Protein AF-A0A5B2XI91-F1 (afdb_monomer_lite)

pLDDT: mean 70.86, std 26.05, range [21.38, 98.88]

Sequence (505 aa):
MAGGRPHSRARTTDGCAGSTAGRIPATSTCRQPSLIRARYCAAGFWYQHGTCDSNVGLIHSTGNPVRLRTTAQVLEETVRSRPVRAVLVAAAALLAGLAVGPAQAAPQPAGGPPVTWTGDFKGVNWSDGRADSNYETGRLVLSGFGGSEDYATVKATSTRILNAFHDTLGANTVRLPVNPATVNDPWWNTYKGTIDAATDLGMKVVLGYWEETPGGHHKGVVVNPANYVAMWNRVVQDYTNQPLVNFEPMNEPFGYADGVAKPPTCNTTINDDSVLGDPRLCWTDVAARWLKVHPSINVNRVVISGTGYNTNVKFVAADPRLAGTLLSYHVYDFFPGCGVTNPQAPNPTEVRQVYDHCTHTMSNEIGSDAEKRTIVDEFGEFMYGVNANGIPQKDGNGNWLPGPNYDVPGDLGTNPVGNPCSPDFHVNSFQAVTNYIHDKQLGAIYWPGLWQDSTGFPNGYAIAVTGKSTVDGSVVEQVNDQSGLDRLRYAWNLGNPVPLRSGVC

Organism: NCBI:txid1892852

Secondary structure (DSSP, 8-state):
----------------------------------PPP-----------------------------PPPP---------------------------------PPPPPPP-PPPP---TT-EEEEE-BSSS-GGG--S---BTT--S---HHHHHHHHHHHHHHIIIII---EEEEEE-HHHHSSTTHHHHHHHHHHHHHTT-EEEEEE----TTS---SS-S-HHHHHHHHHHHHHHHTT-TTEEEES-S--TTSTTTSSSS----TT--SGGGTT-TTS-HHHHHHHHHHH-TTS-GGGBEEEPBTTTTB-HHHHT-GGGTT-EEEEEE-TTSTTT--S-TT---HHHHHHHHHHHHHHHHHHT-TTTGGGEEEEEE----S-B-TTS-B-B-TTSPBPP---TTSTT--SS-S---TTPPPHHHHHHHHHHHHHHHHT-EEEEEEEE-B-TT-PBPTT-SEE--S-TTT-----EES-HHHHHHHHHHTT-SS-----S---

InterPro domains:
  IPR001547 Glycoside hydrolase, family 5 [PF00150] (158-397)
  IPR017853 Glycoside hydrolase superfamily [SSF51445] (113-456)

Foldseek 3Di:
DDDDDDDDDDDDDDDDDDDDDDDDDDDDDDDDDDDDDDDPDPDFDDDDPDDPPPDDDDDDDDDDDDDDDDDDDDDDDDDDDDDDDDDDDDDDDDCDDPPPDDPPDQQAAAADDFQQAALLQQAFEWFAFADPGLQPLAAGDTFPDPLPDALVLLLLVLLQQLVLCCVPQVGQEYEYEDELNHQVDPVVNNVVSNVVSSVVVVGAYEYAYRENDDPRDDQLFNPFLVSLVVRVVRVCVVPLPRVRYAYESHQANCLAQQNDPDDRQADPPDQDSRCRRPNSHHLLNSLLVVSSVNSSHHQQRYEYAAHHSSQACVVNLPDPSSGRHAYEGEDECPDPQQDDPDPPDWDLVVLVVNLCSNLVSCCVRCPPSRLSRYAHAEYWFFQFLADPSQFWDADPVGHTQGDAQLLDQAGDSDDPDDDSRGGDSRSSNLLNVLVSLLVSSHHYYYYHCFYHHPVLRGGRTHQWGFPDDSPPPRGTPDGSHPSSSQSSCSSSVNDDDRPDDSDDD

Radius of gyration: 30.87 Å; chains: 1; bounding box: 82×92×107 Å

Structure (mmCIF, N/CA/C/O backbone):
data_AF-A0A5B2XI91-F1
#
_entry.id   AF-A0A5B2XI91-F1
#
loop_
_atom_site.group_PDB
_atom_site.id
_atom_site.type_symbol
_atom_site.label_atom_id
_atom_site.label_alt_id
_atom_site.label_comp_id
_atom_site.label_asym_id
_atom_site.label_entity_id
_atom_site.label_seq_id
_atom_site.pdbx_PDB_ins_code
_atom_site.Cartn_x
_atom_site.Cartn_y
_atom_site.Cartn_z
_atom_site.occupancy
_atom_site.B_iso_or_equiv
_atom_site.auth_seq_id
_atom_site.auth_comp_id
_atom_site.auth_asym_id
_atom_site.auth_atom_id
_atom_site.pdbx_PDB_model_num
ATOM 1 N N . MET A 1 1 ? 38.672 58.250 -35.846 1.00 33.94 1 MET A N 1
ATOM 2 C CA . MET A 1 1 ? 40.125 58.367 -36.120 1.00 33.94 1 MET A CA 1
ATOM 3 C C . MET A 1 1 ? 40.839 57.447 -35.135 1.00 33.94 1 MET A C 1
ATOM 5 O O . MET A 1 1 ? 40.458 57.556 -33.984 1.00 33.94 1 MET A O 1
ATOM 9 N N . ALA A 1 2 ? 41.791 56.596 -35.571 1.00 32.44 2 ALA A N 1
ATOM 10 C CA . ALA A 1 2 ? 42.619 55.640 -34.778 1.00 32.44 2 ALA A CA 1
ATOM 11 C C . ALA A 1 2 ? 41.872 54.675 -33.801 1.00 32.44 2 ALA A C 1
ATOM 13 O O . ALA A 1 2 ? 40.909 55.057 -33.157 1.00 32.44 2 ALA A O 1
ATOM 14 N N . GLY A 1 3 ? 42.201 53.386 -33.623 1.00 29.83 3 GLY A N 1
ATOM 15 C CA . GLY A 1 3 ? 43.374 52.574 -34.004 1.00 29.83 3 GLY A CA 1
ATOM 16 C C . GLY A 1 3 ? 44.197 52.208 -32.749 1.00 29.83 3 GLY A C 1
ATOM 17 O O . GLY A 1 3 ? 44.497 53.110 -31.983 1.00 29.83 3 GLY A O 1
ATOM 18 N N . GLY A 1 4 ? 44.589 50.959 -32.440 1.00 27.73 4 GLY A N 1
ATOM 19 C CA . GLY A 1 4 ? 44.458 49.662 -33.131 1.00 27.73 4 GLY A CA 1
ATOM 20 C C . GLY A 1 4 ? 44.831 48.458 -32.217 1.00 27.73 4 GLY A C 1
ATOM 21 O O . GLY A 1 4 ? 44.833 48.586 -30.998 1.00 27.73 4 GLY A O 1
ATOM 22 N N . ARG A 1 5 ? 45.125 47.283 -32.801 1.00 31.95 5 ARG A N 1
ATOM 23 C CA . ARG A 1 5 ? 45.492 45.973 -32.170 1.00 31.95 5 ARG A CA 1
ATOM 24 C C . ARG A 1 5 ? 46.965 45.594 -32.529 1.00 31.95 5 ARG A C 1
ATOM 26 O O . ARG A 1 5 ? 47.509 46.310 -33.368 1.00 31.95 5 ARG A O 1
ATOM 33 N N . PRO A 1 6 ? 47.554 44.414 -32.177 1.00 61.50 6 PRO A N 1
ATOM 34 C CA . PRO A 1 6 ? 47.574 43.561 -30.955 1.00 61.50 6 PRO A CA 1
ATOM 35 C C . PRO A 1 6 ? 49.035 43.111 -30.551 1.00 61.50 6 PRO A C 1
ATOM 37 O O . PRO A 1 6 ? 49.979 43.818 -30.878 1.00 61.50 6 PRO A O 1
ATOM 40 N N . HIS A 1 7 ? 49.203 41.908 -29.937 1.00 30.83 7 HIS A N 1
ATOM 41 C CA . HIS A 1 7 ? 50.416 41.044 -29.708 1.00 30.83 7 HIS A CA 1
ATOM 42 C C . HIS A 1 7 ? 51.028 40.992 -28.276 1.00 30.83 7 HIS A C 1
ATOM 44 O O . HIS A 1 7 ? 50.891 41.955 -27.539 1.00 30.83 7 HIS A O 1
ATOM 50 N N . SER A 1 8 ? 51.803 39.967 -27.836 1.00 29.44 8 SER A N 1
ATOM 51 C CA . SER A 1 8 ? 51.681 38.470 -27.867 1.00 29.44 8 SER A CA 1
ATOM 52 C C . SER A 1 8 ? 52.870 37.777 -27.128 1.00 29.44 8 SER A C 1
ATOM 54 O O . SER A 1 8 ? 53.953 38.351 -27.151 1.00 29.44 8 SER A O 1
ATOM 56 N N . ARG A 1 9 ? 52.727 36.507 -26.658 1.00 30.45 9 ARG A N 1
ATOM 57 C CA . ARG A 1 9 ? 53.784 35.581 -26.102 1.00 30.45 9 ARG A CA 1
ATOM 58 C C . ARG A 1 9 ? 54.352 35.935 -24.693 1.00 30.45 9 ARG A C 1
ATOM 60 O O . ARG A 1 9 ? 54.230 37.079 -24.293 1.00 30.45 9 ARG A O 1
ATOM 67 N N . ALA A 1 10 ? 55.007 35.050 -23.905 1.00 29.11 10 ALA A N 1
ATOM 68 C CA . ALA A 1 10 ? 54.913 33.577 -23.721 1.00 29.11 10 ALA A CA 1
ATOM 69 C C . ALA A 1 10 ? 55.682 33.044 -22.460 1.00 29.11 10 ALA A C 1
ATOM 71 O O . ALA A 1 10 ? 56.782 33.497 -22.182 1.00 29.11 10 ALA A O 1
ATOM 72 N N . ARG A 1 11 ? 55.109 32.022 -21.790 1.00 29.84 11 ARG A N 1
ATOM 73 C CA . ARG A 1 11 ? 55.680 30.783 -21.168 1.00 29.84 11 ARG A CA 1
ATOM 74 C C . ARG A 1 11 ? 57.155 30.687 -20.660 1.00 29.84 11 ARG A C 1
ATOM 76 O O . ARG A 1 11 ? 58.054 30.574 -21.485 1.00 29.84 11 ARG A O 1
ATOM 83 N N . THR A 1 12 ? 57.308 30.377 -19.358 1.00 28.05 12 THR A N 1
ATOM 84 C CA . THR A 1 12 ? 58.294 29.466 -18.677 1.00 28.05 12 THR A CA 1
ATOM 85 C C . THR A 1 12 ? 57.628 28.952 -17.367 1.00 28.05 12 THR A C 1
ATOM 87 O O . THR A 1 12 ? 56.792 29.681 -16.837 1.00 28.05 12 THR A O 1
ATOM 90 N N . THR A 1 13 ? 57.634 27.668 -16.954 1.00 29.45 13 THR A N 1
ATOM 91 C CA . THR A 1 13 ? 58.678 26.814 -16.297 1.00 29.45 13 THR A CA 1
ATOM 92 C C . THR A 1 13 ? 59.227 27.395 -14.971 1.00 29.45 13 THR A C 1
ATOM 94 O O . THR A 1 13 ? 59.333 28.612 -14.862 1.00 29.45 13 THR A O 1
ATOM 97 N N . ASP A 1 14 ? 59.534 26.658 -13.889 1.00 30.81 14 ASP A N 1
ATOM 98 C CA . ASP A 1 14 ? 59.618 25.202 -13.575 1.00 30.81 14 ASP A CA 1
ATOM 99 C C . ASP A 1 14 ? 58.799 24.891 -12.270 1.00 30.81 14 ASP A C 1
ATOM 101 O O . ASP A 1 14 ? 57.903 25.671 -11.962 1.00 30.81 14 ASP A O 1
ATOM 105 N N . GLY A 1 15 ? 58.916 23.827 -11.443 1.00 25.98 15 GLY A N 1
ATOM 106 C CA . GLY A 1 15 ? 59.831 22.671 -11.299 1.00 25.98 15 GLY A CA 1
ATOM 107 C C . GLY A 1 15 ? 59.421 21.734 -10.121 1.00 25.98 15 GLY A C 1
ATOM 108 O O . GLY A 1 15 ? 58.330 21.887 -9.577 1.00 25.98 15 GLY A O 1
ATOM 109 N N . CYS A 1 16 ? 60.265 20.763 -9.722 1.00 24.94 16 CYS A N 1
ATOM 110 C CA . CYS A 1 16 ? 60.068 19.762 -8.628 1.00 24.94 16 CYS A CA 1
ATOM 111 C C . CYS A 1 16 ? 61.445 19.232 -8.121 1.00 24.94 16 CYS A C 1
ATOM 113 O O . CYS A 1 16 ? 62.440 19.502 -8.786 1.00 24.94 16 CYS A O 1
ATOM 115 N N . ALA A 1 17 ? 61.648 18.480 -7.018 1.00 28.59 17 ALA A N 1
ATOM 116 C CA . ALA A 1 17 ? 60.793 17.831 -5.989 1.00 28.59 17 ALA A CA 1
ATOM 117 C C . ALA A 1 17 ? 61.439 18.036 -4.566 1.00 28.59 17 ALA A C 1
ATOM 119 O O . ALA A 1 17 ? 62.062 19.074 -4.381 1.00 28.59 17 ALA A O 1
ATOM 120 N N . GLY A 1 18 ? 61.395 17.195 -3.506 1.00 26.42 18 GLY A N 1
ATOM 121 C CA . GLY A 1 18 ? 60.805 15.864 -3.225 1.00 26.42 18 GLY A CA 1
ATOM 122 C C . GLY A 1 18 ? 61.337 15.207 -1.914 1.00 26.42 18 GLY A C 1
ATOM 123 O O . GLY A 1 18 ? 62.410 15.569 -1.453 1.00 26.42 18 GLY A O 1
ATOM 124 N N . SER A 1 19 ? 60.592 14.234 -1.346 1.00 27.75 19 SER A N 1
ATOM 125 C CA . SER A 1 19 ? 60.933 13.223 -0.292 1.00 27.75 19 SER A CA 1
ATOM 126 C C . SER A 1 19 ? 61.786 13.571 0.958 1.00 27.75 19 SER A C 1
ATOM 128 O O . SER A 1 19 ? 62.946 13.947 0.838 1.00 27.75 19 SER A O 1
ATOM 130 N N . THR A 1 20 ? 61.313 13.194 2.163 1.00 28.19 20 THR A N 1
ATOM 131 C CA . THR A 1 20 ? 61.907 12.143 3.055 1.00 28.19 20 THR A CA 1
ATOM 132 C C . THR A 1 20 ? 61.104 11.978 4.368 1.00 28.19 20 THR A C 1
ATOM 134 O O . THR A 1 20 ? 60.178 12.743 4.622 1.00 28.19 20 THR A O 1
ATOM 137 N N . ALA A 1 21 ? 61.389 10.939 5.172 1.00 30.02 21 ALA A N 1
ATOM 138 C CA . ALA A 1 21 ? 60.588 10.520 6.337 1.00 30.02 21 ALA A CA 1
ATOM 139 C C . ALA A 1 21 ? 61.244 10.808 7.711 1.00 30.02 21 ALA A C 1
ATOM 141 O O . ALA A 1 21 ? 62.466 10.874 7.821 1.00 30.02 21 ALA A O 1
ATOM 142 N N . GLY A 1 22 ? 60.428 10.892 8.774 1.00 26.38 22 GLY A N 1
ATOM 143 C CA . GLY A 1 22 ? 60.849 11.087 10.173 1.00 26.38 22 GLY A CA 1
ATOM 144 C C . GLY A 1 22 ? 59.886 10.432 11.181 1.00 26.38 22 GLY A C 1
ATOM 145 O O . GLY A 1 22 ? 58.745 10.130 10.838 1.00 26.38 22 GLY A O 1
ATOM 146 N N . ARG A 1 23 ? 60.352 10.160 12.412 1.00 26.81 23 ARG A N 1
ATOM 147 C CA . ARG A 1 23 ? 59.622 9.394 13.453 1.00 26.81 23 ARG A CA 1
ATOM 148 C C . ARG A 1 23 ? 58.949 10.273 14.524 1.00 26.81 23 ARG A C 1
ATOM 150 O O . ARG A 1 23 ? 59.375 11.391 14.786 1.00 26.81 23 ARG A O 1
ATOM 157 N N . ILE A 1 24 ? 57.945 9.686 15.181 1.00 30.31 24 ILE A N 1
ATOM 158 C CA . ILE A 1 24 ? 57.192 10.198 16.345 1.00 30.31 24 ILE A CA 1
ATOM 159 C C . ILE A 1 24 ? 58.067 10.173 17.622 1.00 30.31 24 ILE A C 1
ATOM 161 O O . ILE A 1 24 ? 58.895 9.269 17.769 1.00 30.31 24 ILE A O 1
ATOM 165 N N . PRO A 1 25 ? 57.855 11.100 18.576 1.00 30.00 25 PRO A N 1
ATOM 166 C CA . PRO A 1 25 ? 57.472 10.689 19.939 1.00 30.00 25 PRO A CA 1
ATOM 167 C C . PRO A 1 25 ? 56.192 11.397 20.447 1.00 30.00 25 PRO A C 1
ATOM 169 O O . PRO A 1 25 ? 55.700 12.335 19.828 1.00 30.00 25 PRO A O 1
ATOM 172 N N . ALA A 1 26 ? 55.612 10.890 21.542 1.00 28.73 26 ALA A N 1
ATOM 173 C CA . ALA A 1 26 ? 54.245 11.198 21.996 1.00 28.73 26 ALA A CA 1
ATOM 174 C C . ALA A 1 26 ? 54.167 12.121 23.243 1.00 28.73 26 ALA A C 1
ATOM 176 O O . ALA A 1 26 ? 55.178 12.659 23.689 1.00 28.73 26 ALA A O 1
ATOM 177 N N . THR A 1 27 ? 52.965 12.219 23.841 1.00 25.72 27 THR A N 1
ATOM 178 C CA . THR A 1 27 ? 52.501 13.172 24.890 1.00 25.72 27 THR A CA 1
ATOM 179 C C . THR A 1 27 ? 52.170 14.577 24.345 1.00 25.72 27 THR A C 1
ATOM 181 O O . THR A 1 27 ? 52.754 14.996 23.354 1.00 25.72 27 THR A O 1
ATOM 184 N N . SER A 1 28 ? 51.205 15.338 24.882 1.00 25.97 28 SER A N 1
ATOM 185 C CA . SER A 1 28 ? 50.485 15.248 26.173 1.00 25.97 28 SER A CA 1
ATOM 186 C C . SER A 1 28 ? 48.946 15.438 26.042 1.00 25.97 28 SER A C 1
ATOM 188 O O . SER A 1 28 ? 48.379 15.147 24.992 1.00 25.97 28 SER A O 1
ATOM 190 N N . THR A 1 29 ? 48.235 15.798 27.124 1.00 24.80 29 THR A N 1
ATOM 191 C CA . THR A 1 29 ? 46.781 15.575 27.314 1.00 24.80 29 THR A CA 1
ATOM 192 C C . THR A 1 29 ? 45.904 16.839 27.447 1.00 24.80 29 THR A C 1
ATOM 194 O O . THR A 1 29 ? 46.370 17.910 27.816 1.00 24.80 29 THR A O 1
ATOM 197 N N . CYS A 1 30 ? 44.585 16.640 27.266 1.00 21.45 30 CYS A N 1
ATOM 198 C CA . CYS A 1 30 ? 43.455 17.441 27.787 1.00 21.45 30 CYS A CA 1
ATOM 199 C C . CYS A 1 30 ? 43.192 18.873 27.254 1.00 21.45 30 CYS A C 1
ATOM 201 O O . CYS A 1 30 ? 43.736 19.841 27.779 1.00 21.45 30 CYS A O 1
ATOM 203 N N . ARG A 1 31 ? 42.131 19.034 26.435 1.00 23.25 31 ARG A N 1
ATOM 204 C CA . ARG A 1 31 ? 40.799 19.568 26.855 1.00 23.25 31 ARG A CA 1
ATOM 205 C C . ARG A 1 31 ? 39.794 19.652 25.683 1.00 23.25 31 ARG A C 1
ATOM 207 O O . ARG A 1 31 ? 40.179 19.827 24.536 1.00 23.25 31 ARG A O 1
ATOM 214 N N . GLN A 1 32 ? 38.502 19.544 26.005 1.00 26.59 32 GLN A N 1
ATOM 215 C CA . GLN A 1 32 ? 37.346 19.906 25.157 1.00 26.59 32 GLN A CA 1
ATOM 216 C C . GLN A 1 32 ? 36.839 21.331 25.522 1.00 26.59 32 GLN A C 1
ATOM 218 O O . GLN A 1 32 ? 37.350 21.870 26.511 1.00 26.59 32 GLN A O 1
ATOM 223 N N . PRO A 1 33 ? 35.833 21.941 24.840 1.00 35.88 33 PRO A N 1
ATOM 224 C CA . PRO A 1 33 ? 35.033 21.466 23.692 1.00 35.88 33 PRO A CA 1
ATOM 225 C C . PRO A 1 33 ? 34.993 22.432 22.482 1.00 35.88 33 PRO A C 1
ATOM 227 O O . PRO A 1 33 ? 35.321 23.612 22.598 1.00 35.88 33 PRO A O 1
ATOM 230 N N . SER A 1 34 ? 34.460 21.977 21.341 1.00 23.94 34 SER A N 1
ATOM 231 C CA . SER A 1 34 ? 33.906 22.875 20.313 1.00 23.94 34 SER A CA 1
ATOM 232 C C . SER A 1 34 ? 32.795 22.212 19.486 1.00 23.94 34 SER A C 1
ATOM 234 O O . SER A 1 34 ? 32.797 21.007 19.243 1.00 23.94 34 SER A O 1
ATOM 236 N N . LEU A 1 35 ? 31.806 23.019 19.090 1.00 30.77 35 LEU A N 1
ATOM 237 C CA . LEU A 1 35 ? 30.623 22.603 18.332 1.00 30.77 35 LEU A CA 1
ATOM 238 C C . LEU A 1 35 ? 30.994 22.233 16.888 1.00 30.77 35 LEU A C 1
ATOM 240 O O . LEU A 1 35 ? 31.400 23.103 16.116 1.00 30.77 35 LEU A O 1
ATOM 244 N N . ILE A 1 36 ? 30.762 20.982 16.487 1.00 24.47 36 ILE A N 1
ATOM 245 C CA . ILE A 1 36 ? 30.748 20.592 15.072 1.00 24.47 36 ILE A CA 1
ATOM 246 C C . ILE A 1 36 ? 29.294 20.550 14.605 1.00 24.47 36 ILE A C 1
ATOM 248 O O . ILE A 1 36 ? 28.471 19.818 15.150 1.00 24.47 36 ILE A O 1
ATOM 252 N N . ARG A 1 37 ? 28.975 21.354 13.584 1.00 23.83 37 ARG A N 1
ATOM 253 C CA . ARG A 1 37 ? 27.673 21.313 12.905 1.00 23.83 37 ARG A CA 1
ATOM 254 C C . ARG A 1 37 ? 27.487 19.933 12.278 1.00 23.83 37 ARG A C 1
ATOM 256 O O . ARG A 1 37 ? 28.347 19.512 11.504 1.00 23.83 37 ARG A O 1
ATOM 263 N N . ALA A 1 38 ? 26.359 19.278 12.544 1.00 21.38 38 ALA A N 1
ATOM 264 C CA . ALA A 1 38 ? 25.977 18.076 11.818 1.00 21.38 38 ALA A CA 1
ATOM 265 C C . ALA A 1 38 ? 25.858 18.406 10.320 1.00 21.38 38 ALA A C 1
ATOM 267 O O . ALA A 1 38 ? 24.966 19.144 9.900 1.00 21.38 38 ALA A O 1
ATOM 268 N N . ARG A 1 39 ? 26.788 17.888 9.511 1.00 22.80 39 ARG A N 1
ATOM 269 C CA . ARG A 1 39 ? 26.598 17.805 8.064 1.00 22.80 39 ARG A CA 1
ATOM 270 C C . ARG A 1 39 ? 25.710 16.598 7.813 1.00 22.80 39 ARG A C 1
ATOM 272 O O . ARG A 1 39 ? 26.178 15.472 7.963 1.00 22.80 39 ARG A O 1
ATOM 279 N N . TYR A 1 40 ? 24.459 16.838 7.433 1.00 22.09 40 TYR A N 1
ATOM 280 C CA . TYR A 1 40 ? 23.612 15.790 6.875 1.00 22.09 40 TYR A CA 1
ATOM 281 C C . TYR A 1 40 ? 24.300 15.230 5.630 1.00 22.09 40 TYR A C 1
ATOM 283 O O . TYR A 1 40 ? 24.445 15.923 4.623 1.00 22.09 40 TYR A O 1
ATOM 291 N N . CYS A 1 41 ? 24.769 13.990 5.725 1.00 21.72 41 CYS A N 1
ATOM 292 C CA . CYS A 1 41 ? 25.196 13.230 4.565 1.00 21.72 41 CYS A CA 1
ATOM 293 C C . CYS A 1 41 ? 23.946 12.564 3.998 1.00 21.72 41 CYS A C 1
ATOM 295 O O . CYS A 1 41 ? 23.578 11.481 4.442 1.00 21.72 41 CYS A O 1
ATOM 297 N N . ALA A 1 42 ? 23.291 13.227 3.042 1.00 28.41 42 ALA A N 1
ATOM 298 C CA . ALA A 1 42 ? 22.369 12.544 2.146 1.00 28.41 42 ALA A CA 1
ATOM 299 C C . ALA A 1 42 ? 23.195 11.513 1.361 1.00 28.41 42 ALA A C 1
ATOM 301 O O . ALA A 1 42 ? 23.993 11.876 0.495 1.00 28.41 42 ALA A O 1
ATOM 302 N N . ALA A 1 43 ? 23.086 10.248 1.756 1.00 26.12 43 ALA A N 1
ATOM 303 C CA . ALA A 1 43 ? 23.843 9.144 1.191 1.00 26.12 43 ALA A CA 1
ATOM 304 C C . ALA A 1 43 ? 22.902 8.306 0.325 1.00 26.12 43 ALA A C 1
ATOM 306 O O . ALA A 1 43 ? 22.074 7.566 0.848 1.00 26.12 43 ALA A O 1
ATOM 307 N N . GLY A 1 44 ? 23.031 8.444 -0.996 1.00 24.55 44 GLY A N 1
ATOM 308 C CA . GLY A 1 44 ? 22.366 7.547 -1.938 1.00 24.55 44 GLY A CA 1
ATOM 309 C C . GLY A 1 44 ? 22.835 6.099 -1.762 1.00 24.55 44 GLY A C 1
ATOM 310 O O . GLY A 1 44 ? 23.898 5.841 -1.188 1.00 24.55 44 GLY A O 1
ATOM 311 N N . PHE A 1 45 ? 22.033 5.162 -2.265 1.00 27.56 45 PHE A N 1
ATOM 312 C CA . PHE A 1 45 ? 22.263 3.724 -2.145 1.00 27.56 45 PHE A CA 1
ATOM 313 C C . PHE A 1 45 ? 23.670 3.306 -2.602 1.00 27.56 45 PHE A C 1
ATOM 315 O O . PHE A 1 45 ? 24.072 3.555 -3.736 1.00 27.56 45 PHE A O 1
ATOM 322 N N . TRP A 1 46 ? 24.385 2.589 -1.731 1.00 25.06 46 TRP A N 1
ATOM 323 C CA . TRP A 1 46 ? 25.605 1.860 -2.079 1.00 25.06 46 TRP A CA 1
ATOM 324 C C . TRP A 1 46 ? 25.487 0.405 -1.639 1.00 25.06 46 TRP A C 1
ATOM 326 O O . TRP A 1 46 ? 25.786 0.048 -0.500 1.00 25.06 46 TRP A O 1
ATOM 336 N N . TYR A 1 47 ? 25.076 -0.448 -2.573 1.00 24.83 47 TYR A N 1
ATOM 337 C CA . TYR A 1 47 ? 25.165 -1.893 -2.408 1.00 24.83 47 TYR A CA 1
ATOM 338 C C . TYR A 1 47 ? 26.631 -2.320 -2.586 1.00 24.83 47 TYR A C 1
ATOM 340 O O . TYR A 1 47 ? 27.180 -2.240 -3.684 1.00 24.83 47 TYR A O 1
ATOM 348 N N . GLN A 1 48 ? 27.284 -2.785 -1.518 1.00 23.02 48 GLN A N 1
ATOM 349 C CA . GLN A 1 48 ? 28.590 -3.442 -1.622 1.00 23.02 48 GLN A CA 1
ATOM 350 C C . GLN A 1 48 ? 28.651 -4.694 -0.744 1.00 23.02 48 GLN A C 1
ATOM 352 O O . GLN A 1 48 ? 28.706 -4.624 0.483 1.00 23.02 48 GLN A O 1
ATOM 357 N N . HIS A 1 49 ? 28.706 -5.860 -1.392 1.00 26.91 49 HIS A N 1
ATOM 358 C CA . HIS A 1 49 ? 29.008 -7.130 -0.735 1.00 26.91 49 HIS A CA 1
ATOM 359 C C . HIS A 1 49 ? 30.494 -7.196 -0.342 1.00 26.91 49 HIS A C 1
ATOM 361 O O . HIS A 1 49 ? 31.319 -7.785 -1.036 1.00 26.91 49 HIS A O 1
ATOM 367 N N . GLY A 1 50 ? 30.835 -6.595 0.798 1.00 23.42 50 GLY A N 1
ATOM 368 C CA . GLY A 1 50 ? 32.140 -6.751 1.438 1.00 23.42 50 GLY A CA 1
ATOM 369 C C . GLY A 1 50 ? 32.206 -8.030 2.274 1.00 23.42 50 GLY A C 1
ATOM 370 O O . GLY A 1 50 ? 31.827 -8.031 3.444 1.00 23.42 50 GLY A O 1
ATOM 371 N N . THR A 1 51 ? 32.709 -9.128 1.708 1.00 25.23 51 THR A N 1
ATOM 372 C CA . THR A 1 51 ? 33.027 -10.338 2.483 1.00 25.23 51 THR A CA 1
ATOM 373 C C . THR A 1 51 ? 34.264 -10.095 3.350 1.00 25.23 51 THR A C 1
ATOM 375 O O . THR A 1 51 ? 35.391 -10.164 2.858 1.00 25.23 51 THR A O 1
ATOM 378 N N . CYS A 1 52 ? 34.067 -9.822 4.644 1.00 22.98 52 CYS A N 1
ATOM 379 C CA . CYS A 1 52 ? 35.150 -9.677 5.624 1.00 22.98 52 CYS A CA 1
ATOM 380 C C . CYS A 1 52 ? 35.810 -11.027 5.957 1.00 22.98 52 CYS A C 1
ATOM 382 O O . CYS A 1 52 ? 35.575 -11.617 7.014 1.00 22.98 52 CYS A O 1
ATOM 384 N N . ASP A 1 53 ? 36.653 -11.497 5.041 1.00 24.22 53 ASP A N 1
ATOM 385 C CA . ASP A 1 53 ? 37.479 -12.692 5.190 1.00 24.22 53 ASP A CA 1
ATOM 386 C C . ASP A 1 53 ? 38.582 -12.450 6.242 1.00 24.22 53 ASP A C 1
ATOM 388 O O . ASP A 1 53 ? 39.602 -11.802 5.990 1.00 24.22 53 ASP A O 1
ATOM 392 N N . SER A 1 54 ? 38.343 -12.899 7.478 1.00 25.44 54 SER A N 1
ATOM 393 C CA . SER A 1 54 ? 39.199 -12.600 8.634 1.00 25.44 54 SER A CA 1
ATOM 394 C C . SER A 1 54 ? 40.328 -13.625 8.792 1.00 25.44 54 SER A C 1
ATOM 396 O O . SER A 1 54 ? 40.288 -14.532 9.624 1.00 25.44 54 SER A O 1
ATOM 398 N N . ASN A 1 55 ? 41.375 -13.454 7.980 1.00 24.62 55 ASN A N 1
ATOM 399 C CA . ASN A 1 55 ? 42.562 -14.308 7.997 1.00 24.62 55 ASN A CA 1
ATOM 400 C C . ASN A 1 55 ? 43.316 -14.287 9.347 1.00 24.62 55 ASN A C 1
ATOM 402 O O . ASN A 1 55 ? 43.917 -13.290 9.742 1.00 24.62 55 ASN A O 1
ATOM 406 N N . VAL A 1 56 ? 43.286 -15.448 10.006 1.00 26.83 56 VAL A N 1
ATOM 407 C CA . VAL A 1 56 ? 44.169 -15.994 11.057 1.00 26.83 56 VAL A CA 1
ATOM 408 C C . VAL A 1 56 ? 45.309 -15.085 11.561 1.00 26.83 56 VAL A C 1
ATOM 410 O O . VAL A 1 56 ? 46.366 -14.979 10.942 1.00 26.83 56 VAL A O 1
ATOM 413 N N . GLY A 1 57 ? 45.159 -14.571 12.788 1.00 24.25 57 GLY A N 1
ATOM 414 C CA . GLY A 1 57 ? 46.249 -14.009 13.598 1.00 24.25 57 GLY A CA 1
ATOM 415 C C . GLY A 1 57 ? 46.560 -14.881 14.821 1.00 24.25 57 GLY A C 1
ATOM 416 O O . GLY A 1 57 ? 45.880 -14.785 15.840 1.00 24.25 57 GLY A O 1
ATOM 417 N N . LEU A 1 58 ? 47.579 -15.742 14.736 1.00 24.41 58 LEU A N 1
ATOM 418 C CA . LEU A 1 58 ? 47.990 -16.650 15.820 1.00 24.41 58 LEU A CA 1
ATOM 419 C C . LEU A 1 58 ? 48.810 -15.942 16.915 1.00 24.41 58 LEU A C 1
ATOM 421 O O . LEU A 1 58 ? 49.922 -15.490 16.652 1.00 24.41 58 LEU A O 1
ATOM 425 N N . ILE A 1 59 ? 48.329 -15.969 18.165 1.00 25.73 59 ILE A N 1
ATOM 426 C CA . ILE A 1 59 ? 49.144 -15.808 19.388 1.00 25.73 59 ILE A CA 1
ATOM 427 C C . ILE A 1 59 ? 48.721 -16.888 20.407 1.00 25.73 59 ILE A C 1
ATOM 429 O O . ILE A 1 59 ? 47.560 -17.293 20.454 1.00 25.73 59 ILE A O 1
ATOM 433 N N . HIS A 1 60 ? 49.676 -17.425 21.174 1.00 25.47 60 HIS A N 1
ATOM 434 C CA . HIS A 1 60 ? 49.512 -18.672 21.932 1.00 25.47 60 HIS A CA 1
ATOM 435 C C . HIS A 1 60 ? 48.726 -18.582 23.257 1.00 25.47 60 HIS A C 1
ATOM 437 O O . HIS A 1 60 ? 48.982 -17.740 24.112 1.00 25.47 60 HIS A O 1
ATOM 443 N N . SER A 1 61 ? 47.874 -19.598 23.439 1.00 26.94 61 SER A N 1
ATOM 444 C CA . SER A 1 61 ? 47.536 -20.326 24.679 1.00 26.94 61 SER A CA 1
ATOM 445 C C . SER A 1 61 ? 48.354 -20.035 25.952 1.00 26.94 61 SER A C 1
ATOM 447 O O . SER A 1 61 ? 49.569 -20.217 25.957 1.00 26.94 61 SER A O 1
ATOM 449 N N . THR A 1 62 ? 47.649 -19.818 27.074 1.00 26.75 62 THR A N 1
ATOM 450 C CA . THR A 1 62 ? 47.773 -20.634 28.312 1.00 26.75 62 THR A CA 1
ATOM 451 C C . THR A 1 62 ? 46.468 -20.576 29.139 1.00 26.75 62 THR A C 1
ATOM 453 O O . THR A 1 62 ? 45.779 -19.562 29.103 1.00 26.75 62 THR A O 1
ATOM 456 N N . GLY A 1 63 ? 46.140 -21.625 29.922 1.00 26.42 63 GLY A N 1
ATOM 457 C CA . GLY A 1 63 ? 45.229 -21.501 31.089 1.00 26.42 63 GLY A CA 1
ATOM 458 C C . GLY A 1 63 ? 43.910 -22.308 31.130 1.00 26.42 63 GLY A C 1
ATOM 459 O O . GLY A 1 63 ? 42.850 -21.706 31.118 1.00 26.42 63 GLY A O 1
ATOM 460 N N . ASN A 1 64 ? 44.000 -23.642 31.258 1.00 27.36 64 ASN A N 1
ATOM 461 C CA . ASN A 1 64 ? 43.050 -24.636 31.833 1.00 27.36 64 ASN A CA 1
ATOM 462 C C . ASN A 1 64 ? 41.498 -24.439 31.842 1.00 27.36 64 ASN A C 1
ATOM 464 O O . ASN A 1 64 ? 40.984 -23.415 32.280 1.00 27.36 64 ASN A O 1
ATOM 468 N N . PRO A 1 65 ? 40.711 -25.503 31.548 1.00 28.83 65 PRO A N 1
ATOM 469 C CA . PRO A 1 65 ? 39.244 -25.462 31.570 1.00 28.83 65 PRO A CA 1
ATOM 470 C C . PRO A 1 65 ? 38.623 -25.740 32.952 1.00 28.83 65 PRO A C 1
ATOM 472 O O . PRO A 1 65 ? 39.079 -26.614 33.691 1.00 28.83 65 PRO A O 1
ATOM 475 N N . VAL A 1 66 ? 37.475 -25.114 33.235 1.00 27.50 66 VAL A N 1
ATOM 476 C CA . VAL A 1 66 ? 36.555 -25.519 34.315 1.00 27.50 66 VAL A CA 1
ATOM 477 C C . VAL A 1 66 ? 35.312 -26.168 33.703 1.00 27.50 66 VAL A C 1
ATOM 479 O O . VAL A 1 66 ? 34.613 -25.561 32.897 1.00 27.50 66 VAL A O 1
ATOM 482 N N . ARG A 1 67 ? 35.019 -27.414 34.094 1.00 29.73 67 ARG A N 1
ATOM 483 C CA . ARG A 1 67 ? 33.765 -28.101 33.745 1.00 29.73 67 ARG A CA 1
ATOM 484 C C . ARG A 1 67 ? 32.672 -27.720 34.741 1.00 29.73 67 ARG A C 1
ATOM 486 O O . ARG A 1 67 ? 32.819 -28.017 35.923 1.00 29.73 67 ARG A O 1
ATOM 493 N N . LEU A 1 68 ? 31.542 -27.207 34.260 1.00 26.45 68 LEU A N 1
ATOM 494 C CA . LEU A 1 68 ? 30.283 -27.266 35.005 1.00 26.45 68 LEU A CA 1
ATOM 495 C C . LEU A 1 68 ? 29.511 -28.525 34.588 1.00 26.45 68 LEU A C 1
ATOM 497 O O . LEU A 1 68 ? 29.358 -28.809 33.401 1.00 26.45 68 LEU A O 1
ATOM 501 N N . ARG A 1 69 ? 29.073 -29.307 35.579 1.00 28.38 69 ARG A N 1
ATOM 502 C CA . ARG A 1 69 ? 28.224 -30.492 35.398 1.00 28.38 69 ARG A CA 1
ATOM 503 C C . ARG A 1 69 ? 26.791 -30.163 35.795 1.00 28.38 69 ARG A C 1
ATOM 505 O O . ARG A 1 69 ? 26.565 -29.481 36.789 1.00 28.38 69 ARG A O 1
ATOM 512 N N . THR A 1 70 ? 25.848 -30.724 35.054 1.00 38.66 70 THR A N 1
ATOM 513 C CA . THR A 1 70 ? 24.442 -30.827 35.438 1.00 38.66 70 THR A CA 1
ATOM 514 C C . THR A 1 70 ? 24.249 -31.879 36.533 1.00 38.66 70 THR A C 1
ATOM 516 O O . THR A 1 70 ? 24.720 -33.005 36.388 1.00 38.66 70 THR A O 1
ATOM 519 N N . THR A 1 71 ? 23.468 -31.546 37.563 1.00 29.69 71 THR A N 1
ATOM 520 C CA . THR A 1 71 ? 22.667 -32.518 38.327 1.00 29.69 71 THR A CA 1
ATOM 521 C C . THR A 1 71 ? 21.410 -31.820 38.852 1.00 29.69 71 THR A C 1
ATOM 523 O O . THR A 1 71 ? 21.439 -30.619 39.118 1.00 29.69 71 THR A O 1
ATOM 526 N N . ALA A 1 72 ? 20.316 -32.563 39.008 1.00 29.81 72 ALA A N 1
ATOM 527 C CA . ALA A 1 72 ? 19.073 -32.105 39.625 1.00 29.81 72 ALA A CA 1
ATOM 528 C C . ALA A 1 72 ? 18.717 -32.987 40.837 1.00 29.81 72 ALA A C 1
ATOM 530 O O . ALA A 1 72 ? 19.322 -34.041 41.016 1.00 29.81 72 ALA A O 1
ATOM 531 N N . GLN A 1 73 ? 17.683 -32.574 41.583 1.00 30.88 73 GLN A N 1
ATOM 532 C CA . GLN A 1 73 ? 17.047 -33.274 42.714 1.00 30.88 73 GLN A CA 1
ATOM 533 C C . GLN A 1 73 ? 17.880 -33.421 44.003 1.00 30.88 73 GLN A C 1
ATOM 535 O O . GLN A 1 73 ? 19.021 -33.865 43.990 1.00 30.88 73 GLN A O 1
ATOM 540 N N . VAL A 1 74 ? 17.245 -33.110 45.139 1.00 28.41 74 VAL A N 1
ATOM 541 C CA . VAL A 1 74 ? 16.830 -34.072 46.185 1.00 28.41 74 VAL A CA 1
ATOM 542 C C . VAL A 1 74 ? 15.861 -33.345 47.141 1.00 28.41 74 VAL A C 1
ATOM 544 O O . VAL A 1 74 ? 15.968 -32.135 47.333 1.00 28.41 74 VAL A O 1
ATOM 547 N N . LEU A 1 75 ? 14.878 -34.069 47.681 1.00 30.09 75 LEU A N 1
ATOM 548 C CA . LEU A 1 75 ? 13.953 -33.623 48.736 1.00 30.09 75 LEU A CA 1
ATOM 549 C C . LEU A 1 75 ? 14.478 -34.075 50.106 1.00 30.09 75 LEU A C 1
ATOM 551 O O . LEU A 1 75 ? 15.071 -35.145 50.167 1.00 30.09 75 LEU A O 1
ATOM 555 N N . GLU A 1 76 ? 14.178 -33.341 51.184 1.00 30.23 76 GLU A N 1
ATOM 556 C CA . GLU A 1 76 ? 13.429 -33.881 52.341 1.00 30.23 76 GLU A CA 1
ATOM 557 C C . GLU A 1 76 ? 13.133 -32.815 53.418 1.00 30.23 76 GLU A C 1
ATOM 559 O O . GLU A 1 76 ? 13.593 -31.674 53.347 1.00 30.23 76 GLU A O 1
ATOM 564 N N . GLU A 1 77 ? 12.268 -33.169 54.370 1.00 31.55 77 GLU A N 1
ATOM 565 C CA . GLU A 1 77 ? 11.669 -32.273 55.366 1.00 31.55 77 GLU A CA 1
ATOM 566 C C . GLU A 1 77 ? 12.481 -32.168 56.671 1.00 31.55 77 GLU A C 1
ATOM 568 O O . GLU A 1 77 ? 13.267 -33.045 57.021 1.00 31.55 77 GLU A O 1
ATOM 573 N N . THR A 1 78 ? 12.182 -31.163 57.505 1.00 29.91 78 THR A N 1
ATOM 574 C CA . THR A 1 78 ? 12.296 -31.307 58.970 1.00 29.91 78 THR A CA 1
ATOM 575 C C . THR A 1 78 ? 11.261 -30.435 59.684 1.00 29.91 78 THR A C 1
ATOM 577 O O . THR A 1 78 ? 11.343 -29.209 59.683 1.00 29.91 78 THR A O 1
ATOM 580 N N . VAL A 1 79 ? 10.302 -31.078 60.353 1.00 32.72 79 VAL A N 1
ATOM 581 C CA . VAL A 1 79 ? 9.282 -30.426 61.191 1.00 32.72 79 VAL A CA 1
ATOM 582 C C . VAL A 1 79 ? 9.795 -30.234 62.623 1.00 32.72 79 VAL A C 1
ATOM 584 O O . VAL A 1 79 ? 10.324 -31.172 63.217 1.00 32.72 79 VAL A O 1
ATOM 587 N N . ARG A 1 80 ? 9.547 -29.064 63.234 1.00 31.14 80 ARG A N 1
ATOM 588 C CA . ARG A 1 80 ? 9.514 -28.877 64.702 1.00 31.14 80 ARG A CA 1
ATOM 589 C C . ARG A 1 80 ? 8.529 -27.770 65.095 1.00 31.14 80 ARG A C 1
ATOM 591 O O . ARG A 1 80 ? 8.246 -26.869 64.318 1.00 31.14 80 ARG A O 1
ATOM 598 N N . SER A 1 81 ? 7.948 -27.891 66.287 1.00 31.75 81 SER A N 1
ATOM 599 C CA . SER A 1 81 ? 6.624 -27.332 66.611 1.00 31.75 81 SER A CA 1
ATOM 600 C C . SER A 1 81 ? 6.533 -26.647 67.981 1.00 31.75 81 SER A C 1
ATOM 602 O O . SER A 1 81 ? 7.218 -27.110 68.894 1.00 31.75 81 SER A O 1
ATOM 604 N N . ARG A 1 82 ? 5.546 -25.728 68.122 1.00 36.22 82 ARG A N 1
ATOM 605 C CA . ARG A 1 82 ? 4.549 -25.517 69.229 1.00 36.22 82 ARG A CA 1
ATOM 606 C C . ARG A 1 82 ? 4.435 -24.051 69.744 1.00 36.22 82 ARG A C 1
ATOM 608 O O . ARG A 1 82 ? 5.424 -23.337 69.646 1.00 36.22 82 ARG A O 1
ATOM 615 N N . PRO A 1 83 ? 3.336 -23.637 70.441 1.00 45.47 83 PRO A N 1
ATOM 616 C CA . PRO A 1 83 ? 1.893 -23.932 70.209 1.00 45.47 83 PRO A CA 1
ATOM 617 C C . PRO A 1 83 ? 0.876 -22.790 70.598 1.00 45.47 83 PRO A C 1
ATOM 619 O O . PRO A 1 83 ? 1.234 -21.900 71.355 1.00 45.47 83 PRO A O 1
ATOM 622 N N . VAL A 1 84 ? -0.424 -22.930 70.230 1.00 33.25 84 VAL A N 1
ATOM 623 C CA . VAL A 1 84 ? -1.662 -22.204 70.712 1.00 33.25 84 VAL A CA 1
ATOM 624 C C . VAL A 1 84 ? -1.687 -20.644 70.672 1.00 33.25 84 VAL A C 1
ATOM 626 O O . VAL A 1 84 ? -0.673 -19.990 70.823 1.00 33.25 84 VAL A O 1
ATOM 629 N N . ARG A 1 85 ? -2.815 -19.928 70.485 1.00 32.50 85 ARG A N 1
ATOM 630 C CA . ARG A 1 85 ? -4.264 -20.198 70.697 1.00 32.50 85 ARG A CA 1
ATOM 631 C C . ARG A 1 85 ? -5.138 -19.920 69.453 1.00 32.50 85 ARG A C 1
ATOM 633 O O . ARG A 1 85 ? -4.663 -19.379 68.466 1.00 32.50 85 ARG A O 1
ATOM 640 N N . ALA A 1 86 ? -6.416 -20.309 69.524 1.00 32.34 86 ALA A N 1
ATOM 641 C CA . ALA A 1 86 ? -7.364 -20.337 68.405 1.00 32.34 86 ALA A CA 1
ATOM 642 C C . ALA A 1 86 ? -8.614 -19.459 68.616 1.00 32.34 86 ALA A C 1
ATOM 644 O O . ALA A 1 86 ? -8.986 -19.163 69.751 1.00 32.34 86 ALA A O 1
ATOM 645 N N . VAL A 1 87 ? -9.315 -19.172 67.513 1.00 32.28 87 VAL A N 1
ATOM 646 C CA . VAL A 1 87 ? -10.763 -18.902 67.464 1.00 32.28 87 VAL A CA 1
ATOM 647 C C . VAL A 1 87 ? -11.348 -19.775 66.349 1.00 32.28 87 VAL A C 1
ATOM 649 O O . VAL A 1 87 ? -10.748 -19.889 65.283 1.00 32.28 87 VAL A O 1
ATOM 652 N N . LEU A 1 88 ? -12.492 -20.413 66.601 1.00 31.48 88 LEU A N 1
ATOM 653 C CA . LEU A 1 88 ? -13.224 -21.229 65.629 1.00 31.48 88 LEU A CA 1
ATOM 654 C C . LEU A 1 88 ? -14.438 -20.455 65.105 1.00 31.48 88 LEU A C 1
ATOM 656 O O . LEU A 1 88 ? -15.243 -19.974 65.898 1.00 31.48 88 LEU A O 1
ATOM 660 N N . VAL A 1 89 ? -14.614 -20.429 63.785 1.00 33.69 89 VAL A N 1
ATOM 661 C CA . VAL A 1 89 ? -15.904 -20.173 63.128 1.00 33.69 89 VAL A CA 1
ATOM 662 C C . VAL A 1 89 ? -16.067 -21.235 62.046 1.00 33.69 89 VAL A C 1
ATOM 664 O O . VAL A 1 89 ? -15.152 -21.458 61.256 1.00 33.69 89 VAL A O 1
ATOM 667 N N . ALA A 1 90 ? -17.204 -21.929 62.040 1.00 34.00 90 ALA A N 1
ATOM 668 C CA . ALA A 1 90 ? -17.479 -22.993 61.082 1.00 34.00 90 ALA A CA 1
ATOM 669 C C . ALA A 1 90 ? -18.162 -22.443 59.821 1.00 34.00 90 ALA A C 1
ATOM 671 O O . ALA A 1 90 ? -19.111 -21.668 59.915 1.00 34.00 90 ALA A O 1
ATOM 672 N N . ALA A 1 91 ? -17.729 -22.920 58.655 1.00 33.06 91 ALA A N 1
ATOM 673 C CA . ALA A 1 91 ? -18.459 -22.817 57.397 1.00 33.06 91 ALA A CA 1
ATOM 674 C C . ALA A 1 91 ? -18.676 -24.239 56.857 1.00 33.06 91 ALA A C 1
ATOM 676 O O . ALA A 1 91 ? -17.732 -25.027 56.785 1.00 33.06 91 ALA A O 1
ATOM 677 N N . ALA A 1 92 ? -19.925 -24.589 56.547 1.00 35.84 92 ALA A N 1
ATOM 678 C CA . ALA A 1 92 ? -20.286 -25.924 56.074 1.00 35.84 92 ALA A CA 1
ATOM 679 C C . ALA A 1 92 ? -19.943 -26.119 54.585 1.00 35.84 92 ALA A C 1
ATOM 681 O O . ALA A 1 92 ? -19.768 -25.158 53.837 1.00 35.84 92 ALA A O 1
ATOM 682 N N . ALA A 1 93 ? -19.838 -27.379 54.160 1.00 39.50 93 ALA A N 1
ATOM 683 C CA . ALA A 1 93 ? -19.366 -27.731 52.827 1.00 39.50 93 ALA A CA 1
ATOM 684 C C . ALA A 1 93 ? -20.355 -27.362 51.707 1.00 39.50 93 ALA A C 1
ATOM 686 O O . ALA A 1 93 ? -21.549 -27.639 51.795 1.00 39.50 93 ALA A O 1
ATOM 687 N N . LEU A 1 94 ? -19.809 -26.853 50.601 1.00 33.09 94 LEU A N 1
ATOM 688 C CA . LEU A 1 94 ? -20.478 -26.752 49.305 1.00 33.09 94 LEU A CA 1
ATOM 689 C C . LEU A 1 94 ? -19.533 -27.302 48.226 1.00 33.09 94 LEU A C 1
ATOM 691 O O . LEU A 1 94 ? -18.849 -26.565 47.521 1.00 33.09 94 LEU A O 1
ATOM 695 N N . LEU A 1 95 ? -19.471 -28.634 48.131 1.00 40.41 95 LEU A N 1
ATOM 696 C CA . LEU A 1 95 ? -18.770 -29.349 47.059 1.00 40.41 95 LEU A CA 1
ATOM 697 C C . LEU A 1 95 ? -19.590 -29.279 45.760 1.00 40.41 95 LEU A C 1
ATOM 699 O O . LEU A 1 95 ? -20.159 -30.269 45.304 1.00 40.41 95 LEU A O 1
ATOM 703 N N . ALA A 1 96 ? -19.657 -28.087 45.167 1.00 39.25 96 ALA A N 1
ATOM 704 C CA . ALA A 1 96 ? -20.066 -27.933 43.778 1.00 39.25 96 ALA A CA 1
ATOM 705 C C . ALA A 1 96 ? -18.948 -28.488 42.880 1.00 39.25 96 ALA A C 1
ATOM 707 O O . ALA A 1 96 ? -17.783 -28.115 43.023 1.00 39.25 96 ALA A O 1
ATOM 708 N N . GLY A 1 97 ? -19.287 -29.423 41.991 1.00 38.12 97 GLY A N 1
ATOM 709 C CA . GLY A 1 97 ? -18.293 -30.129 41.187 1.00 38.12 97 GLY A CA 1
ATOM 710 C C . GLY A 1 97 ? -17.556 -29.204 40.219 1.00 38.12 97 GLY A C 1
ATOM 711 O O . GLY A 1 97 ? -18.186 -28.471 39.457 1.00 38.12 97 GLY A O 1
ATOM 712 N N . LEU A 1 98 ? -16.223 -29.303 40.192 1.00 39.72 98 LEU A N 1
ATOM 713 C CA . LEU A 1 98 ? -15.398 -28.771 39.106 1.00 39.72 98 LEU A CA 1
ATOM 714 C C . LEU A 1 98 ? -15.649 -29.595 37.837 1.00 39.72 98 LEU A C 1
ATOM 716 O O . LEU A 1 98 ? -14.889 -30.499 37.493 1.00 39.72 98 LEU A O 1
ATOM 720 N N . ALA A 1 99 ? -16.745 -29.286 37.147 1.00 39.97 99 ALA A N 1
ATOM 721 C CA . ALA A 1 99 ? -16.970 -29.743 35.790 1.00 39.97 99 ALA A CA 1
ATOM 722 C C . ALA A 1 99 ? -15.890 -29.120 34.897 1.00 39.97 99 ALA A C 1
ATOM 724 O O . ALA A 1 99 ? -15.957 -27.938 34.556 1.00 39.97 99 ALA A O 1
ATOM 725 N N . VAL A 1 100 ? -14.881 -29.916 34.537 1.00 45.31 100 VAL A N 1
ATOM 726 C CA . VAL A 1 100 ? -13.914 -29.550 33.499 1.00 45.31 100 VAL A CA 1
ATOM 727 C C . VAL A 1 100 ? -14.680 -29.510 32.182 1.00 45.31 100 VAL A C 1
ATOM 729 O O . VAL A 1 100 ? -14.889 -30.537 31.537 1.00 45.31 100 VAL A O 1
ATOM 732 N N . GLY A 1 101 ? -15.169 -28.321 31.825 1.00 41.28 101 GLY A N 1
ATOM 733 C CA . GLY A 1 101 ? -15.786 -28.087 30.527 1.00 41.28 101 GLY A CA 1
ATOM 734 C C . GLY A 1 101 ? -14.802 -28.438 29.407 1.00 41.28 101 GLY A C 1
ATOM 735 O O . GLY A 1 101 ? -13.588 -28.314 29.605 1.00 41.28 101 GLY A O 1
ATOM 736 N N . PRO A 1 102 ? -15.288 -28.882 28.234 1.00 45.38 102 PRO A N 1
ATOM 737 C CA . PRO A 1 102 ? -14.413 -29.076 27.088 1.00 45.38 102 PRO A CA 1
ATOM 738 C C . PRO A 1 102 ? -13.703 -27.752 26.804 1.00 45.38 102 PRO A C 1
ATOM 740 O O . PRO A 1 102 ? -14.355 -26.711 26.725 1.00 45.38 102 PRO A O 1
ATOM 743 N N . ALA A 1 103 ? -12.376 -27.786 26.674 1.00 43.03 103 ALA A N 1
ATOM 744 C CA . ALA A 1 103 ? -11.613 -26.595 26.332 1.00 43.03 103 ALA A CA 1
ATOM 745 C C . ALA A 1 103 ? -12.172 -26.023 25.022 1.00 43.03 103 ALA A C 1
ATOM 747 O O . ALA A 1 103 ? -12.111 -26.698 23.990 1.00 43.03 103 ALA A O 1
ATOM 748 N N . GLN A 1 104 ? -12.749 -24.814 25.065 1.00 38.62 104 GLN A N 1
ATOM 749 C CA . GLN A 1 104 ? -13.206 -24.150 23.849 1.00 38.62 104 GLN A CA 1
ATOM 750 C C . GLN A 1 104 ? -12.026 -24.077 22.879 1.00 38.62 104 GLN A C 1
ATOM 752 O O . GLN A 1 104 ? -10.980 -23.507 23.201 1.00 38.62 104 GLN A O 1
ATOM 757 N N . ALA A 1 105 ? -12.198 -24.663 21.693 1.00 48.50 105 ALA A N 1
ATOM 758 C CA . ALA A 1 105 ? -11.246 -24.488 20.612 1.00 48.50 105 ALA A CA 1
ATOM 759 C C . ALA A 1 105 ? -11.074 -22.984 20.367 1.00 48.50 105 ALA A C 1
ATOM 761 O O . ALA A 1 105 ? -12.064 -22.248 20.317 1.00 48.50 105 ALA A O 1
ATOM 762 N N . ALA A 1 106 ? -9.824 -22.530 20.242 1.00 50.97 106 ALA A N 1
ATOM 763 C CA . ALA A 1 106 ? -9.545 -21.131 19.946 1.00 50.97 106 ALA A CA 1
ATOM 764 C C . ALA A 1 106 ? -10.335 -20.718 18.687 1.00 50.97 106 ALA A C 1
ATOM 766 O O . ALA A 1 106 ? -10.320 -21.490 17.716 1.00 50.97 106 ALA A O 1
ATOM 767 N N . PRO A 1 107 ? -11.021 -19.555 18.691 1.00 54.91 107 PRO A N 1
ATOM 768 C CA . PRO A 1 107 ? -11.789 -19.103 17.540 1.00 54.91 107 PRO A CA 1
ATOM 769 C C . PRO A 1 107 ? -10.940 -19.193 16.276 1.00 54.91 107 PRO A C 1
ATOM 771 O O . PRO A 1 107 ? -9.819 -18.686 16.233 1.00 54.91 107 PRO A O 1
ATOM 774 N N . GLN A 1 108 ? -11.450 -19.900 15.270 1.00 56.72 108 GLN A N 1
ATOM 775 C CA . GLN A 1 108 ? -10.809 -19.894 13.962 1.00 56.72 108 GLN A CA 1
ATOM 776 C C . GLN A 1 108 ? -10.994 -18.499 13.346 1.00 56.72 108 GLN A C 1
ATOM 778 O O . GLN A 1 108 ? -12.037 -17.884 13.595 1.00 56.72 108 GLN A O 1
ATOM 783 N N . PRO A 1 109 ? -10.025 -17.992 12.563 1.00 62.03 109 PRO A N 1
ATOM 784 C CA . PRO A 1 109 ? -10.204 -16.749 11.820 1.00 62.03 109 PRO A CA 1
ATOM 785 C C . PRO A 1 109 ? -11.484 -16.800 10.980 1.00 62.03 109 PRO A C 1
ATOM 787 O O . PRO A 1 109 ? -11.804 -17.851 10.415 1.00 62.03 109 PRO A O 1
ATOM 790 N N . ALA A 1 110 ? -12.225 -15.693 10.897 1.00 67.31 110 ALA A N 1
ATOM 791 C CA . ALA A 1 110 ? -13.459 -15.659 10.126 1.00 67.31 110 ALA A CA 1
ATOM 792 C C . ALA A 1 110 ? -13.184 -16.006 8.652 1.00 67.31 110 ALA A C 1
ATOM 794 O O . ALA A 1 110 ? -12.428 -15.332 7.945 1.00 67.31 110 ALA A O 1
ATOM 795 N N . GLY A 1 111 ? -13.803 -17.094 8.190 1.00 64.06 111 GLY A N 1
ATOM 796 C CA . GLY A 1 111 ? -13.682 -17.560 6.815 1.00 64.06 111 GLY A CA 1
ATOM 797 C C . GLY A 1 111 ? -14.354 -16.582 5.857 1.00 64.06 111 GLY A C 1
ATOM 798 O O . GLY A 1 111 ? -15.575 -16.590 5.716 1.00 64.06 111 GLY A O 1
ATOM 799 N N . GLY A 1 112 ? -13.553 -15.756 5.187 1.00 64.12 112 GLY A N 1
ATOM 800 C CA . GLY A 1 112 ? -14.007 -14.989 4.032 1.00 64.12 112 GLY A CA 1
ATOM 801 C C . GLY A 1 112 ? -14.246 -15.900 2.819 1.00 64.12 112 GLY A C 1
ATOM 802 O O . GLY A 1 112 ? -13.677 -16.994 2.749 1.00 64.12 112 GLY A O 1
ATOM 803 N N . PRO A 1 113 ? -15.051 -15.468 1.831 1.00 71.44 113 PRO A N 1
ATOM 804 C CA . PRO A 1 113 ? -15.047 -16.115 0.523 1.00 71.44 113 PRO A CA 1
ATOM 805 C C . PRO A 1 113 ? -13.627 -16.046 -0.074 1.00 71.44 113 PRO A C 1
ATOM 807 O O . PRO A 1 113 ? -12.948 -15.033 0.122 1.00 71.44 113 PRO A O 1
ATOM 810 N N . PRO A 1 114 ? -13.156 -17.081 -0.798 1.00 75.00 114 PRO A N 1
ATOM 811 C CA . PRO A 1 114 ? -11.817 -17.074 -1.380 1.00 75.00 114 PRO A CA 1
ATOM 812 C C . PRO A 1 114 ? -11.586 -15.854 -2.275 1.00 75.00 114 PRO A C 1
ATOM 814 O O . PRO A 1 114 ? -12.428 -15.537 -3.116 1.00 75.00 114 PRO A O 1
ATOM 817 N N . VAL A 1 115 ? -10.427 -15.205 -2.137 1.00 80.44 115 VAL A N 1
ATOM 818 C CA . VAL A 1 115 ? -9.984 -14.185 -3.096 1.00 80.44 115 VAL A CA 1
ATOM 819 C C . VAL A 1 115 ? -9.764 -14.860 -4.452 1.00 80.44 115 VAL A C 1
ATOM 821 O O . VAL A 1 115 ? -8.924 -15.751 -4.583 1.00 80.44 115 VAL A O 1
ATOM 824 N N . THR A 1 116 ? -10.542 -14.453 -5.454 1.00 76.75 116 THR A N 1
ATOM 825 C CA . THR A 1 116 ? -10.489 -14.991 -6.825 1.00 76.75 116 THR A CA 1
ATOM 826 C C . THR A 1 116 ? -9.840 -14.043 -7.831 1.00 76.75 116 THR A C 1
ATOM 828 O O . THR A 1 116 ? -9.460 -14.499 -8.912 1.00 76.75 116 THR A O 1
ATOM 831 N N . TRP A 1 117 ? -9.734 -12.754 -7.497 1.00 87.81 117 TRP A N 1
ATOM 832 C CA . TRP A 1 117 ? -9.190 -11.689 -8.337 1.00 87.81 117 TRP A CA 1
ATOM 833 C C . TRP A 1 117 ? -8.844 -10.454 -7.488 1.00 87.81 117 TRP A C 1
ATOM 835 O O . TRP A 1 117 ? -9.575 -10.135 -6.549 1.00 87.81 117 TRP A O 1
ATOM 845 N N . THR A 1 118 ? -7.767 -9.745 -7.841 1.00 96.00 118 THR A N 1
ATOM 846 C CA . THR A 1 118 ? -7.298 -8.524 -7.155 1.00 96.00 118 THR A CA 1
ATOM 847 C C . THR A 1 118 ? -7.327 -7.257 -8.009 1.00 96.00 118 THR A C 1
ATOM 849 O O . THR A 1 118 ? -7.216 -6.176 -7.443 1.00 96.00 118 THR A O 1
ATOM 852 N N . GLY A 1 119 ? -7.535 -7.329 -9.328 1.00 94.94 119 GLY A N 1
ATOM 853 C CA . GLY A 1 119 ? -7.470 -6.174 -10.247 1.00 94.94 119 GLY A CA 1
ATOM 854 C C . GLY A 1 119 ? -8.524 -5.071 -10.066 1.00 94.94 119 GLY A C 1
ATOM 855 O O . GLY A 1 119 ? -8.569 -4.132 -10.860 1.00 94.94 119 GLY A O 1
ATOM 856 N N . ASP A 1 120 ? -9.362 -5.154 -9.031 1.00 94.19 120 ASP A N 1
ATOM 857 C CA . ASP A 1 120 ? -10.185 -4.039 -8.553 1.00 94.19 120 ASP A CA 1
ATOM 858 C C . ASP A 1 120 ? -9.497 -3.204 -7.454 1.00 94.19 120 ASP A C 1
ATOM 860 O O . ASP A 1 120 ? -10.035 -2.184 -7.036 1.00 94.19 120 ASP A O 1
ATOM 864 N N . PHE A 1 121 ? -8.310 -3.582 -6.976 1.00 98.06 121 PHE A N 1
ATOM 865 C CA . PHE A 1 121 ? -7.447 -2.699 -6.186 1.00 98.06 121 PHE A CA 1
ATOM 866 C C . PHE A 1 121 ? -6.657 -1.809 -7.153 1.00 98.06 121 PHE A C 1
ATOM 868 O O . PHE A 1 121 ? -5.641 -2.231 -7.699 1.00 98.06 121 PHE A O 1
ATOM 875 N N . LYS A 1 122 ? -7.157 -0.595 -7.398 1.00 97.56 122 LYS A N 1
ATOM 876 C CA . LYS A 1 122 ? -6.567 0.405 -8.302 1.00 97.56 122 LYS A CA 1
ATOM 877 C C . LYS A 1 122 ? -6.272 1.641 -7.470 1.00 97.56 122 LYS A C 1
ATOM 879 O O . LYS A 1 122 ? -7.200 2.386 -7.158 1.00 97.56 122 LYS A O 1
ATOM 884 N N . GLY A 1 123 ? -5.047 1.797 -6.976 1.00 96.44 123 GLY A N 1
ATOM 885 C CA . GLY A 1 123 ? -4.831 2.709 -5.853 1.00 96.44 123 GLY A CA 1
ATOM 886 C C . GLY A 1 123 ? -3.539 3.485 -5.824 1.00 96.44 123 GLY A C 1
ATOM 887 O O . GLY A 1 123 ? -2.631 3.280 -6.616 1.00 96.44 123 GLY A O 1
ATOM 888 N N . VAL A 1 124 ? -3.445 4.367 -4.842 1.00 95.19 124 VAL A N 1
ATOM 889 C CA . VAL A 1 124 ? -2.208 5.082 -4.546 1.00 95.19 124 VAL A CA 1
ATOM 890 C C . VAL A 1 124 ? -1.846 4.970 -3.075 1.00 95.19 124 VAL A C 1
ATOM 892 O O . VAL A 1 124 ? -2.716 4.959 -2.204 1.00 95.19 124 VAL A O 1
ATOM 895 N N . ASN A 1 125 ? -0.549 4.913 -2.804 1.00 93.75 125 ASN A N 1
ATOM 896 C CA . ASN A 1 125 ? -0.007 5.151 -1.479 1.00 93.75 125 ASN A CA 1
ATOM 897 C C . ASN A 1 125 ? -0.054 6.654 -1.191 1.00 93.75 125 ASN A C 1
ATOM 899 O O . ASN A 1 125 ? 0.364 7.464 -2.024 1.00 93.75 125 ASN A O 1
ATOM 903 N N . TRP A 1 126 ? -0.548 7.034 -0.017 1.00 90.75 126 TRP A N 1
ATOM 904 C CA . TRP A 1 126 ? -0.527 8.417 0.453 1.00 90.75 126 TRP A CA 1
ATOM 905 C C . TRP A 1 126 ? 0.153 8.452 1.820 1.00 90.75 126 TRP A C 1
ATOM 907 O O . TRP A 1 126 ? -0.313 7.829 2.773 1.00 90.75 126 TRP A O 1
ATOM 917 N N . SER A 1 127 ? 1.304 9.123 1.881 1.00 81.81 127 SER A N 1
ATOM 918 C CA . SER A 1 127 ? 2.305 8.945 2.934 1.00 81.81 127 SER A CA 1
ATOM 919 C C . SER A 1 127 ? 2.741 10.267 3.582 1.00 81.81 127 SER A C 1
ATOM 921 O O . SER A 1 127 ? 2.296 11.349 3.181 1.00 81.81 127 SER A O 1
ATOM 923 N N . ASP A 1 128 ? 3.572 10.189 4.626 1.00 81.94 128 ASP A N 1
ATOM 924 C CA . ASP A 1 128 ? 4.002 11.343 5.428 1.00 81.94 128 ASP A CA 1
ATOM 925 C C . ASP A 1 128 ? 4.763 12.411 4.627 1.00 81.94 128 ASP A C 1
ATOM 927 O O . ASP A 1 128 ? 5.708 12.094 3.908 1.00 81.94 128 ASP A O 1
ATOM 931 N N . GLY A 1 129 ? 4.376 13.680 4.777 1.00 68.94 129 GLY A N 1
ATOM 932 C CA . GLY A 1 129 ? 4.910 14.805 3.994 1.00 68.94 129 GLY A CA 1
ATOM 933 C C . GLY A 1 129 ? 6.084 15.568 4.621 1.00 68.94 129 GLY A C 1
ATOM 934 O O . GLY A 1 129 ? 6.247 16.757 4.342 1.00 68.94 129 GLY A O 1
ATOM 935 N N . ARG A 1 130 ? 6.854 14.973 5.544 1.00 69.62 130 ARG A N 1
ATOM 936 C CA . ARG A 1 130 ? 7.880 15.719 6.316 1.00 69.62 130 ARG A CA 1
ATOM 937 C C . ARG A 1 130 ? 9.317 15.234 6.126 1.00 69.62 130 ARG A C 1
ATOM 939 O O . ARG A 1 130 ? 10.219 16.068 6.118 1.00 69.62 130 ARG A O 1
ATOM 946 N N . ALA A 1 131 ? 9.524 13.933 5.954 1.00 55.50 131 ALA A N 1
ATOM 947 C CA . ALA A 1 131 ? 10.770 13.285 5.531 1.00 55.50 131 ALA A CA 1
ATOM 948 C C . ALA A 1 131 ? 10.443 11.855 5.054 1.00 55.50 131 ALA A C 1
ATOM 950 O O . ALA A 1 131 ? 9.297 11.442 5.216 1.00 55.50 131 ALA A O 1
ATOM 951 N N . ASP A 1 132 ? 11.423 11.140 4.478 1.00 56.38 132 ASP A N 1
ATOM 952 C CA . ASP A 1 132 ? 11.354 9.745 3.989 1.00 56.38 132 ASP A CA 1
ATOM 953 C C . ASP A 1 132 ? 10.247 8.916 4.663 1.00 56.38 132 ASP A C 1
ATOM 955 O O . ASP A 1 132 ? 10.393 8.432 5.785 1.00 56.38 132 ASP A O 1
ATOM 959 N N . SER A 1 133 ? 9.095 8.800 3.996 1.00 60.78 133 SER A N 1
ATOM 960 C CA . SER A 1 133 ? 7.822 8.601 4.704 1.00 60.78 133 SER A CA 1
ATOM 961 C C . SER A 1 133 ? 7.688 7.265 5.425 1.00 60.78 133 SER A C 1
ATOM 963 O O . SER A 1 133 ? 6.955 7.170 6.408 1.00 60.78 133 SER A O 1
ATOM 965 N N . ASN A 1 134 ? 8.409 6.248 4.956 1.00 60.84 134 ASN A N 1
ATOM 966 C CA . ASN A 1 134 ? 8.389 4.903 5.528 1.00 60.84 134 ASN A CA 1
ATOM 967 C C . ASN A 1 134 ? 9.165 4.862 6.860 1.00 60.84 134 ASN A C 1
ATOM 969 O O . ASN A 1 134 ? 8.933 3.969 7.669 1.00 60.84 134 ASN A O 1
ATOM 973 N N . TYR A 1 135 ? 10.007 5.878 7.109 1.00 65.06 135 TYR A N 1
ATOM 974 C CA . TYR A 1 135 ? 10.986 5.993 8.191 1.00 65.06 135 TYR A CA 1
ATOM 975 C C . TYR A 1 135 ? 10.555 6.955 9.318 1.00 65.06 135 TYR A C 1
ATOM 977 O O . TYR A 1 135 ? 11.332 7.207 10.244 1.00 65.06 135 TYR A O 1
ATOM 985 N N . GLU A 1 136 ? 9.333 7.506 9.278 1.00 74.62 136 GLU A N 1
ATOM 986 C CA . GLU A 1 136 ? 8.813 8.367 10.350 1.00 74.62 136 GLU A CA 1
ATOM 987 C C . GLU A 1 136 ? 8.531 7.543 11.621 1.00 74.62 136 GLU A C 1
ATOM 989 O O . GLU A 1 136 ? 7.518 6.859 11.771 1.00 74.62 136 GLU A O 1
ATOM 994 N N . THR A 1 137 ? 9.475 7.626 12.560 1.00 76.88 137 THR A N 1
ATOM 995 C CA . THR A 1 137 ? 9.428 6.988 13.887 1.00 76.88 137 THR A CA 1
ATOM 996 C C . THR A 1 137 ? 8.389 7.592 14.840 1.00 76.88 137 THR A C 1
ATOM 998 O O . THR A 1 137 ? 8.185 7.068 15.936 1.00 76.88 137 THR A O 1
ATOM 1001 N N . GLY A 1 138 ? 7.798 8.730 14.475 1.00 84.50 138 GLY A N 1
ATOM 1002 C CA . GLY A 1 138 ? 6.809 9.456 15.258 1.00 84.50 138 GLY A CA 1
ATOM 1003 C C . GLY A 1 138 ? 5.390 9.386 14.692 1.00 84.50 138 GLY A C 1
ATOM 1004 O O . GLY A 1 138 ? 5.044 8.586 13.829 1.00 84.50 138 GLY A O 1
ATOM 1005 N N . ARG A 1 139 ? 4.541 10.271 15.212 1.00 88.19 139 ARG A N 1
ATOM 1006 C CA . ARG A 1 139 ? 3.143 10.450 14.804 1.00 88.19 139 ARG A CA 1
ATOM 1007 C C . ARG A 1 139 ? 3.055 10.927 13.347 1.00 88.19 139 ARG A C 1
ATOM 1009 O O . ARG A 1 139 ? 3.524 12.028 13.053 1.00 88.19 139 ARG A O 1
ATOM 1016 N N . LEU A 1 140 ? 2.406 10.143 12.489 1.00 89.62 140 LEU A N 1
ATOM 1017 C CA . LEU A 1 140 ? 2.231 10.362 11.050 1.00 89.62 140 LEU A CA 1
ATOM 1018 C C . LEU A 1 140 ? 1.308 11.553 10.743 1.00 89.62 140 LEU A C 1
ATOM 1020 O O . LEU A 1 140 ? 0.268 11.751 11.380 1.00 89.62 140 LEU A O 1
ATOM 1024 N N . VAL A 1 141 ? 1.679 12.320 9.721 1.00 87.88 141 VAL A N 1
ATOM 1025 C CA . VAL A 1 141 ? 0.971 13.477 9.165 1.00 87.88 141 VAL A CA 1
ATOM 1026 C C . VAL A 1 141 ? 1.097 13.401 7.642 1.00 87.88 141 VAL A C 1
ATOM 1028 O O . VAL A 1 141 ? 2.154 13.674 7.073 1.00 87.88 141 VAL A O 1
ATOM 1031 N N . LEU A 1 142 ? 0.016 12.992 6.979 1.00 87.81 142 LEU A N 1
ATOM 1032 C CA . LEU A 1 142 ? 0.023 12.734 5.539 1.00 87.81 142 LEU A CA 1
ATOM 1033 C C . LEU A 1 142 ? 0.313 14.000 4.722 1.00 87.81 142 LEU A C 1
ATOM 1035 O O . LEU A 1 142 ? -0.044 15.114 5.110 1.00 87.81 142 LEU A O 1
ATOM 1039 N N . SER A 1 143 ? 0.936 13.807 3.561 1.00 82.88 143 SER A N 1
ATOM 1040 C CA . SER A 1 143 ? 1.281 14.869 2.614 1.00 82.88 143 SER A CA 1
ATOM 1041 C C . SER A 1 143 ? 0.066 15.743 2.293 1.00 82.88 143 SER A C 1
ATOM 1043 O O . SER A 1 143 ? -0.944 15.242 1.805 1.00 82.88 143 SER A O 1
ATOM 1045 N N . GLY A 1 144 ? 0.164 17.044 2.579 1.00 79.88 144 GLY A N 1
ATOM 1046 C CA . GLY A 1 144 ? -0.949 17.999 2.483 1.00 79.88 144 GLY A CA 1
ATOM 1047 C C . GLY A 1 144 ? -1.481 18.519 3.828 1.00 79.88 144 GLY A C 1
ATOM 1048 O O . GLY A 1 144 ? -2.255 19.475 3.819 1.00 79.88 144 GLY A O 1
ATOM 1049 N N . PHE A 1 145 ? -1.044 17.958 4.963 1.00 84.12 145 PHE A N 1
ATOM 1050 C CA . PHE A 1 145 ? -1.399 18.414 6.317 1.00 84.12 145 PHE A CA 1
ATOM 1051 C C . PHE A 1 145 ? -0.205 18.993 7.092 1.00 84.12 145 PHE A C 1
ATOM 1053 O O . PHE A 1 145 ? 0.943 18.606 6.882 1.00 84.12 145 PHE A O 1
ATOM 1060 N N . GLY A 1 146 ? -0.482 19.908 8.025 1.00 79.69 146 GLY A N 1
ATOM 1061 C CA . GLY A 1 146 ? 0.488 20.463 8.976 1.00 79.69 146 GLY A CA 1
ATOM 1062 C C . GLY A 1 146 ? 0.614 19.667 10.283 1.00 79.69 146 GLY A C 1
ATOM 1063 O O . GLY A 1 146 ? 1.613 19.797 10.991 1.00 79.69 146 GLY A O 1
ATOM 1064 N N . GLY A 1 147 ? -0.373 18.830 10.616 1.00 84.75 147 GLY A N 1
ATOM 1065 C CA . GLY A 1 147 ? -0.390 18.000 11.824 1.00 84.75 147 GLY A CA 1
ATOM 1066 C C . GLY A 1 147 ? -0.969 18.694 13.063 1.00 84.75 147 GLY A C 1
ATOM 1067 O O . GLY A 1 147 ? -0.699 18.258 14.188 1.00 84.75 147 GLY A O 1
ATOM 1068 N N . SER A 1 148 ? -1.725 19.773 12.873 1.00 88.38 148 SER A N 1
ATOM 1069 C CA . SER A 1 148 ? -2.402 20.558 13.920 1.00 88.38 148 SER A CA 1
ATOM 1070 C C . SER A 1 148 ? -3.908 20.726 13.674 1.00 88.38 148 SER A C 1
ATOM 1072 O O . SER A 1 148 ? -4.600 21.350 14.476 1.00 88.38 148 SER A O 1
ATOM 1074 N N . GLU A 1 149 ? -4.405 20.161 12.577 1.00 89.31 149 GLU A N 1
ATOM 1075 C CA . GLU A 1 149 ? -5.799 20.145 12.153 1.00 89.31 149 GLU A CA 1
ATOM 1076 C C . GLU A 1 149 ? -6.701 19.314 13.084 1.00 89.31 149 GLU A C 1
ATOM 1078 O O . GLU A 1 149 ? -6.249 18.436 13.824 1.00 89.31 149 GLU A O 1
ATOM 1083 N N . ASP A 1 150 ? -8.011 19.558 13.008 1.00 94.81 150 ASP A N 1
ATOM 1084 C CA . ASP A 1 150 ? -9.031 18.709 13.622 1.00 94.81 150 ASP A CA 1
ATOM 1085 C C . ASP A 1 150 ? -9.584 17.662 12.635 1.00 94.81 150 ASP A C 1
ATOM 1087 O O . ASP A 1 150 ? -9.340 17.711 11.426 1.00 94.81 150 ASP A O 1
ATOM 1091 N N . TYR A 1 151 ? -10.359 16.703 13.151 1.00 97.56 151 TYR A N 1
ATOM 1092 C CA . TYR A 1 151 ? -11.013 15.662 12.346 1.00 97.56 151 TYR A CA 1
ATOM 1093 C C . TYR A 1 151 ? -11.836 16.236 11.181 1.00 97.56 151 TYR A C 1
ATOM 1095 O O . TYR A 1 151 ? -11.810 15.683 10.084 1.00 97.56 151 TYR A O 1
ATOM 1103 N N . ALA A 1 152 ? -12.554 17.346 11.394 1.00 97.25 152 ALA A N 1
ATOM 1104 C CA . ALA A 1 152 ? -13.407 17.945 10.370 1.00 97.25 152 ALA A CA 1
ATOM 1105 C C . ALA A 1 152 ? -12.581 18.517 9.206 1.00 97.25 152 ALA A C 1
ATOM 1107 O O . ALA A 1 152 ? -12.903 18.279 8.040 1.00 97.25 152 ALA A O 1
ATOM 1108 N N . THR A 1 153 ? -11.484 19.208 9.520 1.00 94.12 153 THR A N 1
ATOM 1109 C CA . THR A 1 153 ? -10.538 19.758 8.544 1.00 94.12 153 THR A CA 1
ATOM 1110 C C . THR A 1 153 ? -9.806 18.644 7.795 1.00 94.12 153 THR A C 1
ATOM 1112 O O . THR A 1 153 ? -9.731 18.682 6.564 1.00 94.12 153 THR A O 1
ATOM 1115 N N . VAL A 1 154 ? -9.332 17.610 8.506 1.00 94.19 154 VAL A N 1
ATOM 1116 C CA . VAL A 1 154 ? -8.682 16.441 7.890 1.00 94.19 154 VAL A CA 1
ATOM 1117 C C . VAL A 1 154 ? -9.637 15.697 6.966 1.00 94.19 154 VAL A C 1
ATOM 1119 O O . VAL A 1 154 ? -9.271 15.424 5.822 1.00 94.19 154 VAL A O 1
ATOM 1122 N N . LYS A 1 155 ? -10.873 15.429 7.402 1.00 97.19 155 LYS A N 1
ATOM 1123 C CA . LYS A 1 155 ? -11.887 14.760 6.581 1.00 97.19 155 LYS A CA 1
ATOM 1124 C C . LYS A 1 155 ? -12.227 15.575 5.333 1.00 97.19 155 LYS A C 1
ATOM 1126 O O . LYS A 1 155 ? -12.122 15.049 4.231 1.00 97.19 155 LYS A O 1
ATOM 1131 N N . ALA A 1 156 ? -12.521 16.870 5.471 1.00 93.12 156 ALA A N 1
ATOM 1132 C CA . ALA A 1 156 ? -12.879 17.732 4.341 1.00 93.12 156 ALA A CA 1
ATOM 1133 C C . ALA A 1 156 ? -11.745 17.906 3.309 1.00 93.12 156 ALA A C 1
ATOM 1135 O O . ALA A 1 156 ? -12.006 17.951 2.106 1.00 93.12 156 ALA A O 1
ATOM 1136 N N . THR A 1 157 ? -10.486 17.996 3.750 1.00 89.75 157 THR A N 1
ATOM 1137 C CA . THR A 1 157 ? -9.329 18.043 2.837 1.00 89.75 157 THR A CA 1
ATOM 1138 C C . THR A 1 157 ? -9.036 16.679 2.222 1.00 89.75 157 THR A C 1
ATOM 1140 O O . THR A 1 157 ? -8.757 16.615 1.027 1.00 89.75 157 THR A O 1
ATOM 1143 N N . SER A 1 158 ? -9.185 15.589 2.979 1.00 92.88 158 SER A N 1
ATOM 1144 C CA . SER A 1 158 ? -9.031 14.235 2.440 1.00 92.88 158 SER A CA 1
ATOM 1145 C C . SER A 1 158 ? -10.070 13.941 1.363 1.00 92.88 158 SER A C 1
ATOM 1147 O O . SER A 1 158 ? -9.688 13.475 0.299 1.00 92.88 158 SER A O 1
ATOM 1149 N N . THR A 1 159 ? -11.346 14.301 1.555 1.00 94.25 159 THR A N 1
ATOM 1150 C CA . THR A 1 159 ? -12.383 14.169 0.513 1.00 94.25 159 THR A CA 1
ATOM 1151 C C . THR A 1 159 ? -11.987 14.869 -0.794 1.00 94.25 159 THR A C 1
ATOM 1153 O O . THR A 1 159 ? -12.214 14.313 -1.863 1.00 94.25 159 THR A O 1
ATOM 1156 N N . ARG A 1 160 ? -11.347 16.049 -0.737 1.00 89.12 160 ARG A N 1
ATOM 1157 C CA . ARG A 1 160 ? -10.838 16.740 -1.940 1.00 89.12 160 ARG A CA 1
ATOM 1158 C C . ARG A 1 160 ? -9.702 15.968 -2.622 1.00 89.12 160 ARG A C 1
ATOM 1160 O O . ARG A 1 160 ? -9.777 15.733 -3.822 1.00 89.12 160 ARG A O 1
ATOM 1167 N N . ILE A 1 161 ? -8.686 15.550 -1.863 1.00 88.31 161 ILE A N 1
ATOM 1168 C CA . ILE A 1 161 ? -7.519 14.812 -2.389 1.00 88.31 161 ILE A CA 1
ATOM 1169 C C . ILE A 1 161 ? -7.946 13.463 -2.991 1.00 88.31 161 ILE A C 1
ATOM 1171 O O . ILE A 1 161 ? -7.510 13.097 -4.078 1.00 88.31 161 ILE A O 1
ATOM 1175 N N . LEU A 1 162 ? -8.839 12.747 -2.308 1.00 92.50 162 LEU A N 1
ATOM 1176 C CA . LEU A 1 162 ? -9.332 11.430 -2.707 1.00 92.50 162 LEU A CA 1
ATOM 1177 C C . LEU A 1 162 ? -10.239 11.502 -3.946 1.00 92.50 162 LEU A C 1
ATOM 1179 O O . LEU A 1 162 ? -10.064 10.694 -4.856 1.00 92.50 162 LEU A O 1
ATOM 1183 N N . ASN A 1 163 ? -11.121 12.508 -4.043 1.00 91.12 163 ASN A N 1
ATOM 1184 C CA . ASN A 1 163 ? -11.857 12.786 -5.283 1.00 91.12 163 ASN A CA 1
ATOM 1185 C C . ASN A 1 163 ? -10.900 13.068 -6.447 1.00 91.12 163 ASN A C 1
ATOM 1187 O O . ASN A 1 163 ? -11.078 12.516 -7.524 1.00 91.12 163 ASN A O 1
ATOM 1191 N N . ALA A 1 164 ? -9.848 13.864 -6.241 1.00 86.06 164 ALA A N 1
ATOM 1192 C CA . ALA A 1 164 ? -8.896 14.154 -7.307 1.00 86.06 164 ALA A CA 1
ATOM 1193 C C . ALA A 1 164 ? -8.078 12.921 -7.741 1.00 86.06 164 ALA A C 1
ATOM 1195 O O . ALA A 1 164 ? -7.830 12.752 -8.935 1.00 86.06 164 ALA A O 1
ATOM 1196 N N . PHE A 1 165 ? -7.705 12.024 -6.817 1.00 90.62 165 PHE A N 1
ATOM 1197 C CA . PHE A 1 165 ? -7.126 10.720 -7.169 1.00 90.62 165 PHE A CA 1
ATOM 1198 C C . PHE A 1 165 ? -8.105 9.857 -7.983 1.00 90.62 165 PHE A C 1
ATOM 1200 O O . PHE A 1 165 ? -7.695 9.218 -8.954 1.00 90.62 165 PHE A O 1
ATOM 1207 N N . HIS A 1 166 ? -9.390 9.849 -7.623 1.00 90.88 166 HIS A N 1
ATOM 1208 C CA . HIS A 1 166 ? -10.428 9.142 -8.372 1.00 90.88 166 HIS A CA 1
ATOM 1209 C C . HIS A 1 166 ? -10.621 9.729 -9.779 1.00 90.88 166 HIS A C 1
ATOM 1211 O O . HIS A 1 166 ? -10.466 9.017 -10.769 1.00 90.88 166 HIS A O 1
ATOM 1217 N N . ASP A 1 167 ? -10.889 11.029 -9.883 1.00 88.19 167 ASP A N 1
ATOM 1218 C CA . ASP A 1 167 ? -11.281 11.692 -11.130 1.00 88.19 167 ASP A CA 1
ATOM 1219 C C . ASP A 1 167 ? -10.106 11.854 -12.112 1.00 88.19 167 ASP A C 1
ATOM 1221 O O . ASP A 1 167 ? -10.290 11.744 -13.326 1.00 88.19 167 ASP A O 1
ATOM 1225 N N . THR A 1 168 ? -8.885 12.066 -11.601 1.00 85.12 168 THR A N 1
ATOM 1226 C CA . THR A 1 168 ? -7.674 12.242 -12.426 1.00 85.12 168 THR A CA 1
ATOM 1227 C C . THR A 1 168 ? -7.033 10.903 -12.786 1.00 85.12 168 THR A C 1
ATOM 1229 O O . THR A 1 168 ? -6.767 10.622 -13.959 1.00 85.12 168 THR A O 1
ATOM 1232 N N . LEU A 1 169 ? -6.776 10.058 -11.779 1.00 89.88 169 LEU A N 1
ATOM 1233 C CA . LEU A 1 169 ? -6.005 8.823 -11.957 1.00 89.88 169 LEU A CA 1
ATOM 1234 C C . LEU A 1 169 ? -6.900 7.621 -12.296 1.00 89.88 169 LEU A C 1
ATOM 1236 O O . LEU A 1 169 ? -6.444 6.672 -12.930 1.00 89.88 169 LEU A O 1
ATOM 1240 N N . GLY A 1 170 ? -8.172 7.647 -11.886 1.00 91.75 170 GLY A N 1
ATOM 1241 C CA . GLY A 1 170 ? -9.055 6.477 -11.883 1.00 91.75 170 GLY A CA 1
ATOM 1242 C C . GLY A 1 170 ? -8.903 5.600 -10.634 1.00 91.75 170 GLY A C 1
ATOM 1243 O O . GLY A 1 170 ? -9.285 4.428 -10.660 1.00 91.75 170 GLY A O 1
ATOM 1244 N N . ALA A 1 171 ? -8.317 6.129 -9.553 1.00 94.81 171 ALA A N 1
ATOM 1245 C CA . ALA A 1 171 ? -8.067 5.364 -8.336 1.00 94.81 171 ALA A CA 1
ATOM 1246 C C . ALA A 1 171 ? -9.366 5.091 -7.551 1.00 94.81 171 ALA A C 1
ATOM 1248 O O . ALA A 1 171 ? -10.145 5.994 -7.264 1.00 94.81 171 ALA A O 1
ATOM 1249 N N . ASN A 1 172 ? -9.566 3.840 -7.136 1.00 97.56 172 ASN A N 1
ATOM 1250 C CA . ASN A 1 172 ? -10.666 3.392 -6.274 1.00 97.56 172 ASN A CA 1
ATOM 1251 C C . ASN A 1 172 ? -10.178 2.865 -4.908 1.00 97.56 172 ASN A C 1
ATOM 1253 O O . ASN A 1 172 ? -10.947 2.270 -4.149 1.00 97.56 172 ASN A O 1
ATOM 1257 N N . THR A 1 173 ? -8.881 3.009 -4.632 1.00 98.56 173 THR A N 1
ATOM 1258 C CA . THR A 1 173 ? -8.181 2.447 -3.475 1.00 98.56 173 THR A CA 1
ATOM 1259 C C . THR A 1 173 ? -7.148 3.452 -2.962 1.00 98.56 173 THR A C 1
ATOM 1261 O O . THR A 1 173 ? -6.484 4.117 -3.756 1.00 98.56 173 THR A O 1
ATOM 1264 N N . VAL A 1 174 ? -6.962 3.540 -1.647 1.00 97.88 174 VAL A N 1
ATOM 1265 C CA . VAL A 1 174 ? -5.841 4.265 -1.031 1.00 97.88 174 VAL A CA 1
ATOM 1266 C C . VAL A 1 174 ? -5.137 3.374 -0.008 1.00 97.88 174 VAL A C 1
ATOM 1268 O O . VAL A 1 174 ? -5.789 2.729 0.815 1.00 97.88 174 VAL A O 1
ATOM 1271 N N . ARG A 1 175 ? -3.805 3.320 -0.059 1.00 98.06 175 ARG A N 1
ATOM 1272 C CA . ARG A 1 175 ? -2.978 2.682 0.973 1.00 98.06 175 ARG A CA 1
ATOM 1273 C C . ARG A 1 175 ? -2.426 3.765 1.890 1.00 98.06 175 ARG A C 1
ATOM 1275 O O . ARG A 1 175 ? -1.886 4.767 1.421 1.00 98.06 175 ARG A O 1
ATOM 1282 N N . LEU A 1 176 ? -2.652 3.584 3.186 1.00 96.69 176 LEU A N 1
ATOM 1283 C CA . LEU A 1 176 ? -2.360 4.554 4.232 1.00 96.69 176 LEU A CA 1
ATOM 1284 C C . LEU A 1 176 ? -1.480 3.898 5.301 1.00 96.69 176 LEU A C 1
ATOM 1286 O O . LEU A 1 176 ? -1.802 2.797 5.764 1.00 96.69 176 LEU A O 1
ATOM 1290 N N . PRO A 1 177 ? -0.413 4.573 5.746 1.00 94.25 177 PRO A N 1
ATOM 1291 C CA . PRO A 1 177 ? 0.420 4.064 6.820 1.00 94.25 177 PRO A CA 1
ATOM 1292 C C . PRO A 1 177 ? -0.322 4.082 8.157 1.00 94.25 177 PRO A C 1
ATOM 1294 O O . PRO A 1 177 ? -1.128 4.972 8.435 1.00 94.25 177 PRO A O 1
ATOM 1297 N N . VAL A 1 178 ? -0.013 3.127 9.026 1.00 95.56 178 VAL A N 1
ATOM 1298 C CA . VAL A 1 178 ? -0.333 3.188 10.454 1.00 95.56 178 VAL A CA 1
ATOM 1299 C C . VAL A 1 178 ? 0.892 2.789 11.267 1.00 95.56 178 VAL A C 1
ATOM 1301 O O . VAL A 1 178 ? 1.610 1.854 10.924 1.00 95.56 178 VAL A O 1
ATOM 1304 N N . ASN A 1 179 ? 1.139 3.495 12.365 1.00 94.38 179 ASN A N 1
ATOM 1305 C CA . ASN A 1 179 ? 2.192 3.148 13.312 1.00 94.38 179 ASN A CA 1
ATOM 1306 C C . ASN A 1 179 ? 1.719 3.404 14.763 1.00 94.38 179 ASN A C 1
ATOM 1308 O O . ASN A 1 179 ? 0.772 4.177 14.981 1.00 94.38 179 ASN A O 1
ATOM 1312 N N . PRO A 1 180 ? 2.295 2.730 15.775 1.00 94.56 180 PRO A N 1
ATOM 1313 C CA . PRO A 1 180 ? 1.895 2.895 17.170 1.00 94.56 180 PRO A CA 1
ATOM 1314 C C . PRO A 1 180 ? 1.859 4.336 17.712 1.00 94.56 180 PRO A C 1
ATOM 1316 O O . PRO A 1 180 ? 0.982 4.636 18.519 1.00 94.56 180 PRO A O 1
ATOM 1319 N N . ALA A 1 181 ? 2.750 5.226 17.283 1.00 92.62 181 ALA A N 1
ATOM 1320 C CA . ALA A 1 181 ? 2.829 6.638 17.658 1.00 92.62 181 ALA A CA 1
ATOM 1321 C C . ALA A 1 181 ? 1.721 7.495 17.022 1.00 92.62 181 ALA A C 1
ATOM 1323 O O . ALA A 1 181 ? 1.408 8.573 17.524 1.00 92.62 181 ALA A O 1
ATOM 1324 N N . THR A 1 182 ? 1.089 7.014 15.950 1.00 94.38 182 THR A N 1
ATOM 1325 C CA . THR A 1 182 ? -0.133 7.601 15.375 1.00 94.38 182 THR A CA 1
ATOM 1326 C C . THR A 1 182 ? -1.378 7.028 16.033 1.00 94.38 182 THR A C 1
ATOM 1328 O O . THR A 1 182 ? -2.284 7.770 16.407 1.00 94.38 182 THR A O 1
ATOM 1331 N N . VAL A 1 183 ? -1.430 5.700 16.173 1.00 97.44 183 VAL A N 1
ATOM 1332 C CA . VAL A 1 183 ? -2.647 4.979 16.559 1.00 97.44 183 VAL A CA 1
ATOM 1333 C C . VAL A 1 183 ? -2.865 4.949 18.066 1.00 97.44 183 VAL A C 1
ATOM 1335 O O . VAL A 1 183 ? -4.007 5.040 18.498 1.00 97.44 183 VAL A O 1
ATOM 1338 N N . ASN A 1 184 ? -1.830 4.827 18.899 1.00 96.94 184 ASN A N 1
ATOM 1339 C CA . ASN A 1 184 ? -2.007 4.815 20.360 1.00 96.94 184 ASN A CA 1
ATOM 1340 C C . ASN A 1 184 ? -2.124 6.234 20.951 1.00 96.94 184 ASN A C 1
ATOM 1342 O O . ASN A 1 184 ? -2.584 6.393 22.080 1.00 96.94 184 ASN A O 1
ATOM 1346 N N . ASP A 1 185 ? -1.769 7.263 20.180 1.00 95.44 185 ASP A N 1
ATOM 1347 C CA . ASP A 1 185 ? -1.924 8.676 20.533 1.00 95.44 185 ASP A CA 1
ATOM 1348 C C . ASP A 1 185 ? -3.396 9.152 20.395 1.00 95.44 185 ASP A C 1
ATOM 1350 O O . ASP A 1 185 ? -4.201 8.535 19.678 1.00 95.44 185 ASP A O 1
ATOM 1354 N N . PRO A 1 186 ? -3.817 10.250 21.056 1.00 95.50 186 PRO A N 1
ATOM 1355 C CA . PRO A 1 186 ? -5.105 10.887 20.780 1.00 95.50 186 PRO A CA 1
ATOM 1356 C C . PRO A 1 186 ? -5.292 11.342 19.321 1.00 95.50 186 PRO A C 1
ATOM 1358 O O . PRO A 1 186 ? -6.431 11.352 18.850 1.00 95.50 186 PRO A O 1
ATOM 1361 N N . TRP A 1 187 ? -4.212 11.655 18.592 1.00 94.31 187 TRP A N 1
ATOM 1362 C CA . TRP A 1 187 ? -4.220 12.061 17.178 1.00 94.31 187 TRP A CA 1
ATOM 1363 C C . TRP A 1 187 ? -4.899 11.068 16.237 1.00 94.31 187 TRP A C 1
ATOM 1365 O O . TRP A 1 187 ? -5.474 11.497 15.238 1.00 94.31 187 TRP A O 1
ATOM 1375 N N . TRP A 1 188 ? -4.936 9.774 16.574 1.00 97.75 188 TRP A N 1
ATOM 1376 C CA . TRP A 1 188 ? -5.731 8.783 15.842 1.00 97.75 188 TRP A CA 1
ATOM 1377 C C . TRP A 1 188 ? -7.172 9.250 15.591 1.00 97.75 188 TRP A C 1
ATOM 1379 O O . TRP A 1 188 ? -7.713 9.056 14.507 1.00 97.75 188 TRP A O 1
ATOM 1389 N N . ASN A 1 189 ? -7.780 9.941 16.561 1.00 97.62 189 ASN A N 1
ATOM 1390 C CA . ASN A 1 189 ? -9.141 10.460 16.435 1.00 97.62 189 ASN A CA 1
ATOM 1391 C C . ASN A 1 189 ? -9.278 11.540 15.342 1.00 97.62 189 ASN A C 1
ATOM 1393 O O . ASN A 1 189 ? -10.370 11.701 14.810 1.00 97.62 189 ASN A O 1
ATOM 1397 N N . THR A 1 190 ? -8.196 12.243 14.990 1.00 97.38 190 THR A N 1
ATOM 1398 C CA . THR A 1 190 ? -8.121 13.133 13.819 1.00 97.38 190 THR A CA 1
ATOM 1399 C C . THR A 1 190 ? -7.745 12.355 12.556 1.00 97.38 190 THR A C 1
ATOM 1401 O O . THR A 1 190 ? -8.401 12.525 11.532 1.00 97.38 190 THR A O 1
ATOM 1404 N N . TYR A 1 191 ? -6.743 11.468 12.626 1.00 97.44 191 TYR A N 1
ATOM 1405 C CA . TYR A 1 191 ? -6.250 10.672 11.489 1.00 97.44 191 TYR A CA 1
ATOM 1406 C C . TYR A 1 191 ? -7.353 9.835 10.818 1.00 97.44 191 TYR A C 1
ATOM 1408 O O . TYR A 1 191 ? -7.414 9.742 9.591 1.00 97.44 191 TYR A O 1
ATOM 1416 N N . LYS A 1 192 ? -8.296 9.307 11.613 1.00 98.38 192 LYS A N 1
ATOM 1417 C CA . LYS A 1 192 ? -9.500 8.625 11.110 1.00 98.38 192 LYS A CA 1
ATOM 1418 C C . LYS A 1 192 ? -10.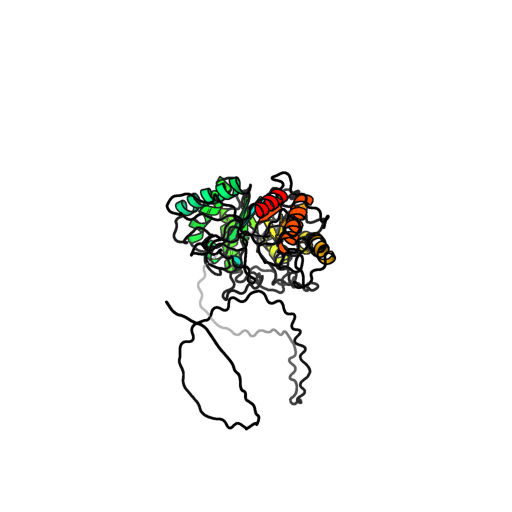313 9.455 10.110 1.00 98.38 192 LYS A C 1
ATOM 1420 O O . LYS A 1 192 ? -10.965 8.870 9.257 1.00 98.38 192 LYS A O 1
ATOM 1425 N N . GLY A 1 193 ? -10.217 10.788 10.121 1.00 98.50 193 GLY A N 1
ATOM 1426 C CA . GLY A 1 193 ? -10.858 11.651 9.124 1.00 98.50 193 GLY A CA 1
ATOM 1427 C C . GLY A 1 193 ? -10.477 11.310 7.678 1.00 98.50 193 GLY A C 1
ATOM 1428 O O . GLY A 1 193 ? -11.336 11.388 6.802 1.00 98.50 193 GLY A O 1
ATOM 1429 N N . THR A 1 194 ? -9.240 10.865 7.422 1.00 97.88 194 THR A N 1
ATOM 1430 C CA . THR A 1 194 ? -8.801 10.419 6.086 1.00 97.88 194 THR A CA 1
ATOM 1431 C C . THR A 1 194 ? -9.382 9.058 5.707 1.00 97.88 194 THR A C 1
ATOM 1433 O O . THR A 1 194 ? -9.864 8.885 4.589 1.00 97.88 194 THR A O 1
ATOM 1436 N N . ILE A 1 195 ? -9.374 8.104 6.641 1.00 98.81 195 ILE A N 1
ATOM 1437 C CA . ILE A 1 195 ? -9.906 6.748 6.430 1.00 98.81 195 ILE A CA 1
ATOM 1438 C C . ILE A 1 195 ? -11.417 6.823 6.183 1.00 98.81 195 ILE A C 1
ATOM 1440 O O . ILE A 1 195 ? -11.927 6.271 5.209 1.00 98.81 195 ILE A O 1
ATOM 1444 N N . ASP A 1 196 ? -12.121 7.581 7.024 1.00 98.81 196 ASP A N 1
ATOM 1445 C CA . ASP A 1 196 ? -13.556 7.791 6.909 1.00 98.81 196 ASP A CA 1
ATOM 1446 C C . ASP A 1 196 ? -13.898 8.500 5.588 1.00 98.81 196 ASP A C 1
ATOM 1448 O O . ASP A 1 196 ? -14.819 8.062 4.906 1.00 98.81 196 ASP A O 1
ATOM 1452 N N . ALA A 1 197 ? -13.137 9.529 5.177 1.00 98.69 197 ALA A N 1
ATOM 1453 C CA . ALA A 1 197 ? -13.315 10.192 3.878 1.00 98.69 197 ALA A CA 1
ATOM 1454 C C . ALA A 1 197 ? -13.201 9.219 2.694 1.00 98.69 197 ALA A C 1
ATOM 1456 O O . ALA A 1 197 ? -14.023 9.276 1.784 1.00 98.69 197 ALA A O 1
ATOM 1457 N N . ALA A 1 198 ? -12.211 8.321 2.706 1.00 98.62 198 ALA A N 1
ATOM 1458 C CA . ALA A 1 198 ? -12.040 7.325 1.650 1.00 98.62 198 ALA A CA 1
ATOM 1459 C C . ALA A 1 198 ? -13.221 6.349 1.600 1.00 98.62 198 ALA A C 1
ATOM 1461 O O . ALA A 1 198 ? -13.767 6.094 0.528 1.00 98.62 198 ALA A O 1
ATOM 1462 N N . THR A 1 199 ? -13.672 5.854 2.756 1.00 98.75 199 THR A N 1
ATOM 1463 C CA . THR A 1 199 ? -14.788 4.899 2.792 1.00 98.75 199 THR A CA 1
ATOM 1464 C C . THR A 1 199 ? -16.158 5.533 2.525 1.00 98.75 199 THR A C 1
ATOM 1466 O O . THR A 1 199 ? -17.003 4.877 1.921 1.00 98.75 199 THR A O 1
ATOM 1469 N N . ASP A 1 200 ? -16.365 6.810 2.870 1.00 98.69 200 ASP A N 1
ATOM 1470 C CA . ASP A 1 200 ? -17.564 7.580 2.493 1.00 98.69 200 ASP A CA 1
ATOM 1471 C C . ASP A 1 200 ? -17.635 7.818 0.972 1.00 98.69 200 ASP A C 1
ATOM 1473 O O . ASP A 1 200 ? -18.725 7.870 0.403 1.00 98.69 200 ASP A O 1
ATOM 1477 N N . LEU A 1 201 ? -16.480 7.915 0.301 1.00 98.31 201 LEU A N 1
ATOM 1478 C CA . LEU A 1 201 ? -16.357 7.958 -1.163 1.00 98.31 201 LEU A CA 1
ATOM 1479 C C . LEU A 1 201 ? -16.420 6.566 -1.825 1.00 98.31 201 LEU A C 1
ATOM 1481 O O . LEU A 1 201 ? -16.289 6.453 -3.041 1.00 98.31 201 LEU A O 1
ATOM 1485 N N . GLY A 1 202 ? -16.609 5.494 -1.050 1.00 98.38 202 GLY A N 1
ATOM 1486 C CA . GLY A 1 202 ? -16.646 4.120 -1.559 1.00 98.38 202 GLY A CA 1
ATOM 1487 C C . GLY A 1 202 ? -15.280 3.540 -1.948 1.00 98.38 202 GLY A C 1
ATOM 1488 O O . GLY A 1 202 ? -15.225 2.435 -2.491 1.00 98.38 202 GLY A O 1
ATOM 1489 N N . MET A 1 203 ? -14.177 4.242 -1.668 1.00 98.44 203 MET A N 1
ATOM 1490 C CA . MET A 1 203 ? -12.828 3.747 -1.936 1.00 98.44 203 MET A CA 1
ATOM 1491 C C . MET A 1 203 ? -12.435 2.655 -0.937 1.00 98.44 203 MET A C 1
ATOM 1493 O O . MET A 1 203 ? -12.754 2.719 0.253 1.00 98.44 203 MET A O 1
ATOM 1497 N N . LYS A 1 204 ? -11.671 1.668 -1.411 1.00 98.75 204 LYS A N 1
ATOM 1498 C CA . LYS A 1 204 ? -10.997 0.702 -0.535 1.00 98.75 204 LYS A CA 1
ATOM 1499 C C . LYS A 1 204 ? -9.879 1.412 0.222 1.00 98.75 204 LYS A C 1
ATOM 1501 O O . LYS A 1 204 ? -9.169 2.238 -0.349 1.00 98.75 204 LYS A O 1
ATOM 1506 N N . VAL A 1 205 ? -9.669 1.034 1.474 1.00 98.88 205 VAL A N 1
ATOM 1507 C CA . VAL A 1 205 ? -8.504 1.461 2.255 1.00 98.88 205 VAL A CA 1
ATOM 1508 C C . VAL A 1 205 ? -7.646 0.239 2.555 1.00 98.88 205 VAL A C 1
ATOM 1510 O O . VAL A 1 205 ? -8.184 -0.812 2.903 1.00 98.88 205 VAL A O 1
ATOM 1513 N N . VAL A 1 206 ? -6.327 0.365 2.440 1.00 98.81 206 VAL A N 1
ATOM 1514 C CA . VAL A 1 206 ? -5.354 -0.592 2.989 1.00 98.81 206 VAL A CA 1
ATOM 1515 C C . VAL A 1 206 ? -4.598 0.121 4.105 1.00 98.81 206 VAL A C 1
ATOM 1517 O O . VAL A 1 206 ? -4.008 1.171 3.863 1.00 98.81 206 VAL A O 1
ATOM 1520 N N . LEU A 1 207 ? -4.662 -0.405 5.330 1.00 98.62 207 LEU A N 1
ATOM 1521 C CA . LEU A 1 207 ? -3.929 0.119 6.485 1.00 98.62 207 LEU A CA 1
ATOM 1522 C C . LEU A 1 207 ? -2.705 -0.766 6.734 1.00 98.62 207 LEU A C 1
ATOM 1524 O O . LEU A 1 207 ? -2.881 -1.901 7.179 1.00 98.62 207 LEU A O 1
ATOM 1528 N N . GLY A 1 208 ? -1.504 -0.256 6.449 1.00 96.50 208 GLY A N 1
ATOM 1529 C CA . GLY A 1 208 ? -0.239 -0.994 6.575 1.00 96.50 208 GLY A CA 1
ATOM 1530 C C . GLY A 1 208 ? 0.597 -0.565 7.773 1.00 96.50 208 GLY A C 1
ATOM 1531 O O . GLY A 1 208 ? 0.827 0.629 7.971 1.00 96.50 208 GLY A O 1
ATOM 1532 N N . TYR A 1 209 ? 1.063 -1.523 8.585 1.00 94.94 209 TYR A N 1
ATOM 1533 C CA . TYR A 1 209 ? 1.973 -1.209 9.694 1.00 94.94 209 TYR A CA 1
ATOM 1534 C C . TYR A 1 209 ? 3.361 -0.823 9.181 1.00 94.94 209 TYR A C 1
ATOM 1536 O O . TYR A 1 209 ? 4.089 -1.661 8.641 1.00 94.94 209 TYR A O 1
ATOM 1544 N N . TRP A 1 210 ? 3.738 0.436 9.403 1.00 90.81 210 TRP A N 1
ATOM 1545 C CA . TRP A 1 210 ? 5.068 0.961 9.102 1.00 90.81 210 TRP A CA 1
ATOM 1546 C C . TRP A 1 210 ? 5.915 1.036 10.380 1.00 90.81 210 TRP A C 1
ATOM 1548 O O . TRP A 1 210 ? 5.443 1.407 11.457 1.00 90.81 210 TRP A O 1
ATOM 1558 N N . GLU A 1 211 ? 7.168 0.596 10.279 1.00 86.31 211 GLU A N 1
ATOM 1559 C CA . GLU A 1 211 ? 7.972 0.206 11.439 1.00 86.31 211 GLU A CA 1
ATOM 1560 C C . GLU A 1 211 ? 8.701 1.386 12.105 1.00 86.31 211 GLU A C 1
ATOM 1562 O O . GLU A 1 211 ? 9.689 1.911 11.601 1.00 86.31 211 GLU A O 1
ATOM 1567 N N . GLU A 1 212 ? 8.302 1.714 13.331 1.00 76.62 212 GLU A N 1
ATOM 1568 C CA . GLU A 1 212 ? 9.039 2.632 14.205 1.00 76.62 212 GLU A CA 1
ATOM 1569 C C . GLU A 1 212 ? 10.334 2.002 14.756 1.00 76.62 212 GLU A C 1
ATOM 1571 O O . GLU A 1 212 ? 10.333 1.452 15.862 1.00 76.62 212 GLU A O 1
ATOM 1576 N N . THR A 1 213 ? 11.473 2.133 14.060 1.00 69.50 213 THR A N 1
ATOM 1577 C CA . THR A 1 213 ? 12.794 1.995 14.712 1.00 69.50 213 THR A CA 1
ATOM 1578 C C . THR A 1 213 ? 13.386 3.358 15.089 1.00 69.50 213 THR A C 1
ATOM 1580 O O . THR A 1 213 ? 13.877 4.083 14.220 1.00 69.50 213 THR A O 1
ATOM 1583 N N . PRO A 1 214 ? 13.471 3.682 16.398 1.00 64.56 214 PRO A N 1
ATOM 1584 C CA . PRO A 1 214 ? 14.261 4.807 16.886 1.00 64.56 214 PRO A CA 1
ATOM 1585 C C . PRO A 1 214 ? 15.707 4.732 16.379 1.00 64.56 214 PRO A C 1
ATOM 1587 O O . PRO A 1 214 ? 16.411 3.754 16.638 1.00 64.56 214 PRO A O 1
ATOM 1590 N N . GLY A 1 215 ? 16.138 5.769 15.659 1.00 61.25 215 GLY A N 1
ATOM 1591 C CA . GLY A 1 215 ? 17.434 5.814 14.974 1.00 61.25 215 GLY A CA 1
ATOM 1592 C C . GLY A 1 215 ? 17.359 5.780 13.443 1.00 61.25 215 GLY A C 1
ATOM 1593 O O . GLY A 1 215 ? 18.395 5.957 12.814 1.00 61.25 215 GLY A O 1
ATOM 1594 N N . GLY A 1 216 ? 16.174 5.606 12.841 1.00 62.28 216 GLY A N 1
ATOM 1595 C CA . GLY A 1 216 ? 15.966 5.802 11.394 1.00 62.28 216 GLY A CA 1
ATOM 1596 C C . GLY A 1 216 ? 16.490 4.676 10.493 1.00 62.28 216 GLY A C 1
ATOM 1597 O O . GLY A 1 216 ? 16.669 4.871 9.294 1.00 62.28 216 GLY A O 1
ATOM 1598 N N . HIS A 1 217 ? 16.753 3.495 11.053 1.00 70.94 217 HIS A N 1
ATOM 1599 C CA . HIS A 1 217 ? 17.142 2.304 10.298 1.00 70.94 217 HIS A CA 1
ATOM 1600 C C . HIS A 1 217 ? 16.182 1.166 10.625 1.00 70.94 217 HIS A C 1
ATOM 1602 O O . HIS A 1 217 ? 16.230 0.623 11.727 1.00 70.94 217 HIS A O 1
ATOM 1608 N N . HIS A 1 218 ? 15.319 0.819 9.672 1.00 79.94 218 HIS A N 1
ATOM 1609 C CA . HIS A 1 218 ? 14.383 -0.295 9.802 1.00 79.94 218 HIS A CA 1
ATOM 1610 C C . HIS A 1 218 ? 15.102 -1.598 10.134 1.00 79.94 218 HIS A C 1
ATOM 1612 O O . HIS A 1 218 ? 16.230 -1.842 9.696 1.00 79.94 218 HIS A O 1
ATOM 1618 N N . LYS A 1 219 ? 14.422 -2.445 10.898 1.00 86.81 219 LYS A N 1
ATOM 1619 C CA . LYS A 1 219 ? 14.881 -3.791 11.238 1.00 86.81 219 LYS A CA 1
ATOM 1620 C C . LYS A 1 219 ? 14.140 -4.867 10.457 1.00 86.81 219 LYS A C 1
ATOM 1622 O O . LYS A 1 219 ? 14.616 -5.995 10.452 1.00 86.81 219 LYS A O 1
ATOM 1627 N N . GLY A 1 220 ? 12.990 -4.549 9.862 1.00 90.12 220 GLY A N 1
ATOM 1628 C CA . GLY A 1 220 ? 12.118 -5.509 9.191 1.00 90.12 220 GLY A CA 1
ATOM 1629 C C . GLY A 1 220 ? 11.449 -6.489 10.160 1.00 90.12 220 GLY A C 1
ATOM 1630 O O . GLY A 1 220 ? 11.122 -7.603 9.759 1.00 90.12 220 GLY A O 1
ATOM 1631 N N . VAL A 1 221 ? 11.285 -6.093 11.432 1.00 91.50 221 VAL A N 1
ATOM 1632 C CA . VAL A 1 221 ? 10.569 -6.835 12.489 1.00 91.50 221 VAL A CA 1
ATOM 1633 C C . VAL A 1 221 ? 9.763 -5.890 13.387 1.00 91.50 221 VAL A C 1
ATOM 1635 O O . VAL A 1 221 ? 10.093 -4.712 13.514 1.00 91.50 221 VAL A O 1
ATOM 1638 N N . VAL A 1 222 ? 8.746 -6.407 14.082 1.00 92.50 222 VAL A N 1
ATOM 1639 C CA . VAL A 1 222 ? 7.933 -5.648 15.054 1.00 92.50 222 VAL A CA 1
ATOM 1640 C C . VAL A 1 222 ? 8.780 -5.147 16.239 1.00 92.50 222 VAL A C 1
ATOM 1642 O O . VAL A 1 222 ? 9.074 -5.887 17.175 1.00 92.50 222 VAL A O 1
ATOM 1645 N N . VAL A 1 223 ? 9.145 -3.861 16.238 1.00 88.81 223 VAL A N 1
ATOM 1646 C CA . VAL A 1 223 ? 10.135 -3.282 17.177 1.00 88.81 223 VAL A CA 1
ATOM 1647 C C . VAL A 1 223 ? 9.680 -3.276 18.637 1.00 88.81 223 VAL A C 1
ATOM 1649 O O . VAL A 1 223 ? 10.489 -3.493 19.540 1.00 88.81 223 VAL A O 1
ATOM 1652 N N . ASN A 1 224 ? 8.395 -3.019 18.883 1.00 91.62 224 ASN A N 1
ATOM 1653 C CA . ASN A 1 224 ? 7.792 -3.064 20.212 1.00 91.62 224 ASN A CA 1
ATOM 1654 C C . ASN A 1 224 ? 6.464 -3.838 20.130 1.00 91.62 224 ASN A C 1
ATOM 1656 O O . ASN A 1 224 ? 5.436 -3.251 19.773 1.00 91.62 224 ASN A O 1
ATOM 1660 N N . PRO A 1 225 ? 6.466 -5.142 20.466 1.00 93.88 225 PRO A N 1
ATOM 1661 C CA . PRO A 1 225 ? 5.286 -5.992 20.345 1.00 93.88 225 PRO A CA 1
ATOM 1662 C C . PRO A 1 225 ? 4.075 -5.514 21.157 1.00 93.88 225 PRO A C 1
ATOM 1664 O O . PRO A 1 225 ? 2.951 -5.603 20.674 1.00 93.88 225 PRO A O 1
ATOM 1667 N N . ALA A 1 226 ? 4.279 -4.924 22.341 1.00 95.12 226 ALA A N 1
ATOM 1668 C CA . ALA A 1 226 ? 3.180 -4.400 23.155 1.00 95.12 226 ALA A CA 1
ATOM 1669 C C . ALA A 1 226 ? 2.498 -3.187 22.492 1.00 95.12 226 ALA A C 1
ATOM 1671 O O . ALA A 1 226 ? 1.270 -3.129 22.416 1.00 95.12 226 ALA A O 1
ATOM 1672 N N . ASN A 1 227 ? 3.287 -2.254 21.950 1.00 95.25 227 ASN A N 1
ATOM 1673 C CA . ASN A 1 227 ? 2.778 -1.087 21.221 1.00 95.25 227 ASN A CA 1
ATOM 1674 C C . ASN A 1 227 ? 2.079 -1.477 19.905 1.00 95.25 227 ASN A C 1
ATOM 1676 O O . ASN A 1 227 ? 1.063 -0.879 19.550 1.00 95.25 227 ASN A O 1
ATOM 1680 N N . TYR A 1 228 ? 2.604 -2.487 19.205 1.00 95.81 228 TYR A N 1
ATOM 1681 C CA . TYR A 1 228 ? 2.034 -3.059 17.981 1.00 95.81 228 TYR A CA 1
ATOM 1682 C C . TYR A 1 228 ? 0.697 -3.773 18.235 1.00 95.81 228 TYR A C 1
ATOM 1684 O O . TYR A 1 228 ? -0.271 -3.555 17.507 1.00 95.81 228 TYR A O 1
ATOM 1692 N N . VAL A 1 229 ? 0.600 -4.569 19.305 1.00 96.69 229 VAL A N 1
ATOM 1693 C CA . VAL A 1 229 ? -0.660 -5.207 19.720 1.00 96.69 229 VAL A CA 1
ATOM 1694 C C . VAL A 1 229 ? -1.683 -4.158 20.172 1.00 96.69 229 VAL A C 1
ATOM 1696 O O . VAL A 1 229 ? -2.855 -4.264 19.818 1.00 96.69 229 VAL A O 1
ATOM 1699 N N . ALA A 1 230 ? -1.273 -3.115 20.903 1.00 97.56 230 ALA A N 1
ATOM 1700 C CA . ALA A 1 230 ? -2.165 -2.011 21.274 1.00 97.56 230 ALA A CA 1
ATOM 1701 C C . ALA A 1 230 ? -2.710 -1.263 20.040 1.00 97.56 230 ALA A C 1
ATOM 1703 O O . ALA A 1 230 ? -3.918 -1.033 19.946 1.00 97.56 230 ALA A O 1
ATOM 1704 N N . MET A 1 231 ? -1.838 -0.983 19.063 1.00 98.12 231 MET A N 1
ATOM 1705 C CA . MET A 1 231 ? -2.202 -0.376 17.782 1.00 98.12 231 MET A CA 1
ATOM 1706 C C . MET A 1 231 ? -3.251 -1.216 17.052 1.00 98.12 231 MET A C 1
ATOM 1708 O O . MET A 1 231 ? -4.340 -0.718 16.764 1.00 98.12 231 MET A O 1
ATOM 1712 N N . TRP A 1 232 ? -2.954 -2.489 16.769 1.00 98.38 232 TRP A N 1
ATOM 1713 C CA . TRP A 1 232 ? -3.865 -3.325 15.988 1.00 98.38 232 TRP A CA 1
ATOM 1714 C C . TRP A 1 232 ? -5.203 -3.543 16.688 1.00 98.38 232 TRP A C 1
ATOM 1716 O O . TRP A 1 232 ? -6.234 -3.407 16.036 1.00 98.38 232 TRP A O 1
ATOM 1726 N N . ASN A 1 233 ? -5.224 -3.739 18.011 1.00 98.12 233 ASN A N 1
ATOM 1727 C CA . ASN A 1 233 ? -6.480 -3.802 18.763 1.00 98.12 233 ASN A CA 1
ATOM 1728 C C . ASN A 1 233 ? -7.357 -2.555 18.537 1.00 98.12 233 ASN A C 1
ATOM 1730 O O . ASN A 1 233 ? -8.561 -2.700 18.335 1.00 98.12 233 ASN A O 1
ATOM 1734 N N . ARG A 1 234 ? -6.778 -1.342 18.509 1.00 98.50 234 ARG A N 1
ATOM 1735 C CA . ARG A 1 234 ? -7.532 -0.096 18.271 1.00 98.50 234 ARG A CA 1
ATOM 1736 C C . ARG A 1 234 ? -7.986 0.052 16.812 1.00 98.50 234 ARG A C 1
ATOM 1738 O O . ARG A 1 234 ? -9.145 0.389 16.583 1.00 98.50 234 ARG A O 1
ATOM 1745 N N . VAL A 1 235 ? -7.127 -0.256 15.832 1.00 98.69 235 VAL A N 1
ATOM 1746 C CA . VAL A 1 235 ? -7.497 -0.238 14.396 1.00 98.69 235 VAL A CA 1
ATOM 1747 C C . VAL A 1 235 ? -8.629 -1.228 14.109 1.00 98.69 235 VAL A C 1
ATOM 1749 O O . VAL A 1 235 ? -9.590 -0.899 13.414 1.00 98.69 235 VAL A O 1
ATOM 1752 N N . VAL A 1 236 ? -8.545 -2.436 14.667 1.00 98.38 236 VAL A N 1
ATOM 1753 C CA . VAL A 1 236 ? -9.544 -3.494 14.478 1.00 98.38 236 VAL A CA 1
ATOM 1754 C C . VAL A 1 236 ? -10.837 -3.166 15.225 1.00 98.38 236 VAL A C 1
ATOM 1756 O O . VAL A 1 236 ? -11.910 -3.344 14.652 1.00 98.38 236 VAL A O 1
ATOM 1759 N N . GLN A 1 237 ? -10.769 -2.611 16.440 1.00 97.94 237 GLN A N 1
ATOM 1760 C CA . GLN A 1 237 ? -11.947 -2.122 17.166 1.00 97.94 237 GLN A CA 1
ATOM 1761 C C . GLN A 1 237 ? -12.728 -1.071 16.362 1.00 97.94 237 GLN A C 1
ATOM 1763 O O . GLN A 1 237 ? -13.955 -1.143 16.311 1.00 97.94 237 GLN A O 1
ATOM 1768 N N . ASP A 1 238 ? -12.034 -0.118 15.733 1.00 98.44 238 ASP A N 1
ATOM 1769 C CA . ASP A 1 238 ? -12.669 0.941 14.943 1.00 98.44 238 ASP A CA 1
ATOM 1770 C C . ASP A 1 238 ? -13.199 0.439 13.582 1.00 98.44 238 ASP A C 1
ATOM 1772 O O . ASP A 1 238 ? -14.300 0.818 13.182 1.00 98.44 238 ASP A O 1
ATOM 1776 N N . TYR A 1 239 ? -12.464 -0.433 12.874 1.00 98.50 239 TYR A N 1
ATOM 1777 C CA . TYR A 1 239 ? -12.731 -0.734 11.454 1.00 98.50 239 TYR A CA 1
ATOM 1778 C C . TYR A 1 239 ? -13.090 -2.192 11.104 1.00 98.50 239 TYR A C 1
ATOM 1780 O O . TYR A 1 239 ? -13.344 -2.494 9.932 1.00 98.50 239 TYR A O 1
ATOM 1788 N N . THR A 1 240 ? -13.212 -3.114 12.070 1.00 96.44 240 THR A N 1
ATOM 1789 C CA . THR A 1 240 ? -13.658 -4.502 11.796 1.00 96.44 240 THR A CA 1
ATOM 1790 C C . THR A 1 240 ? -15.007 -4.552 11.058 1.00 96.44 240 THR A C 1
ATOM 1792 O O . THR A 1 240 ? -15.167 -5.356 10.140 1.00 96.44 240 THR A O 1
ATOM 1795 N N . ASN A 1 241 ? -15.923 -3.618 11.343 1.00 96.19 241 ASN A N 1
ATOM 1796 C CA . ASN A 1 241 ? -17.254 -3.539 10.724 1.00 96.19 241 ASN A CA 1
ATOM 1797 C C . ASN A 1 241 ? -17.328 -2.704 9.426 1.00 96.19 241 ASN A C 1
ATOM 1799 O O . ASN A 1 241 ? -18.386 -2.672 8.805 1.00 96.19 241 ASN A O 1
ATOM 1803 N N . GLN A 1 242 ? -16.247 -2.037 9.003 1.00 97.75 242 GLN A N 1
ATOM 1804 C CA . GLN A 1 242 ? -16.209 -1.223 7.778 1.00 97.75 242 GLN A CA 1
ATOM 1805 C C . GLN A 1 242 ? -15.668 -2.072 6.608 1.00 97.75 242 GLN A C 1
ATOM 1807 O O . GLN A 1 242 ? -14.451 -2.235 6.514 1.00 97.75 242 GLN A O 1
ATOM 1812 N N . PRO A 1 243 ? -16.514 -2.650 5.727 1.00 96.62 243 PRO A N 1
ATOM 1813 C CA . PRO A 1 243 ? -16.086 -3.640 4.729 1.00 96.62 243 PRO A CA 1
ATOM 1814 C C . PRO A 1 243 ? -15.023 -3.150 3.735 1.00 96.62 243 PRO A C 1
ATOM 1816 O O . PRO A 1 243 ? -14.324 -3.984 3.167 1.00 96.62 243 PRO A O 1
ATOM 1819 N N . LEU A 1 244 ? -14.883 -1.835 3.536 1.00 98.19 244 LEU A N 1
ATOM 1820 C CA . LEU A 1 244 ? -13.895 -1.243 2.627 1.00 98.19 244 LEU A CA 1
ATOM 1821 C C . LEU A 1 244 ? -12.470 -1.154 3.205 1.00 98.19 244 LEU A C 1
ATOM 1823 O O . LEU A 1 244 ? -11.528 -0.948 2.441 1.00 98.19 244 LEU A O 1
ATOM 1827 N N . VAL A 1 245 ? -12.288 -1.312 4.523 1.00 98.75 245 VAL A N 1
ATOM 1828 C CA . VAL A 1 245 ? -10.958 -1.289 5.162 1.00 98.75 245 VAL A CA 1
ATOM 1829 C C . VAL A 1 245 ? -10.327 -2.678 5.135 1.00 98.75 245 VAL A C 1
ATOM 1831 O O . VAL A 1 245 ? -10.925 -3.652 5.596 1.00 98.75 245 VAL A O 1
ATOM 1834 N N . ASN A 1 246 ? -9.092 -2.747 4.654 1.00 98.69 246 ASN A N 1
ATOM 1835 C CA . ASN A 1 246 ? -8.232 -3.921 4.638 1.00 98.69 246 ASN A CA 1
ATOM 1836 C C . ASN A 1 246 ? -7.047 -3.687 5.583 1.00 98.69 246 ASN A C 1
ATOM 1838 O O . ASN A 1 246 ? -6.622 -2.548 5.787 1.00 98.69 246 ASN A O 1
ATOM 1842 N N . PHE A 1 247 ? -6.525 -4.765 6.158 1.00 98.75 247 PHE A N 1
ATOM 1843 C CA . PHE A 1 247 ? -5.503 -4.723 7.202 1.00 98.75 247 PHE A CA 1
ATOM 1844 C C . PHE A 1 247 ? -4.247 -5.434 6.711 1.00 98.75 247 PHE A C 1
ATOM 1846 O O . PHE A 1 247 ? -4.317 -6.599 6.326 1.00 98.75 247 PHE A O 1
ATOM 1853 N N . GLU A 1 248 ? -3.112 -4.751 6.736 1.00 98.56 248 GLU A N 1
ATOM 1854 C CA . GLU A 1 248 ? -1.826 -5.268 6.282 1.00 98.56 248 GLU A CA 1
ATOM 1855 C C . GLU A 1 248 ? -0.860 -5.317 7.482 1.00 98.56 248 GLU A C 1
ATOM 1857 O O . GLU A 1 248 ? -0.381 -4.270 7.932 1.00 98.56 248 GLU A O 1
ATOM 1862 N N . PRO A 1 249 ? -0.608 -6.505 8.076 1.00 97.81 249 PRO A N 1
ATOM 1863 C CA . PRO A 1 249 ? 0.023 -6.600 9.391 1.00 97.81 249 PRO A CA 1
ATOM 1864 C C . PRO A 1 249 ? 1.450 -6.037 9.496 1.00 97.81 249 PRO A C 1
ATOM 1866 O O . PRO A 1 249 ? 1.852 -5.692 10.605 1.00 97.81 249 PRO A O 1
ATOM 1869 N N . MET A 1 250 ? 2.204 -5.920 8.393 1.00 95.38 250 MET A N 1
ATOM 1870 C CA . MET A 1 250 ? 3.513 -5.247 8.327 1.00 95.38 250 MET A CA 1
ATOM 1871 C C . MET A 1 250 ? 3.925 -4.935 6.881 1.00 95.38 250 MET A C 1
ATOM 1873 O O . MET A 1 250 ? 3.798 -5.811 6.036 1.00 95.38 250 MET A O 1
ATOM 1877 N N . ASN A 1 251 ? 4.504 -3.750 6.645 1.00 94.69 251 ASN A N 1
ATOM 1878 C CA . ASN A 1 251 ? 5.033 -3.298 5.348 1.00 94.69 251 ASN A CA 1
ATOM 1879 C C . ASN A 1 251 ? 6.044 -4.284 4.734 1.00 94.69 251 ASN A C 1
ATOM 1881 O O . ASN A 1 251 ? 5.767 -4.987 3.770 1.00 94.69 251 ASN A O 1
ATOM 1885 N N . GLU A 1 252 ? 7.237 -4.344 5.329 1.00 93.19 252 GLU A N 1
ATOM 1886 C CA . GLU A 1 252 ? 8.414 -5.004 4.76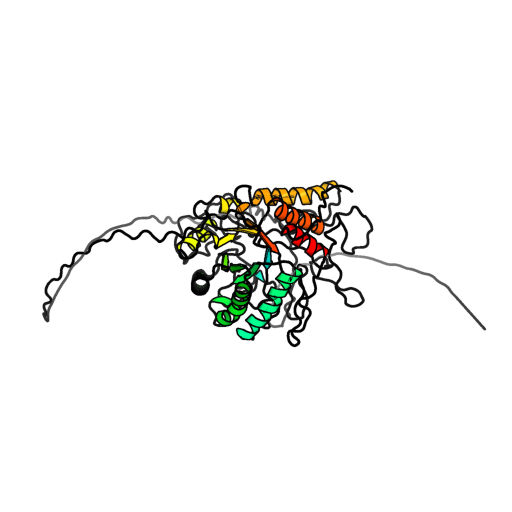1 1.00 93.19 252 GLU A CA 1
ATOM 1887 C C . GLU A 1 252 ? 9.075 -5.888 5.829 1.00 93.19 252 GLU A C 1
ATOM 1889 O O . GLU A 1 252 ? 9.903 -5.418 6.616 1.00 93.19 252 GLU A O 1
ATOM 1894 N N . PRO A 1 253 ? 8.700 -7.174 5.910 1.00 93.62 253 PRO A N 1
ATOM 1895 C CA . PRO A 1 253 ? 9.138 -8.101 6.955 1.00 93.62 253 PRO A CA 1
ATOM 1896 C C . PRO A 1 253 ? 10.552 -8.675 6.698 1.00 93.62 253 PRO A C 1
ATOM 1898 O O . PRO A 1 253 ? 10.798 -9.876 6.844 1.00 93.62 253 PRO A O 1
ATOM 1901 N N . PHE A 1 254 ? 11.510 -7.830 6.300 1.00 90.88 254 PHE A N 1
ATOM 1902 C CA . PHE A 1 254 ? 12.833 -8.261 5.821 1.00 90.88 254 PHE A CA 1
ATOM 1903 C C . PHE A 1 254 ? 13.779 -8.790 6.910 1.00 90.88 254 PHE A C 1
ATOM 1905 O O . PHE A 1 254 ? 14.797 -9.404 6.592 1.00 90.88 254 PHE A O 1
ATOM 1912 N N . GLY A 1 255 ? 13.466 -8.554 8.185 1.00 90.94 255 GLY A N 1
ATOM 1913 C CA . GLY A 1 255 ? 14.298 -8.947 9.322 1.00 90.94 255 GLY A CA 1
ATOM 1914 C C . GLY A 1 255 ? 13.985 -10.325 9.894 1.00 90.94 255 GLY A C 1
ATOM 1915 O O . GLY A 1 255 ? 14.727 -10.801 10.753 1.00 90.94 255 GLY A O 1
ATOM 1916 N N . TYR A 1 256 ? 12.905 -10.962 9.442 1.00 90.88 256 TYR A N 1
ATOM 1917 C CA . TYR A 1 256 ? 12.541 -12.320 9.838 1.00 90.88 256 TYR A CA 1
ATOM 1918 C C . TYR A 1 256 ? 13.370 -13.379 9.095 1.00 90.88 256 TYR A C 1
ATOM 1920 O O . TYR A 1 256 ? 13.943 -13.135 8.029 1.00 90.88 256 TYR A O 1
ATOM 1928 N N . ALA A 1 257 ? 13.439 -14.587 9.657 1.00 87.88 257 ALA A N 1
ATOM 1929 C CA . ALA A 1 257 ? 14.339 -15.646 9.200 1.00 87.88 257 ALA A CA 1
ATOM 1930 C C . ALA A 1 257 ? 13.996 -16.225 7.810 1.00 87.88 257 ALA A C 1
ATOM 1932 O O . ALA A 1 257 ? 14.851 -16.866 7.202 1.00 87.88 257 ALA A O 1
ATOM 1933 N N . ASP A 1 258 ? 12.779 -15.994 7.308 1.00 84.31 258 ASP A N 1
ATOM 1934 C CA . ASP A 1 258 ? 12.305 -16.281 5.944 1.00 84.31 258 ASP A CA 1
ATOM 1935 C C . ASP A 1 258 ? 12.372 -15.059 4.998 1.00 84.31 258 ASP A C 1
ATOM 1937 O O . ASP A 1 258 ? 12.167 -15.210 3.792 1.00 84.31 258 ASP A O 1
ATOM 1941 N N . GLY A 1 259 ? 12.705 -13.867 5.510 1.00 72.44 259 GLY A N 1
ATOM 1942 C CA . GLY A 1 259 ? 13.007 -12.665 4.720 1.00 72.44 259 GLY A CA 1
ATOM 1943 C C . GLY A 1 259 ? 14.483 -12.514 4.335 1.00 72.44 259 GLY A C 1
ATOM 1944 O O . GLY A 1 259 ? 14.798 -11.871 3.334 1.00 72.44 259 GLY A O 1
ATOM 1945 N N . VAL A 1 260 ? 15.397 -13.147 5.076 1.00 60.34 260 VAL A N 1
ATOM 1946 C CA . VAL A 1 260 ? 16.836 -13.157 4.766 1.00 60.34 260 VAL A CA 1
ATOM 1947 C C . VAL A 1 260 ? 17.182 -14.364 3.889 1.00 60.34 260 VAL A C 1
ATOM 1949 O O . VAL A 1 260 ? 16.992 -15.507 4.294 1.00 60.34 260 VAL A O 1
ATOM 1952 N N . ALA A 1 261 ? 17.752 -14.128 2.702 1.00 52.28 261 ALA A N 1
ATOM 1953 C CA . ALA A 1 261 ? 17.990 -15.154 1.679 1.00 52.28 261 ALA A CA 1
ATOM 1954 C C . ALA A 1 261 ? 18.965 -16.286 2.098 1.00 52.28 261 ALA A C 1
ATOM 1956 O O . ALA A 1 261 ? 20.168 -16.246 1.822 1.00 52.28 261 ALA A O 1
ATOM 1957 N N . LYS A 1 262 ? 18.417 -17.327 2.736 1.00 47.41 262 LYS A N 1
ATOM 1958 C CA . LYS A 1 262 ? 18.968 -18.671 3.005 1.00 47.41 262 LYS A CA 1
ATOM 1959 C C . LYS A 1 262 ? 17.793 -19.616 3.328 1.00 47.41 262 LYS A C 1
ATOM 1961 O O . LYS A 1 262 ? 16.712 -19.124 3.636 1.00 47.41 262 LYS A O 1
ATOM 1966 N N . PRO A 1 263 ? 17.951 -20.955 3.267 1.00 54.16 263 PRO A N 1
ATOM 1967 C CA . PRO A 1 263 ? 16.890 -21.864 3.704 1.00 54.16 263 PRO A CA 1
ATOM 1968 C C . PRO A 1 263 ? 16.558 -21.593 5.187 1.00 54.16 263 PRO A C 1
ATOM 1970 O O . PRO A 1 263 ? 17.467 -21.667 6.021 1.00 54.16 263 PRO A O 1
ATOM 1973 N N . PRO A 1 264 ? 15.302 -21.249 5.526 1.00 61.00 264 PRO A N 1
ATOM 1974 C CA . PRO A 1 264 ? 14.988 -20.627 6.806 1.00 61.00 264 PRO A CA 1
ATOM 1975 C C . PRO A 1 264 ? 15.061 -21.621 7.967 1.00 61.00 264 PRO A C 1
ATOM 1977 O O . PRO A 1 264 ? 14.264 -22.553 8.073 1.00 61.00 264 PRO A O 1
ATOM 1980 N N . THR A 1 265 ? 15.975 -21.380 8.908 1.00 67.38 265 THR A N 1
ATOM 1981 C CA . THR A 1 265 ? 15.972 -22.040 10.222 1.00 67.38 265 THR A CA 1
ATOM 1982 C C . THR A 1 265 ? 15.057 -21.283 11.190 1.00 67.38 265 THR A C 1
ATOM 1984 O O . THR A 1 265 ? 15.517 -20.789 12.222 1.00 67.38 265 THR A O 1
ATOM 1987 N N . CYS A 1 266 ? 13.776 -21.143 10.834 1.00 78.44 266 CYS A N 1
ATOM 1988 C CA . CYS A 1 266 ? 12.785 -20.465 11.671 1.00 78.44 266 CYS A CA 1
ATOM 1989 C C . CYS A 1 266 ? 12.588 -21.195 13.003 1.00 78.44 266 CYS A C 1
ATOM 1991 O O . CYS A 1 266 ? 12.465 -22.421 13.059 1.00 78.44 266 CYS A O 1
ATOM 1993 N N . ASN A 1 267 ? 12.550 -20.434 14.094 1.00 73.31 267 ASN A N 1
ATOM 1994 C CA . ASN A 1 267 ? 12.422 -20.975 15.437 1.00 73.31 267 ASN A CA 1
ATOM 1995 C C . ASN A 1 267 ? 10.951 -21.112 15.854 1.00 73.31 267 ASN A C 1
ATOM 1997 O O . ASN A 1 267 ? 10.421 -20.294 16.605 1.00 73.31 267 ASN A O 1
ATOM 2001 N N . THR A 1 268 ? 10.321 -22.210 15.441 1.00 68.06 268 THR A N 1
ATOM 2002 C CA . THR A 1 268 ? 8.915 -22.551 15.734 1.00 68.06 268 THR A CA 1
ATOM 2003 C C . THR A 1 268 ? 8.635 -22.933 17.204 1.00 68.06 268 THR A C 1
ATOM 2005 O O . THR A 1 268 ? 7.670 -23.645 17.492 1.00 68.06 268 THR A O 1
ATOM 2008 N N . THR A 1 269 ? 9.505 -22.542 18.144 1.00 67.94 269 THR A N 1
ATOM 2009 C CA . THR A 1 269 ? 9.333 -22.774 19.592 1.00 67.94 269 THR A CA 1
ATOM 2010 C C . THR A 1 269 ? 8.972 -21.512 20.383 1.00 67.94 269 THR A C 1
ATOM 2012 O O . THR A 1 269 ? 8.609 -21.631 21.554 1.00 67.94 269 THR A O 1
ATOM 2015 N N . ILE A 1 270 ? 9.042 -20.318 19.775 1.00 65.06 270 ILE A N 1
ATOM 2016 C CA . ILE A 1 270 ? 8.736 -19.042 20.442 1.00 65.06 270 ILE A CA 1
ATOM 2017 C C . ILE A 1 270 ? 7.312 -18.589 20.082 1.00 65.06 270 ILE A C 1
ATOM 2019 O O . ILE A 1 270 ? 7.048 -18.154 18.965 1.00 65.06 270 ILE A O 1
ATOM 2023 N N . ASN A 1 271 ? 6.374 -18.734 21.026 1.00 66.62 271 ASN A N 1
ATOM 2024 C CA . ASN A 1 271 ? 4.950 -18.903 20.702 1.00 66.62 271 ASN A CA 1
ATOM 2025 C C . ASN A 1 271 ? 3.994 -17.874 21.358 1.00 66.62 271 ASN A C 1
ATOM 2027 O O . ASN A 1 271 ? 2.782 -18.115 21.396 1.00 66.62 271 ASN A O 1
ATOM 2031 N N . ASP A 1 272 ? 4.469 -16.718 21.832 1.00 81.31 272 ASP A N 1
ATOM 2032 C CA . ASP A 1 272 ? 3.650 -15.668 22.481 1.00 81.31 272 ASP A CA 1
ATOM 2033 C C . ASP A 1 272 ? 3.762 -14.266 21.825 1.00 81.31 272 ASP A C 1
ATOM 2035 O O . ASP A 1 272 ? 4.462 -14.092 20.833 1.00 81.31 272 ASP A O 1
ATOM 2039 N N . ASP A 1 273 ? 2.994 -13.279 22.308 1.00 82.81 273 ASP A N 1
ATOM 2040 C CA . ASP A 1 273 ? 2.940 -11.918 21.736 1.00 82.81 273 ASP A CA 1
ATOM 2041 C C . ASP A 1 273 ? 4.046 -10.981 22.246 1.00 82.81 273 ASP A C 1
ATOM 2043 O O . ASP A 1 273 ? 4.209 -9.887 21.716 1.00 82.81 273 ASP A O 1
ATOM 2047 N N . SER A 1 274 ? 4.832 -11.370 23.255 1.00 85.19 274 SER A N 1
ATOM 2048 C CA . SER A 1 274 ? 5.954 -10.548 23.738 1.00 85.19 274 SER A CA 1
ATOM 2049 C C . SER A 1 274 ? 7.191 -10.639 22.836 1.00 85.19 274 SER A C 1
ATOM 2051 O O . SER A 1 274 ? 8.095 -9.812 22.944 1.00 85.19 274 SER A O 1
ATOM 2053 N N . VAL A 1 275 ? 7.211 -11.610 21.914 1.00 87.06 275 VAL A N 1
ATOM 2054 C CA . VAL A 1 275 ? 8.370 -11.973 21.084 1.00 87.06 275 VAL A CA 1
ATOM 2055 C C . VAL A 1 275 ? 8.222 -11.631 19.598 1.00 87.06 275 VAL A C 1
ATOM 2057 O O . VAL A 1 275 ? 9.072 -12.029 18.810 1.00 87.06 275 VAL A O 1
ATOM 2060 N N . LEU A 1 276 ? 7.182 -10.890 19.183 1.00 91.44 276 LEU A N 1
ATOM 2061 C CA . LEU A 1 276 ? 6.916 -10.620 17.753 1.00 91.44 276 LEU A CA 1
ATOM 2062 C C . LEU A 1 276 ? 8.099 -9.966 17.014 1.00 91.44 276 LEU A C 1
ATOM 2064 O O . LEU A 1 276 ? 8.201 -10.102 15.801 1.00 91.44 276 LEU A O 1
ATOM 2068 N N . GLY A 1 277 ? 8.989 -9.276 17.731 1.00 90.12 277 GLY A N 1
ATOM 2069 C CA . GLY A 1 277 ? 10.207 -8.658 17.199 1.00 90.12 277 GLY A CA 1
ATOM 2070 C C . GLY A 1 277 ? 11.441 -9.563 17.128 1.00 90.12 277 GLY A C 1
ATOM 2071 O O . GLY A 1 277 ? 12.534 -9.053 16.897 1.00 90.12 277 GLY A O 1
ATOM 2072 N N . ASP A 1 278 ? 11.324 -10.869 17.387 1.00 90.12 278 ASP A N 1
ATOM 2073 C CA . ASP A 1 278 ? 12.462 -11.791 17.329 1.00 90.12 278 ASP A CA 1
ATOM 2074 C C . ASP A 1 278 ? 12.784 -12.171 15.866 1.00 90.12 278 ASP A C 1
ATOM 2076 O O . ASP A 1 278 ? 11.985 -12.867 15.232 1.00 90.12 278 ASP A O 1
ATOM 2080 N N . PRO A 1 279 ? 13.957 -11.788 15.319 1.00 89.25 279 PRO A N 1
ATOM 2081 C CA . PRO A 1 279 ? 14.322 -12.055 13.922 1.00 89.25 279 PRO A CA 1
ATOM 2082 C C . PRO A 1 279 ? 14.544 -13.547 13.616 1.00 89.25 279 PRO A C 1
ATOM 2084 O O . PRO A 1 279 ? 14.798 -13.921 12.475 1.00 89.25 279 PRO A O 1
ATOM 2087 N N . ARG A 1 280 ? 14.469 -14.428 14.624 1.00 87.25 280 ARG A N 1
ATOM 2088 C CA . ARG A 1 280 ? 14.518 -15.889 14.450 1.00 87.25 280 ARG A CA 1
ATOM 2089 C C . ARG A 1 280 ? 13.152 -16.493 14.116 1.00 87.25 280 ARG A C 1
ATOM 2091 O O . ARG A 1 280 ? 13.095 -17.682 13.805 1.00 87.25 280 ARG A O 1
ATOM 2098 N N . LEU A 1 281 ? 12.066 -15.728 14.221 1.00 89.06 281 LEU A N 1
ATOM 2099 C CA . LEU A 1 281 ? 10.742 -16.139 13.750 1.00 89.06 281 LEU A CA 1
ATOM 2100 C C . LEU A 1 281 ? 10.688 -16.136 12.218 1.00 89.06 281 LEU A C 1
ATOM 2102 O O . LEU A 1 281 ? 11.417 -15.390 11.566 1.00 89.06 281 LEU A O 1
ATOM 2106 N N . CYS A 1 282 ? 9.786 -16.939 11.659 1.00 89.81 282 CYS A N 1
ATOM 2107 C CA . CYS A 1 282 ? 9.292 -16.731 10.302 1.00 89.81 282 CYS A CA 1
ATOM 2108 C C . CYS A 1 282 ? 8.262 -15.590 10.310 1.00 89.81 282 CYS A C 1
ATOM 2110 O O . CYS A 1 282 ? 7.394 -15.544 11.186 1.00 89.81 282 CYS A O 1
ATOM 2112 N N . TRP A 1 283 ? 8.285 -14.723 9.301 1.00 93.31 283 TRP A N 1
ATOM 2113 C CA . TRP A 1 283 ? 7.208 -13.779 9.015 1.00 93.31 283 TRP A CA 1
ATOM 2114 C C . TRP A 1 283 ? 5.871 -14.507 8.865 1.00 93.31 283 TRP A C 1
ATOM 2116 O O . TRP A 1 283 ? 4.863 -14.091 9.433 1.00 93.31 283 TRP A O 1
ATOM 2126 N N . THR A 1 284 ? 5.875 -15.656 8.187 1.00 92.38 284 THR A N 1
ATOM 2127 C CA . THR A 1 284 ? 4.683 -16.506 8.034 1.00 92.38 284 THR A CA 1
ATOM 2128 C C . THR A 1 284 ? 4.083 -16.966 9.374 1.00 92.38 284 THR A C 1
ATOM 2130 O O . THR A 1 284 ? 2.858 -17.035 9.499 1.00 92.38 284 THR A O 1
ATOM 2133 N N . ASP A 1 285 ? 4.895 -17.175 10.421 1.00 91.12 285 ASP A N 1
ATOM 2134 C CA . ASP A 1 285 ? 4.401 -17.448 11.781 1.00 91.12 285 ASP A CA 1
ATOM 2135 C C . ASP A 1 285 ? 3.764 -16.206 12.427 1.00 91.12 285 ASP A C 1
ATOM 2137 O O . ASP A 1 285 ? 2.712 -16.314 13.062 1.00 91.12 285 ASP A O 1
ATOM 2141 N N . VAL A 1 286 ? 4.364 -15.022 12.249 1.00 93.69 286 VAL A N 1
ATOM 2142 C CA . VAL A 1 286 ? 3.842 -13.740 12.762 1.00 93.69 286 VAL A CA 1
ATOM 2143 C C . VAL A 1 286 ? 2.518 -13.372 12.081 1.00 93.69 286 VAL A C 1
ATOM 2145 O O . VAL A 1 286 ? 1.554 -13.016 12.762 1.00 93.69 286 VAL A O 1
ATOM 2148 N N . ALA A 1 287 ? 2.423 -13.543 10.762 1.00 95.44 287 ALA A N 1
ATOM 2149 C CA . ALA A 1 287 ? 1.204 -13.348 9.983 1.00 95.44 287 ALA A CA 1
ATOM 2150 C C . ALA A 1 287 ? 0.084 -14.320 10.402 1.00 95.44 287 ALA A C 1
ATOM 2152 O O . ALA A 1 287 ? -1.031 -13.896 10.719 1.00 95.44 287 ALA A O 1
ATOM 2153 N N . ALA A 1 288 ? 0.380 -15.624 10.493 1.00 93.88 288 ALA A N 1
ATOM 2154 C CA . ALA A 1 288 ? -0.598 -16.634 10.908 1.00 93.88 288 ALA A CA 1
ATOM 2155 C C . ALA A 1 288 ? -1.078 -16.413 12.354 1.00 93.88 288 ALA A C 1
ATOM 2157 O O . ALA A 1 288 ? -2.241 -16.661 12.689 1.00 93.88 288 ALA A O 1
ATOM 2158 N N . ARG A 1 289 ? -0.196 -15.899 13.218 1.00 92.56 289 ARG A N 1
ATOM 2159 C CA . ARG A 1 289 ? -0.542 -15.463 14.570 1.00 92.56 289 ARG A CA 1
ATOM 2160 C C . ARG A 1 289 ? -1.468 -14.246 14.565 1.00 92.56 289 ARG A C 1
ATOM 2162 O O . ARG A 1 289 ? -2.447 -14.252 15.308 1.00 92.56 289 ARG A O 1
ATOM 2169 N N . TRP A 1 290 ? -1.195 -13.238 13.735 1.00 95.81 290 TRP A N 1
ATOM 2170 C CA . TRP A 1 290 ? -2.018 -12.029 13.634 1.00 95.81 290 TRP A CA 1
ATOM 2171 C C . TRP A 1 290 ? -3.472 -12.363 13.259 1.00 95.81 290 TRP A C 1
ATOM 2173 O O . TRP A 1 290 ? -4.399 -11.860 13.893 1.00 95.81 290 TRP A O 1
ATOM 2183 N N . LEU A 1 291 ? -3.680 -13.293 12.316 1.00 95.75 291 LEU A N 1
ATOM 2184 C CA . LEU A 1 291 ? -5.015 -13.809 11.967 1.00 95.75 291 LEU A CA 1
ATOM 2185 C C . LEU A 1 291 ? -5.718 -14.478 13.161 1.00 95.75 291 LEU A C 1
ATOM 2187 O O . LEU A 1 291 ? -6.918 -14.302 13.364 1.00 95.75 291 LEU A O 1
ATOM 2191 N N . LYS A 1 292 ? -4.971 -15.242 13.968 1.00 93.56 292 LYS A N 1
ATOM 2192 C CA . LYS A 1 292 ? -5.496 -15.964 15.138 1.00 93.56 292 LYS A CA 1
ATOM 2193 C C . LYS A 1 292 ? -5.918 -15.035 16.284 1.00 93.56 292 LYS A C 1
ATOM 2195 O O . LYS A 1 292 ? -6.829 -15.394 17.027 1.00 93.56 292 LYS A O 1
ATOM 2200 N N . VAL A 1 293 ? -5.266 -13.881 16.458 1.00 93.12 293 VAL A N 1
ATOM 2201 C CA . VAL A 1 293 ? -5.622 -12.910 17.516 1.00 93.12 293 VAL A CA 1
ATOM 2202 C C . VAL A 1 293 ? -6.700 -11.909 17.084 1.00 93.12 293 VAL A C 1
ATOM 2204 O O . VAL A 1 293 ? -7.395 -11.383 17.949 1.00 93.12 293 VAL A O 1
ATOM 2207 N N . HIS A 1 294 ? -6.935 -11.732 15.776 1.00 94.94 294 HIS A N 1
ATOM 2208 C CA . HIS A 1 294 ? -8.021 -10.903 15.230 1.00 94.94 294 HIS A CA 1
ATOM 2209 C C . HIS A 1 294 ? -9.101 -11.713 14.468 1.00 94.94 294 HIS A C 1
ATOM 2211 O O . HIS A 1 294 ? -9.432 -11.384 13.325 1.00 94.94 294 HIS A O 1
ATOM 2217 N N . PRO A 1 295 ? -9.709 -12.761 15.065 1.00 94.06 295 PRO A N 1
ATOM 2218 C CA . PRO A 1 295 ? -10.582 -13.691 14.345 1.00 94.06 295 PRO A CA 1
ATOM 2219 C C . PRO A 1 295 ? -11.924 -13.089 13.892 1.00 94.06 295 PRO A C 1
ATOM 2221 O O . PRO A 1 295 ? -12.655 -13.750 13.163 1.00 94.06 295 PRO A O 1
ATOM 2224 N N . SER A 1 296 ? -12.265 -11.858 14.296 1.00 93.38 296 SER A N 1
ATOM 2225 C CA . SER A 1 296 ? -13.440 -11.119 13.804 1.00 93.38 296 SER A CA 1
ATOM 2226 C C . SER A 1 296 ? -13.271 -10.563 12.386 1.00 93.38 296 SER A C 1
ATOM 2228 O O . SER A 1 296 ? -14.245 -10.111 11.787 1.00 93.38 296 SER A O 1
ATOM 2230 N N . ILE A 1 297 ? -12.050 -10.563 11.846 1.00 94.69 297 ILE A N 1
ATOM 2231 C CA . ILE A 1 297 ? -11.757 -10.072 10.500 1.00 94.69 297 ILE A CA 1
ATOM 2232 C C . ILE A 1 297 ? -11.850 -11.238 9.521 1.00 94.69 297 ILE A C 1
ATOM 2234 O O . ILE A 1 297 ? -11.169 -12.250 9.684 1.00 94.69 297 ILE A O 1
ATOM 2238 N N . ASN A 1 298 ? -12.663 -11.083 8.474 1.00 93.56 298 ASN A N 1
ATOM 2239 C CA . ASN A 1 298 ? -12.683 -12.037 7.370 1.00 93.56 298 ASN A CA 1
ATOM 2240 C C . ASN A 1 298 ? -11.300 -12.072 6.709 1.00 93.56 298 ASN A C 1
ATOM 2242 O O . ASN A 1 298 ? -10.804 -11.022 6.296 1.00 93.56 298 ASN A O 1
ATOM 2246 N N . VAL A 1 299 ? -10.697 -13.256 6.558 1.00 93.75 299 VAL A N 1
ATOM 2247 C CA . VAL A 1 299 ? -9.315 -13.381 6.042 1.00 93.75 299 VAL A CA 1
ATOM 2248 C C . VAL A 1 299 ? -9.098 -12.682 4.693 1.00 93.75 299 VAL A C 1
ATOM 2250 O O . VAL A 1 299 ? -8.032 -12.123 4.467 1.00 93.75 299 VAL A O 1
ATOM 2253 N N . ASN A 1 300 ? -10.126 -12.597 3.843 1.00 94.69 300 ASN A N 1
ATOM 2254 C CA . ASN A 1 300 ? -10.077 -11.922 2.541 1.00 94.69 300 ASN A CA 1
ATOM 2255 C C . ASN A 1 300 ? -10.023 -10.376 2.601 1.00 94.69 300 ASN A C 1
ATOM 2257 O O . ASN A 1 300 ? -9.977 -9.743 1.551 1.00 94.69 300 ASN A O 1
ATOM 2261 N N . ARG A 1 301 ? -10.032 -9.775 3.801 1.00 96.56 301 ARG A N 1
ATOM 2262 C CA . ARG A 1 301 ? -9.714 -8.356 4.070 1.00 96.56 301 ARG A CA 1
ATOM 2263 C C . ARG A 1 301 ? -8.335 -8.169 4.718 1.00 96.56 301 ARG A C 1
ATOM 2265 O O . ARG A 1 301 ? -7.989 -7.057 5.111 1.00 96.56 301 ARG A O 1
ATOM 2272 N N . VAL A 1 302 ? -7.558 -9.240 4.874 1.00 98.19 302 VAL A N 1
ATOM 2273 C CA . VAL A 1 302 ? -6.195 -9.186 5.415 1.00 98.19 302 VAL A CA 1
ATOM 2274 C C . VAL A 1 302 ? -5.210 -9.361 4.268 1.00 98.19 302 VAL A C 1
ATOM 2276 O O . VAL A 1 302 ? -5.314 -10.327 3.513 1.00 98.19 302 VAL A O 1
ATOM 2279 N N . VAL A 1 303 ? -4.282 -8.420 4.136 1.00 98.44 303 VAL A N 1
ATOM 2280 C CA . VAL A 1 303 ? -3.223 -8.389 3.123 1.00 98.44 303 VAL A CA 1
ATOM 2281 C C . VAL A 1 303 ? -1.941 -8.874 3.785 1.00 98.44 303 VAL A C 1
ATOM 2283 O O . VAL A 1 303 ? -1.475 -8.250 4.731 1.00 98.44 303 VAL A O 1
ATOM 2286 N N . ILE A 1 304 ? -1.390 -10.005 3.343 1.00 98.25 304 ILE A N 1
ATOM 2287 C CA . ILE A 1 304 ? -0.109 -10.497 3.863 1.00 98.25 304 ILE A CA 1
ATOM 2288 C C . ILE A 1 304 ? 0.989 -10.249 2.832 1.00 98.25 304 ILE A C 1
ATOM 2290 O O . ILE A 1 304 ? 1.059 -10.931 1.808 1.00 98.25 304 ILE A O 1
ATOM 2294 N N . SER A 1 305 ? 1.847 -9.289 3.143 1.00 97.81 305 SER A N 1
ATOM 2295 C CA . SER A 1 305 ? 3.075 -8.963 2.423 1.00 97.81 305 SER A CA 1
ATOM 2296 C C . SER A 1 305 ? 3.971 -10.197 2.262 1.00 97.81 305 SER A C 1
ATOM 2298 O O . SER A 1 305 ? 4.019 -11.059 3.147 1.00 97.81 305 SER A O 1
ATOM 2300 N N . GLY A 1 306 ? 4.682 -10.296 1.141 1.00 95.56 306 GLY A N 1
ATOM 2301 C CA . GLY A 1 306 ? 5.746 -11.272 0.917 1.00 95.56 306 GLY A CA 1
ATOM 2302 C C . GLY A 1 306 ? 6.895 -11.146 1.925 1.00 95.56 306 GLY A C 1
ATOM 2303 O O . GLY A 1 306 ? 7.017 -10.154 2.641 1.00 95.56 306 GLY A O 1
ATOM 2304 N N . THR A 1 307 ? 7.773 -12.150 1.983 1.00 92.31 307 THR A N 1
ATOM 2305 C CA . THR A 1 307 ? 8.994 -12.062 2.801 1.00 92.31 307 THR A CA 1
ATOM 2306 C C . THR A 1 307 ? 10.027 -11.123 2.156 1.00 92.31 307 THR A C 1
ATOM 2308 O O . THR A 1 307 ? 9.918 -10.760 0.981 1.00 92.31 307 THR A O 1
ATOM 2311 N N . GLY A 1 308 ? 11.034 -10.699 2.925 1.00 90.19 308 GLY A N 1
ATOM 2312 C CA . GLY A 1 308 ? 12.030 -9.727 2.461 1.00 90.19 308 GLY A CA 1
ATOM 2313 C C . GLY A 1 308 ? 11.472 -8.303 2.503 1.00 90.19 308 GLY A C 1
ATOM 2314 O O . GLY A 1 308 ? 10.637 -7.993 3.353 1.00 90.19 308 GLY A O 1
ATOM 2315 N N . TYR A 1 309 ? 11.902 -7.439 1.581 1.00 90.75 309 TYR A N 1
ATOM 2316 C CA . TYR A 1 309 ? 11.330 -6.094 1.393 1.00 90.75 309 TYR A CA 1
ATOM 2317 C C . TYR A 1 309 ? 9.986 -6.177 0.649 1.00 90.75 309 TYR A C 1
ATOM 2319 O O . TYR A 1 309 ? 9.806 -5.575 -0.401 1.00 90.75 309 TYR A O 1
ATOM 2327 N N . ASN A 1 310 ? 9.083 -7.034 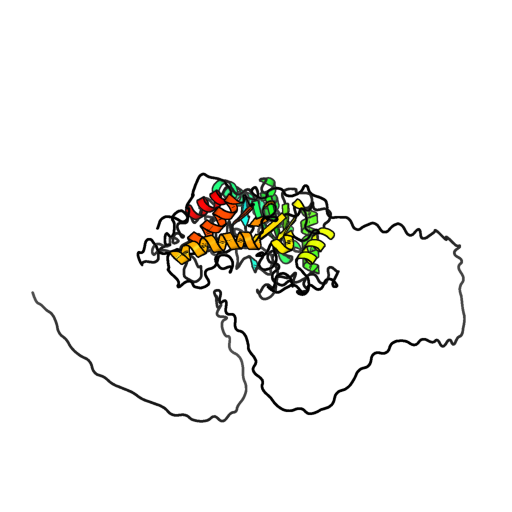1.141 1.00 94.06 310 ASN A N 1
ATOM 2328 C CA . ASN A 1 310 ? 7.867 -7.453 0.444 1.00 94.06 310 ASN A CA 1
ATOM 2329 C C . ASN A 1 310 ? 8.151 -8.027 -0.973 1.00 94.06 310 ASN A C 1
ATOM 2331 O O . ASN A 1 310 ? 7.343 -7.893 -1.884 1.00 94.06 310 ASN A O 1
ATOM 2335 N N . THR A 1 311 ? 9.305 -8.677 -1.190 1.00 90.62 311 THR A N 1
ATOM 2336 C CA . THR A 1 311 ? 9.746 -9.144 -2.525 1.00 90.62 311 THR A CA 1
ATOM 2337 C C . THR A 1 311 ? 9.634 -10.656 -2.737 1.00 90.62 311 THR A C 1
ATOM 2339 O O . THR A 1 311 ? 10.138 -11.171 -3.730 1.00 90.62 311 THR A O 1
ATOM 2342 N N . ASN A 1 312 ? 9.021 -11.431 -1.835 1.00 90.94 312 ASN A N 1
ATOM 2343 C CA . ASN A 1 312 ? 8.811 -12.863 -2.086 1.00 90.94 312 ASN A CA 1
ATOM 2344 C C . ASN A 1 312 ? 7.476 -13.386 -1.549 1.00 90.94 312 ASN A C 1
ATOM 2346 O O . ASN A 1 312 ? 7.316 -13.688 -0.366 1.00 90.94 312 ASN A O 1
ATOM 2350 N N . VAL A 1 313 ? 6.508 -13.534 -2.450 1.00 93.25 313 VAL A N 1
ATOM 2351 C CA . VAL A 1 313 ? 5.149 -13.963 -2.115 1.00 93.25 313 VAL A CA 1
ATOM 2352 C C . VAL A 1 313 ? 5.050 -15.484 -1.995 1.00 93.25 313 VAL A C 1
ATOM 2354 O O . VAL A 1 313 ? 4.269 -15.978 -1.184 1.00 93.25 313 VAL A O 1
ATOM 2357 N N . LYS A 1 314 ? 5.837 -16.255 -2.761 1.00 88.44 314 LYS A N 1
ATOM 2358 C CA . LYS A 1 314 ? 5.701 -17.724 -2.855 1.00 88.44 314 LYS A CA 1
ATOM 2359 C C . LYS A 1 314 ? 5.707 -18.447 -1.507 1.00 88.44 314 LYS A C 1
ATOM 2361 O O . LYS A 1 314 ? 4.900 -19.356 -1.318 1.00 88.44 314 LYS A O 1
ATOM 2366 N N . PHE A 1 315 ? 6.576 -18.057 -0.572 1.00 84.06 315 PHE A N 1
ATOM 2367 C CA . PHE A 1 315 ? 6.624 -18.674 0.762 1.00 84.06 315 PHE A CA 1
ATOM 2368 C C . PHE A 1 315 ? 5.346 -18.414 1.572 1.00 84.06 315 PHE A C 1
ATOM 2370 O O . PHE A 1 315 ? 4.828 -19.322 2.218 1.00 84.06 315 PHE A O 1
ATOM 2377 N N . VAL A 1 316 ? 4.799 -17.200 1.474 1.00 91.81 316 VAL A N 1
ATOM 2378 C CA . VAL A 1 316 ? 3.553 -16.776 2.132 1.00 91.81 316 VAL A CA 1
ATOM 2379 C C . VAL A 1 316 ? 2.335 -17.437 1.479 1.00 91.81 316 VAL A C 1
ATOM 2381 O O . VAL A 1 316 ? 1.441 -17.932 2.161 1.00 91.81 316 VAL A O 1
ATOM 2384 N N . ALA A 1 317 ? 2.321 -17.513 0.146 1.00 92.12 317 ALA A N 1
ATOM 2385 C CA . ALA A 1 317 ? 1.252 -18.125 -0.635 1.00 92.12 317 ALA A CA 1
ATOM 2386 C C . ALA A 1 317 ? 1.113 -19.638 -0.396 1.00 92.12 317 ALA A C 1
ATOM 2388 O O . ALA A 1 317 ? 0.002 -20.162 -0.500 1.00 92.12 317 ALA A O 1
ATOM 2389 N N . ALA A 1 318 ? 2.224 -20.316 -0.086 1.00 90.00 318 ALA A N 1
ATOM 2390 C CA . ALA A 1 318 ? 2.289 -21.750 0.181 1.00 90.00 318 ALA A CA 1
ATOM 2391 C C . ALA A 1 318 ? 1.890 -22.147 1.617 1.00 90.00 318 ALA A C 1
ATOM 2393 O O . ALA A 1 318 ? 1.687 -23.335 1.875 1.00 90.00 318 ALA A O 1
ATOM 2394 N N . ASP A 1 319 ? 1.767 -21.197 2.552 1.00 91.19 319 ASP A N 1
ATOM 2395 C CA . ASP A 1 319 ? 1.358 -21.495 3.927 1.00 91.19 319 ASP A CA 1
ATOM 2396 C C . ASP A 1 319 ? -0.172 -21.701 4.015 1.00 91.19 319 ASP A C 1
ATOM 2398 O O . ASP A 1 319 ? -0.939 -20.751 3.817 1.00 91.19 319 ASP A O 1
ATOM 2402 N N . PRO A 1 320 ? -0.667 -22.908 4.362 1.00 91.62 320 PRO A N 1
ATOM 2403 C CA . PRO A 1 320 ? -2.103 -23.168 4.461 1.00 91.62 320 PRO A CA 1
ATOM 2404 C C . PRO A 1 320 ? -2.791 -22.382 5.591 1.00 91.62 320 PRO A C 1
ATOM 2406 O O . PRO A 1 320 ? -4.014 -22.257 5.578 1.00 91.62 320 PRO A O 1
ATOM 2409 N N . ARG A 1 321 ? -2.040 -21.824 6.552 1.00 93.31 321 ARG A N 1
ATOM 2410 C CA . ARG A 1 321 ? -2.560 -20.926 7.601 1.00 93.31 321 ARG A CA 1
ATOM 2411 C C . ARG A 1 321 ? -2.944 -19.550 7.049 1.00 93.31 321 ARG A C 1
ATOM 2413 O O . ARG A 1 321 ? -3.724 -18.845 7.682 1.00 93.31 321 ARG A O 1
ATOM 2420 N N . LEU A 1 322 ? -2.405 -19.190 5.882 1.00 93.88 322 LEU A N 1
ATOM 2421 C CA . LEU A 1 322 ? -2.616 -17.929 5.160 1.00 93.88 322 LEU A CA 1
ATOM 2422 C C . LEU A 1 322 ? -3.487 -18.139 3.901 1.00 93.88 322 LEU A C 1
ATOM 2424 O O . LEU A 1 322 ? -3.527 -17.317 2.979 1.00 93.88 322 LEU A O 1
ATOM 2428 N N . ALA A 1 323 ? -4.201 -19.266 3.834 1.00 92.38 323 ALA A N 1
ATOM 2429 C CA . ALA A 1 323 ? -5.149 -19.551 2.768 1.00 92.38 323 ALA A CA 1
ATOM 2430 C C . ALA A 1 323 ? -6.356 -18.597 2.838 1.00 92.38 323 ALA A C 1
ATOM 2432 O O . ALA A 1 323 ? -6.977 -18.421 3.884 1.00 92.38 323 ALA A O 1
ATOM 2433 N N . GLY A 1 324 ? -6.708 -17.994 1.701 1.00 91.62 324 GLY A N 1
ATOM 2434 C CA . GLY A 1 324 ? -7.844 -17.072 1.591 1.00 91.62 324 GLY A CA 1
ATOM 2435 C C . GLY A 1 324 ? -7.548 -15.614 1.956 1.00 91.62 324 GLY A C 1
ATOM 2436 O O . GLY A 1 324 ? -8.428 -14.779 1.758 1.00 91.62 324 GLY A O 1
ATOM 2437 N N . THR A 1 325 ? -6.336 -15.281 2.417 1.00 96.25 325 THR A N 1
ATOM 2438 C CA . THR A 1 325 ? -5.903 -13.879 2.544 1.00 96.25 325 THR A CA 1
ATOM 2439 C C . THR A 1 325 ? -5.676 -13.234 1.179 1.00 96.25 325 THR A C 1
ATOM 2441 O O . THR A 1 325 ? -5.416 -13.928 0.187 1.00 96.25 325 THR A O 1
ATOM 2444 N N . LEU A 1 326 ? -5.701 -11.903 1.144 1.00 98.00 326 LEU A N 1
ATOM 2445 C CA . LEU A 1 326 ? -4.959 -11.151 0.138 1.00 98.00 326 LEU A CA 1
ATOM 2446 C C . LEU A 1 326 ? -3.454 -11.332 0.404 1.00 98.00 326 LEU A C 1
ATOM 2448 O O . LEU A 1 326 ? -3.026 -11.663 1.515 1.00 98.00 326 LEU A O 1
ATOM 2452 N N . LEU A 1 327 ? -2.653 -11.136 -0.630 1.00 97.81 327 LEU A N 1
ATOM 2453 C CA . LEU A 1 327 ? -1.196 -11.158 -0.591 1.00 97.81 327 LEU A CA 1
ATOM 2454 C C . LEU A 1 327 ? -0.683 -9.856 -1.198 1.00 97.81 327 LEU A C 1
ATOM 2456 O O . LEU A 1 327 ? -1.394 -9.251 -2.006 1.00 97.81 327 LEU A O 1
ATOM 2460 N N . SER A 1 328 ? 0.537 -9.446 -0.872 1.00 97.81 328 SER A N 1
ATOM 2461 C CA . SER A 1 328 ? 1.125 -8.282 -1.531 1.00 97.81 328 SER A CA 1
ATOM 2462 C C . SER A 1 328 ? 2.605 -8.415 -1.882 1.00 97.81 328 SER A C 1
ATOM 2464 O O . SER A 1 328 ? 3.184 -9.485 -1.667 1.00 97.81 328 SER A O 1
ATOM 2466 N N . TYR A 1 329 ? 3.133 -7.416 -2.596 1.00 97.00 329 TYR A N 1
ATOM 2467 C CA . TYR A 1 329 ? 4.416 -7.469 -3.296 1.00 97.00 329 TYR A CA 1
ATOM 2468 C C . TYR A 1 329 ? 4.896 -6.060 -3.682 1.00 97.00 329 TYR A C 1
ATOM 2470 O O . TYR A 1 329 ? 4.196 -5.351 -4.410 1.00 97.00 329 TYR A O 1
ATOM 2478 N N . HIS A 1 330 ? 6.108 -5.688 -3.267 1.00 95.25 330 HIS A N 1
ATOM 2479 C CA . HIS A 1 330 ? 6.775 -4.458 -3.706 1.00 95.25 330 HIS A CA 1
ATOM 2480 C C . HIS A 1 330 ? 7.684 -4.732 -4.909 1.00 95.25 330 HIS A C 1
ATOM 2482 O O . HIS A 1 330 ? 8.437 -5.710 -4.920 1.00 95.25 330 HIS A O 1
ATOM 2488 N N . VAL A 1 331 ? 7.678 -3.835 -5.899 1.00 91.50 331 VAL A N 1
ATOM 2489 C CA . VAL A 1 331 ? 8.622 -3.880 -7.024 1.00 91.50 331 VAL A CA 1
ATOM 2490 C C . VAL A 1 331 ? 9.081 -2.485 -7.433 1.00 91.50 331 VAL A C 1
ATOM 2492 O O . VAL A 1 331 ? 8.287 -1.622 -7.795 1.00 91.50 331 VAL A O 1
ATOM 2495 N N . TYR A 1 332 ? 10.396 -2.295 -7.422 1.00 86.62 332 TYR A N 1
ATOM 2496 C CA . TYR A 1 332 ? 11.063 -1.082 -7.876 1.00 86.62 332 TYR A CA 1
ATOM 2497 C C . TYR A 1 332 ? 12.223 -1.435 -8.807 1.00 86.62 332 TYR A C 1
ATOM 2499 O O . TYR A 1 332 ? 12.766 -2.542 -8.776 1.00 86.62 332 TYR A O 1
ATOM 2507 N N . ASP A 1 333 ? 12.625 -0.470 -9.620 1.00 76.00 333 ASP A N 1
ATOM 2508 C CA . ASP A 1 333 ? 13.765 -0.541 -10.529 1.00 76.00 333 ASP A CA 1
ATOM 2509 C C . ASP A 1 333 ? 15.093 -0.742 -9.771 1.00 76.00 333 ASP A C 1
ATOM 2511 O O . ASP A 1 333 ? 15.937 -1.531 -10.185 1.00 76.00 333 ASP A O 1
ATOM 2515 N N . PHE A 1 334 ? 15.253 -0.127 -8.597 1.00 73.94 334 PHE A N 1
ATOM 2516 C CA . PHE A 1 334 ? 16.424 -0.308 -7.735 1.00 73.94 334 PHE A CA 1
ATOM 2517 C C . PHE A 1 334 ? 16.439 -1.638 -6.951 1.00 73.94 334 PHE A C 1
ATOM 2519 O O . PHE A 1 334 ? 17.434 -1.940 -6.284 1.00 73.94 334 PHE A O 1
ATOM 2526 N N . PHE A 1 335 ? 15.385 -2.465 -7.019 1.00 72.50 335 PHE A N 1
ATOM 2527 C CA . PHE A 1 335 ? 15.404 -3.819 -6.447 1.00 72.50 335 PHE A CA 1
ATOM 2528 C C . PHE A 1 335 ? 16.097 -4.819 -7.393 1.00 72.50 335 PHE A C 1
ATOM 2530 O O . PHE A 1 335 ? 15.896 -4.751 -8.605 1.00 72.50 335 PHE A O 1
ATOM 2537 N N . PRO A 1 336 ? 16.831 -5.835 -6.886 1.00 61.00 336 PRO A N 1
ATOM 2538 C CA . PRO A 1 336 ? 17.535 -6.820 -7.724 1.00 61.00 336 PRO A CA 1
ATOM 2539 C C . PRO A 1 336 ? 16.672 -7.587 -8.747 1.00 61.00 336 PRO A C 1
ATOM 2541 O O . PRO A 1 336 ? 17.214 -8.181 -9.682 1.00 61.00 336 PRO A O 1
ATOM 2544 N N . GLY A 1 337 ? 15.346 -7.602 -8.572 1.00 62.34 337 GLY A N 1
ATOM 2545 C CA . GLY A 1 337 ? 14.414 -8.279 -9.473 1.00 62.34 337 GLY A CA 1
ATOM 2546 C C . GLY A 1 337 ? 14.094 -7.531 -10.769 1.00 62.34 337 GLY A C 1
ATOM 2547 O O . GLY A 1 337 ? 13.858 -8.182 -11.781 1.00 62.34 337 GLY A O 1
ATOM 2548 N N . CYS A 1 338 ? 14.150 -6.197 -10.774 1.00 67.38 338 CYS A N 1
ATOM 2549 C CA . CYS A 1 338 ? 13.989 -5.382 -11.988 1.00 67.38 338 CYS A CA 1
ATOM 2550 C C . CYS A 1 338 ? 15.229 -4.523 -12.307 1.00 67.38 338 CYS A C 1
ATOM 2552 O O . CYS A 1 338 ? 15.323 -3.982 -13.405 1.00 67.38 338 CYS A O 1
ATOM 2554 N N . GLY A 1 339 ? 16.204 -4.469 -11.395 1.00 59.44 339 GLY A N 1
ATOM 2555 C CA . GLY A 1 339 ? 17.444 -3.701 -11.491 1.00 59.44 339 GLY A CA 1
ATOM 2556 C C . GLY A 1 339 ? 18.526 -4.275 -12.395 1.00 59.44 339 GLY A C 1
ATOM 2557 O O . GLY A 1 339 ? 18.870 -5.456 -12.324 1.00 59.44 339 GLY A O 1
ATOM 2558 N N . VAL A 1 340 ? 19.161 -3.395 -13.176 1.00 53.09 340 VAL A N 1
ATOM 2559 C CA . VAL A 1 340 ? 20.442 -3.695 -13.830 1.00 53.09 340 VAL A CA 1
ATOM 2560 C C . VAL A 1 340 ? 21.593 -3.588 -12.831 1.00 53.09 340 VAL A C 1
ATOM 2562 O O . VAL A 1 340 ? 21.830 -2.551 -12.219 1.00 53.09 340 VAL A O 1
ATOM 2565 N N . THR A 1 341 ? 22.390 -4.649 -12.707 1.00 47.25 341 THR A N 1
ATOM 2566 C CA . THR A 1 341 ? 23.586 -4.667 -11.839 1.00 47.25 341 THR A CA 1
ATOM 2567 C C . THR A 1 341 ? 24.774 -3.875 -12.406 1.00 47.25 341 THR A C 1
ATOM 2569 O O . THR A 1 341 ? 25.832 -3.818 -11.779 1.00 47.25 341 THR A O 1
ATOM 2572 N N . ASN A 1 342 ? 24.615 -3.252 -13.579 1.00 45.19 342 ASN A N 1
ATOM 2573 C CA . ASN A 1 342 ? 25.612 -2.406 -14.229 1.00 45.19 342 ASN A CA 1
ATOM 2574 C C . ASN A 1 342 ? 24.936 -1.280 -15.049 1.00 45.19 342 ASN A C 1
ATOM 2576 O O . ASN A 1 342 ? 24.579 -1.509 -16.205 1.00 45.19 342 ASN A O 1
ATOM 2580 N N . PRO A 1 343 ? 24.799 -0.053 -14.509 1.00 42.50 343 PRO A N 1
ATOM 2581 C CA . PRO A 1 343 ? 24.234 1.088 -15.237 1.00 42.50 343 PRO A CA 1
ATOM 2582 C C . PRO A 1 343 ? 25.181 1.687 -16.301 1.00 42.50 343 PRO A C 1
ATOM 2584 O O . PRO A 1 343 ? 24.893 2.743 -16.858 1.00 42.50 343 PRO A O 1
ATOM 2587 N N . GLN A 1 344 ? 26.322 1.050 -16.597 1.00 42.00 344 GLN A N 1
ATOM 2588 C CA . GLN A 1 344 ? 27.248 1.430 -17.672 1.00 42.00 344 GLN A CA 1
ATOM 2589 C C . GLN A 1 344 ? 27.321 0.391 -18.813 1.00 42.00 344 GLN A C 1
ATOM 2591 O O . GLN A 1 344 ? 28.315 0.352 -19.541 1.00 42.00 344 GLN A O 1
ATOM 2596 N N . ALA A 1 345 ? 26.285 -0.438 -18.994 1.00 39.84 345 ALA A N 1
ATOM 2597 C CA . ALA A 1 345 ? 26.189 -1.437 -20.066 1.00 39.84 345 ALA A CA 1
ATOM 2598 C C . ALA A 1 345 ? 25.113 -1.071 -21.124 1.00 39.84 345 ALA A C 1
ATOM 2600 O O . ALA A 1 345 ? 23.927 -1.302 -20.897 1.00 39.84 345 ALA A O 1
ATOM 2601 N N . PRO A 1 346 ? 25.499 -0.451 -22.263 1.00 45.22 346 PRO A N 1
ATOM 2602 C CA . PRO A 1 346 ? 24.578 -0.088 -23.341 1.00 45.22 346 PRO A CA 1
ATOM 2603 C C . PRO A 1 346 ? 24.713 -0.997 -24.582 1.00 45.22 346 PRO A C 1
ATOM 2605 O O . PRO A 1 346 ? 25.115 -0.547 -25.658 1.00 45.22 346 PRO A O 1
ATOM 2608 N N . ASN A 1 347 ? 24.357 -2.279 -24.475 1.00 45.66 347 ASN A N 1
ATOM 2609 C CA . ASN A 1 347 ? 24.072 -3.138 -25.630 1.00 45.66 347 ASN A CA 1
ATOM 2610 C C . ASN A 1 347 ? 22.543 -3.250 -25.829 1.00 45.66 347 ASN A C 1
ATOM 2612 O O . ASN A 1 347 ? 21.846 -3.595 -24.877 1.00 45.66 347 ASN A O 1
ATOM 2616 N N . PRO A 1 348 ? 21.989 -3.080 -27.049 1.00 45.66 348 PRO A N 1
ATOM 2617 C CA . PRO A 1 348 ? 20.572 -3.352 -27.344 1.00 45.66 348 PRO A CA 1
ATOM 2618 C C . PRO A 1 348 ? 20.054 -4.728 -26.867 1.00 45.66 348 PRO A C 1
ATOM 2620 O O . PRO A 1 348 ? 18.865 -4.897 -26.603 1.00 45.66 348 PRO A O 1
ATOM 2623 N N . THR A 1 349 ? 20.946 -5.711 -26.706 1.00 45.81 349 THR A N 1
ATOM 2624 C CA . THR A 1 349 ? 20.640 -7.042 -26.150 1.00 45.81 349 THR A CA 1
ATOM 2625 C C . THR A 1 349 ? 20.296 -6.997 -24.653 1.00 45.81 349 THR A C 1
ATOM 2627 O O . THR A 1 349 ? 19.472 -7.783 -24.193 1.00 45.81 349 THR A O 1
ATOM 2630 N N . GLU A 1 350 ? 20.900 -6.080 -23.893 1.00 51.41 350 GLU A N 1
ATOM 2631 C CA . G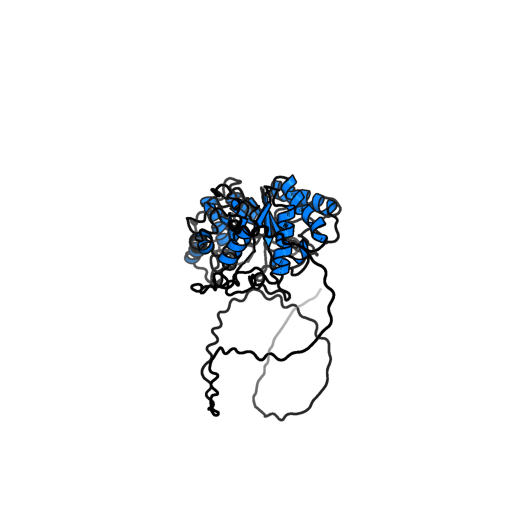LU A 1 350 ? 20.709 -5.903 -22.443 1.00 51.41 350 GLU A CA 1
ATOM 2632 C C . GLU A 1 350 ? 19.381 -5.184 -22.132 1.00 51.41 350 GLU A C 1
ATOM 2634 O O . GLU A 1 350 ? 18.792 -5.379 -21.076 1.00 51.41 350 GLU A O 1
ATOM 2639 N N . VAL A 1 351 ? 18.822 -4.448 -23.098 1.00 50.56 351 VAL A N 1
ATOM 2640 C CA . VAL A 1 351 ? 17.524 -3.750 -22.978 1.00 50.56 351 VAL A CA 1
ATOM 2641 C C . VAL A 1 351 ? 16.367 -4.734 -22.873 1.00 50.56 351 VAL A C 1
ATOM 2643 O O . VAL A 1 351 ? 15.538 -4.651 -21.970 1.00 50.56 351 VAL A O 1
ATOM 2646 N N . ARG A 1 352 ? 16.357 -5.734 -23.766 1.00 54.78 352 ARG A N 1
ATOM 2647 C CA . ARG A 1 352 ? 15.426 -6.862 -23.674 1.00 54.78 352 ARG A CA 1
ATOM 2648 C C . ARG A 1 352 ? 15.604 -7.607 -22.353 1.00 54.78 352 ARG A C 1
ATOM 2650 O O . ARG A 1 352 ? 14.610 -8.040 -21.781 1.00 54.78 352 ARG A O 1
ATOM 2657 N N . GLN A 1 353 ? 16.839 -7.726 -21.860 1.00 64.31 353 GLN A N 1
ATOM 2658 C CA . GLN A 1 353 ? 17.090 -8.373 -20.575 1.00 64.31 353 GLN A CA 1
ATOM 2659 C C . GLN A 1 353 ? 16.426 -7.616 -19.423 1.00 64.31 353 GLN A C 1
ATOM 2661 O O . GLN A 1 353 ? 15.907 -8.300 -18.562 1.00 64.31 353 GLN A O 1
ATOM 2666 N N . VAL A 1 354 ? 16.327 -6.278 -19.411 1.00 69.62 354 VAL A N 1
ATOM 2667 C CA . VAL A 1 354 ? 15.580 -5.556 -18.352 1.00 69.62 354 VAL A CA 1
ATOM 2668 C C . VAL A 1 354 ? 14.116 -5.995 -18.298 1.00 69.62 354 VAL A C 1
ATOM 2670 O O . VAL A 1 354 ? 13.638 -6.434 -17.253 1.00 69.62 354 VAL A O 1
ATOM 2673 N N . TYR A 1 355 ? 13.411 -5.924 -19.430 1.00 75.50 355 TYR A N 1
ATOM 2674 C CA . TYR A 1 355 ? 11.991 -6.277 -19.495 1.00 75.50 355 TYR A CA 1
ATOM 2675 C C . TYR A 1 355 ? 11.760 -7.767 -19.196 1.00 75.50 355 TYR A C 1
ATOM 2677 O O . TYR A 1 355 ? 10.906 -8.127 -18.378 1.00 75.50 355 TYR A O 1
ATOM 2685 N N . ASP A 1 356 ? 12.539 -8.642 -19.836 1.00 75.38 356 ASP A N 1
ATOM 2686 C CA . ASP A 1 356 ? 12.395 -10.089 -19.699 1.00 75.38 356 ASP A CA 1
ATOM 2687 C C . ASP A 1 356 ? 12.842 -10.560 -18.291 1.00 75.38 356 ASP A C 1
ATOM 2689 O O . ASP A 1 356 ? 12.216 -11.457 -17.736 1.00 75.38 356 ASP A O 1
ATOM 2693 N N . HIS A 1 357 ? 13.849 -9.933 -17.658 1.00 77.75 357 HIS A N 1
ATOM 2694 C CA . HIS A 1 357 ? 14.286 -10.207 -16.271 1.00 77.75 357 HIS A CA 1
ATOM 2695 C C . HIS A 1 357 ? 13.274 -9.717 -15.241 1.00 77.75 357 HIS A C 1
ATOM 2697 O O . HIS A 1 357 ? 12.927 -10.475 -14.342 1.00 77.75 357 HIS A O 1
ATOM 2703 N N . CYS A 1 358 ? 12.755 -8.496 -15.389 1.00 81.31 358 CYS A N 1
ATOM 2704 C CA . CYS A 1 358 ? 11.758 -7.940 -14.477 1.00 81.31 358 CYS A CA 1
ATOM 2705 C C . CYS A 1 358 ? 10.467 -8.774 -14.505 1.00 81.31 358 CYS A C 1
ATOM 2707 O O . CYS A 1 358 ? 10.014 -9.266 -13.471 1.00 81.31 358 CYS A O 1
ATOM 2709 N N . THR A 1 359 ? 9.930 -9.070 -15.696 1.00 85.31 359 THR A N 1
ATOM 2710 C CA . THR A 1 359 ? 8.736 -9.929 -15.827 1.00 85.31 359 THR A CA 1
ATOM 2711 C C . THR A 1 359 ? 8.986 -11.383 -15.399 1.00 85.31 359 THR A C 1
ATOM 2713 O O . THR A 1 359 ? 8.112 -11.997 -14.779 1.00 85.31 359 THR A O 1
ATOM 2716 N N . HIS A 1 360 ? 10.177 -11.943 -15.653 1.00 85.38 360 HIS A N 1
ATOM 2717 C CA . HIS A 1 360 ? 10.561 -13.264 -15.144 1.00 85.38 360 HIS A CA 1
ATOM 2718 C C . HIS A 1 360 ? 10.682 -13.277 -13.616 1.00 85.38 360 HIS A C 1
ATOM 2720 O O . HIS A 1 360 ? 10.221 -14.229 -12.984 1.00 85.38 360 HIS A O 1
ATOM 2726 N N . THR A 1 361 ? 11.240 -12.229 -13.008 1.00 86.06 361 THR A N 1
ATOM 2727 C CA . THR A 1 361 ? 11.420 -12.146 -11.556 1.00 86.06 361 THR A CA 1
ATOM 2728 C C . THR A 1 361 ? 10.094 -11.937 -10.837 1.00 86.06 361 THR A C 1
ATOM 2730 O O . THR A 1 361 ? 9.801 -12.713 -9.933 1.00 86.06 361 THR A O 1
ATOM 2733 N N . MET A 1 362 ? 9.213 -11.052 -11.319 1.00 91.88 362 MET A N 1
ATOM 2734 C CA . MET A 1 362 ? 7.837 -10.949 -10.807 1.00 91.88 362 MET A CA 1
ATOM 2735 C C . MET A 1 362 ? 7.114 -12.308 -10.868 1.00 91.88 362 MET A C 1
ATOM 2737 O O . MET A 1 362 ? 6.518 -12.750 -9.886 1.00 91.88 362 MET A O 1
ATOM 2741 N N . SER A 1 363 ? 7.237 -13.048 -11.977 1.00 92.06 363 SER A N 1
ATOM 2742 C CA . SER A 1 363 ? 6.690 -14.411 -12.087 1.00 92.06 363 SER A CA 1
ATOM 2743 C C . SER A 1 363 ? 7.374 -15.427 -11.152 1.00 92.06 363 SER A C 1
ATOM 2745 O O . SER A 1 363 ? 6.744 -16.403 -10.727 1.00 92.06 363 SER A O 1
ATOM 2747 N N . ASN A 1 364 ? 8.650 -15.226 -10.819 1.00 90.19 364 ASN A N 1
ATOM 2748 C CA . ASN A 1 364 ? 9.419 -16.075 -9.912 1.00 90.19 364 ASN A CA 1
ATOM 2749 C C . ASN A 1 364 ? 9.198 -15.759 -8.428 1.00 90.19 364 ASN A C 1
ATOM 2751 O O . ASN A 1 364 ? 9.375 -16.667 -7.616 1.00 90.19 364 ASN A O 1
ATOM 2755 N N . GLU A 1 365 ? 8.800 -14.543 -8.075 1.00 90.81 365 GLU A N 1
ATOM 2756 C CA . GLU A 1 365 ? 8.612 -14.088 -6.693 1.00 90.81 365 GLU A CA 1
ATOM 2757 C C . GLU A 1 365 ? 7.141 -14.114 -6.269 1.00 90.81 365 GLU A C 1
ATOM 2759 O O . GLU A 1 365 ? 6.843 -14.499 -5.136 1.00 90.81 365 GLU A O 1
ATOM 2764 N N . ILE A 1 366 ? 6.219 -13.817 -7.192 1.00 93.62 366 ILE A N 1
ATOM 2765 C CA . ILE A 1 366 ? 4.773 -13.990 -7.000 1.00 93.62 366 ILE A CA 1
ATOM 2766 C C . ILE A 1 366 ? 4.414 -15.479 -7.131 1.00 93.62 366 ILE A C 1
ATOM 2768 O O . ILE A 1 366 ? 3.999 -16.120 -6.167 1.00 93.62 366 ILE A O 1
ATOM 2772 N N . GLY A 1 367 ? 4.646 -16.062 -8.312 1.00 90.81 367 GLY A N 1
ATOM 2773 C CA . GLY A 1 367 ? 4.253 -17.433 -8.648 1.00 90.81 367 GLY A CA 1
ATOM 2774 C C . GLY A 1 367 ? 2.789 -17.584 -9.078 1.00 90.81 367 GLY A C 1
ATOM 2775 O O . GLY A 1 367 ? 1.891 -16.970 -8.507 1.00 90.81 367 GLY A O 1
ATOM 2776 N N . SER A 1 368 ? 2.552 -18.466 -10.056 1.00 88.19 368 SER A N 1
ATOM 2777 C CA . SER A 1 368 ? 1.252 -18.700 -10.715 1.00 88.19 368 SER A CA 1
ATOM 2778 C C . SER A 1 368 ? 0.068 -18.868 -9.763 1.00 88.19 368 SER A C 1
ATOM 2780 O O . SER A 1 368 ? -1.036 -18.400 -10.036 1.00 88.19 368 SER A O 1
ATOM 2782 N N . ASP A 1 369 ? 0.306 -19.536 -8.640 1.00 86.62 369 ASP A N 1
ATOM 2783 C CA . ASP A 1 369 ? -0.735 -19.964 -7.708 1.00 86.62 369 ASP A CA 1
ATOM 2784 C C . ASP A 1 369 ? -1.090 -18.847 -6.704 1.00 86.62 369 ASP A C 1
ATOM 2786 O O . ASP A 1 369 ? -2.131 -18.900 -6.046 1.00 86.62 369 ASP A O 1
ATOM 2790 N N . ALA A 1 370 ? -0.246 -17.810 -6.616 1.00 92.44 370 ALA A N 1
ATOM 2791 C CA . ALA A 1 370 ? -0.453 -16.620 -5.797 1.00 92.44 370 ALA A CA 1
ATOM 2792 C C . ALA A 1 370 ? -1.130 -15.475 -6.566 1.00 92.44 370 ALA A C 1
ATOM 2794 O O . ALA A 1 370 ? -1.912 -14.748 -5.961 1.00 92.44 370 ALA A O 1
ATOM 2795 N N . GLU A 1 371 ? -0.883 -15.342 -7.880 1.00 92.44 371 GLU A N 1
ATOM 2796 C CA . GLU A 1 371 ? -1.269 -14.188 -8.723 1.00 92.44 371 GLU A CA 1
ATOM 2797 C C . GLU A 1 371 ? -2.684 -13.655 -8.445 1.00 92.44 371 GLU A C 1
ATOM 2799 O O . GLU A 1 371 ? -2.864 -12.472 -8.178 1.00 92.44 371 GLU A O 1
ATOM 2804 N N . LYS A 1 372 ? -3.692 -14.534 -8.393 1.00 90.88 372 LYS A N 1
ATOM 2805 C CA . LYS A 1 372 ? -5.102 -14.157 -8.156 1.00 90.88 372 LYS A CA 1
ATOM 2806 C C . LYS A 1 372 ? -5.394 -13.530 -6.788 1.00 90.88 372 LYS A C 1
ATOM 2808 O O . LYS A 1 372 ? -6.494 -13.015 -6.595 1.00 90.88 372 LYS A O 1
ATOM 2813 N N . ARG A 1 373 ? -4.456 -13.622 -5.842 1.00 94.31 373 ARG A N 1
ATOM 2814 C CA . ARG A 1 373 ? -4.522 -13.060 -4.485 1.00 94.31 373 ARG A CA 1
ATOM 2815 C C . ARG A 1 373 ? -3.546 -11.903 -4.271 1.00 94.31 373 ARG A C 1
ATOM 2817 O O . ARG A 1 373 ? -3.679 -11.222 -3.259 1.00 94.31 373 ARG A O 1
ATOM 2824 N N . THR A 1 374 ? -2.597 -11.681 -5.181 1.00 97.25 374 THR A N 1
ATOM 2825 C CA . THR A 1 374 ? -1.541 -10.671 -5.040 1.00 97.25 374 THR A CA 1
ATOM 2826 C C . THR A 1 374 ? -1.997 -9.292 -5.507 1.00 97.25 374 THR A C 1
ATOM 2828 O O . THR A 1 374 ? -2.585 -9.142 -6.579 1.00 97.25 374 THR A O 1
ATOM 2831 N N . ILE A 1 375 ? -1.687 -8.281 -4.703 1.00 98.50 375 ILE A N 1
ATOM 2832 C CA . ILE A 1 375 ? -1.693 -6.861 -5.061 1.00 98.50 375 ILE A CA 1
ATOM 2833 C C . ILE A 1 375 ? -0.224 -6.429 -5.179 1.00 98.50 375 ILE A C 1
ATOM 2835 O O . ILE A 1 375 ? 0.566 -6.753 -4.300 1.00 98.50 375 ILE A O 1
ATOM 2839 N N . VAL A 1 376 ? 0.153 -5.705 -6.231 1.00 98.00 376 VAL A N 1
ATOM 2840 C CA . VAL A 1 376 ? 1.443 -4.995 -6.283 1.00 98.00 376 VAL A CA 1
ATOM 2841 C C . VAL A 1 376 ? 1.261 -3.678 -5.527 1.00 98.00 376 VAL A C 1
ATOM 2843 O O . VAL A 1 376 ? 0.805 -2.695 -6.107 1.00 98.00 376 VAL A O 1
ATOM 2846 N N . ASP A 1 377 ? 1.446 -3.688 -4.209 1.00 96.88 377 ASP A N 1
ATOM 2847 C CA . ASP A 1 377 ? 1.002 -2.618 -3.303 1.00 96.88 377 ASP A CA 1
ATOM 2848 C C . ASP A 1 377 ? 2.006 -1.476 -3.104 1.00 96.88 377 ASP A C 1
ATOM 2850 O O . ASP A 1 377 ? 1.610 -0.396 -2.656 1.00 96.88 377 ASP A O 1
ATOM 2854 N N . GLU A 1 378 ? 3.252 -1.666 -3.536 1.00 94.56 378 GLU A N 1
ATOM 2855 C CA . GLU A 1 378 ? 4.144 -0.567 -3.900 1.00 94.56 378 GLU A CA 1
ATOM 2856 C C . GLU A 1 378 ? 4.878 -0.848 -5.212 1.00 94.56 378 GLU A C 1
ATOM 2858 O O . GLU A 1 378 ? 5.522 -1.882 -5.397 1.00 94.56 378 GLU A O 1
ATOM 2863 N N . PHE A 1 379 ? 4.802 0.119 -6.119 1.00 93.88 379 PHE A N 1
ATOM 2864 C CA . PHE A 1 379 ? 5.677 0.259 -7.276 1.00 93.88 379 PHE A CA 1
ATOM 2865 C C . PHE A 1 379 ? 5.641 1.718 -7.726 1.00 93.88 379 PHE A C 1
ATOM 2867 O O . PHE A 1 379 ? 4.591 2.362 -7.659 1.00 93.88 379 PHE A O 1
ATOM 2874 N N . GLY A 1 380 ? 6.761 2.249 -8.196 1.00 90.31 380 GLY A N 1
ATOM 2875 C CA . GLY A 1 380 ? 6.841 3.633 -8.646 1.00 90.31 380 GLY A CA 1
ATOM 2876 C C . GLY A 1 380 ? 8.089 3.891 -9.469 1.00 90.31 380 GLY A C 1
ATOM 2877 O O . GLY A 1 380 ? 9.058 3.149 -9.355 1.00 90.31 380 GLY A O 1
ATOM 2878 N N . GLU A 1 381 ? 8.049 4.954 -10.270 1.00 86.69 381 GLU A N 1
ATOM 2879 C CA . GLU A 1 381 ? 9.133 5.392 -11.157 1.00 86.69 381 GLU A CA 1
ATOM 2880 C C . GLU A 1 381 ? 9.187 6.928 -11.249 1.00 86.69 381 GLU A C 1
ATOM 2882 O O . GLU A 1 381 ? 8.291 7.619 -10.757 1.00 86.69 381 GLU A O 1
ATOM 2887 N N . PHE A 1 382 ? 10.249 7.489 -11.834 1.00 86.00 382 PHE A N 1
ATOM 2888 C CA . PHE A 1 382 ? 10.464 8.943 -11.844 1.00 86.00 382 PHE A CA 1
ATOM 2889 C C . PHE A 1 382 ? 9.447 9.733 -12.691 1.00 86.00 382 PHE A C 1
ATOM 2891 O O . PHE A 1 382 ? 9.452 9.700 -13.913 1.00 86.00 382 PHE A O 1
ATOM 2898 N N . MET A 1 383 ? 8.656 10.586 -12.042 1.00 86.00 383 MET A N 1
ATOM 2899 C CA . MET A 1 383 ? 7.663 11.477 -12.663 1.00 86.00 383 MET A CA 1
ATOM 2900 C C . MET A 1 383 ? 8.212 12.896 -12.932 1.00 86.00 383 MET A C 1
ATOM 2902 O O . MET A 1 383 ? 7.454 13.835 -13.169 1.00 86.00 383 MET A O 1
ATOM 2906 N N . TYR A 1 384 ? 9.538 13.067 -12.861 1.00 80.31 384 TYR A N 1
ATOM 2907 C CA . TYR A 1 384 ? 10.264 14.321 -13.089 1.00 80.31 384 TYR A CA 1
ATOM 2908 C C . TYR A 1 384 ? 11.662 14.063 -13.648 1.00 80.31 384 TYR A C 1
ATOM 2910 O O . TYR A 1 384 ? 12.265 13.019 -13.400 1.00 80.31 384 TYR A O 1
ATOM 2918 N N . GLY A 1 385 ? 12.242 15.076 -14.290 1.00 78.44 385 GLY A N 1
ATOM 2919 C CA . GLY A 1 385 ? 13.660 15.092 -14.630 1.00 78.44 385 GLY A CA 1
ATOM 2920 C C . GLY A 1 385 ? 14.497 15.248 -13.361 1.00 78.44 385 GLY A C 1
ATOM 2921 O O . GLY A 1 385 ? 14.571 16.332 -12.769 1.00 78.44 385 GLY A O 1
ATOM 2922 N N . VAL A 1 386 ? 15.108 14.151 -12.922 1.00 76.50 386 VAL A N 1
ATOM 2923 C CA . VAL A 1 386 ? 15.911 14.067 -11.696 1.00 76.50 386 VAL A CA 1
ATOM 2924 C C . VAL A 1 386 ? 17.413 14.172 -11.969 1.00 76.50 386 VAL A C 1
ATOM 2926 O O . VAL A 1 386 ? 17.891 13.951 -13.078 1.00 76.50 386 VAL A O 1
ATOM 2929 N N . ASN A 1 387 ? 18.191 14.505 -10.937 1.00 72.69 387 ASN A N 1
ATOM 2930 C CA . ASN A 1 387 ? 19.641 14.307 -10.968 1.00 72.69 387 ASN A CA 1
ATOM 2931 C C . ASN A 1 387 ? 20.017 12.861 -10.581 1.00 72.69 387 ASN A C 1
ATOM 2933 O O . ASN A 1 387 ? 19.168 12.078 -10.167 1.00 72.69 387 ASN A O 1
ATOM 2937 N N . ALA A 1 388 ? 21.310 12.526 -10.639 1.00 67.44 388 ALA A N 1
ATOM 2938 C CA . ALA A 1 388 ? 21.836 11.189 -10.326 1.00 67.44 388 ALA A CA 1
ATOM 2939 C C . ALA A 1 388 ? 21.593 10.684 -8.879 1.00 67.44 388 ALA A C 1
ATOM 2941 O O . ALA A 1 388 ? 21.970 9.560 -8.565 1.00 67.44 388 ALA A O 1
ATOM 2942 N N . ASN A 1 389 ? 20.978 11.492 -8.005 1.00 66.50 389 ASN A N 1
ATOM 2943 C CA . ASN A 1 389 ? 20.538 11.105 -6.661 1.00 66.50 389 ASN A CA 1
ATOM 2944 C C . ASN A 1 389 ? 18.997 11.002 -6.550 1.00 66.50 389 ASN A C 1
ATOM 2946 O O . ASN A 1 389 ? 18.476 11.005 -5.438 1.00 66.50 389 ASN A O 1
ATOM 2950 N N . GLY A 1 390 ? 18.257 10.997 -7.666 1.00 69.75 390 GLY A N 1
ATOM 2951 C CA . GLY A 1 390 ? 16.788 10.923 -7.686 1.00 69.75 390 GLY A CA 1
ATOM 2952 C C . GLY A 1 390 ? 16.058 12.217 -7.299 1.00 69.75 390 GLY A C 1
ATOM 2953 O O . GLY A 1 390 ? 14.857 12.193 -7.043 1.00 69.75 390 GLY A O 1
ATOM 2954 N N . ILE A 1 391 ? 16.756 13.358 -7.240 1.00 75.75 391 ILE A N 1
ATOM 2955 C CA . ILE A 1 391 ? 16.184 14.640 -6.792 1.00 75.75 391 ILE A CA 1
ATOM 2956 C C . ILE A 1 391 ? 15.662 15.443 -8.002 1.00 75.75 391 ILE A C 1
ATOM 2958 O O . ILE A 1 391 ? 16.485 15.796 -8.857 1.00 75.75 391 ILE A O 1
ATOM 2962 N N . PRO A 1 392 ? 14.361 15.808 -8.067 1.00 80.25 392 PRO A N 1
ATOM 2963 C CA . PRO A 1 392 ? 13.788 16.690 -9.089 1.00 80.25 392 PRO A CA 1
ATOM 2964 C C . PRO A 1 392 ? 14.595 17.962 -9.352 1.00 80.25 392 PRO A C 1
ATOM 2966 O O . PRO A 1 392 ? 15.021 18.653 -8.423 1.00 80.25 392 PRO A O 1
ATOM 2969 N N . GLN A 1 393 ? 14.806 18.275 -10.629 1.00 81.38 393 GLN A N 1
ATOM 2970 C CA . GLN A 1 393 ? 15.538 19.455 -11.088 1.00 81.38 393 GLN A CA 1
ATOM 2971 C C . GLN A 1 393 ? 14.608 20.479 -11.744 1.00 81.38 393 GLN A C 1
ATOM 2973 O O . GLN A 1 393 ? 13.478 20.173 -12.130 1.00 81.38 393 GLN A O 1
ATOM 2978 N N . LYS A 1 394 ? 15.099 21.715 -11.877 1.00 81.75 394 LYS A N 1
ATOM 2979 C CA . LYS A 1 394 ? 14.386 22.814 -12.535 1.00 81.75 394 LYS A CA 1
ATOM 2980 C C . LYS A 1 394 ? 15.140 23.352 -13.744 1.00 81.75 394 LYS A C 1
ATOM 2982 O O . LYS A 1 394 ? 16.370 23.332 -13.768 1.00 81.75 394 LYS A O 1
ATOM 2987 N N . ASP A 1 395 ? 14.393 23.860 -14.720 1.00 81.19 395 ASP A N 1
ATOM 2988 C CA . ASP A 1 395 ? 14.947 24.607 -15.846 1.00 81.19 395 ASP A CA 1
ATOM 2989 C C . ASP A 1 395 ? 15.454 26.000 -15.412 1.00 81.19 395 ASP A C 1
ATOM 2991 O O . ASP A 1 395 ? 15.261 26.448 -14.278 1.00 81.19 395 ASP A O 1
ATOM 2995 N N . GLY A 1 396 ? 16.083 26.725 -16.342 1.00 82.12 396 GLY A N 1
ATOM 2996 C CA . GLY A 1 396 ? 16.560 28.093 -16.103 1.00 82.12 396 GLY A CA 1
ATOM 2997 C C . GLY A 1 396 ? 15.458 29.141 -15.867 1.00 82.12 396 GLY A C 1
ATOM 2998 O O . GLY A 1 396 ? 15.785 30.285 -15.560 1.00 82.12 396 GLY A O 1
ATOM 2999 N N . ASN A 1 397 ? 14.181 28.771 -16.003 1.00 85.38 397 ASN A N 1
ATOM 3000 C CA . ASN A 1 397 ? 13.015 29.630 -15.791 1.00 85.38 397 ASN A CA 1
ATOM 3001 C C . ASN A 1 397 ? 12.300 29.330 -14.455 1.00 85.38 397 ASN A C 1
ATOM 3003 O O . ASN A 1 397 ? 11.446 30.107 -14.030 1.00 85.38 397 ASN A O 1
ATOM 3007 N N . GLY A 1 398 ? 12.648 28.230 -13.776 1.00 81.38 398 GLY A N 1
ATOM 3008 C CA . GLY A 1 398 ? 12.039 27.787 -12.521 1.00 81.38 398 GLY A CA 1
ATOM 3009 C C . GLY A 1 398 ? 10.907 26.759 -12.669 1.00 81.38 398 GLY A C 1
ATOM 3010 O O . GLY A 1 398 ? 10.269 26.430 -11.662 1.00 81.38 398 GLY A O 1
ATOM 3011 N N . ASN A 1 399 ? 10.671 26.223 -13.867 1.00 80.88 399 ASN A N 1
ATOM 3012 C CA . ASN A 1 399 ? 9.782 25.080 -14.103 1.00 80.88 399 ASN A CA 1
ATOM 3013 C C . ASN A 1 399 ? 10.474 23.781 -13.663 1.00 80.88 399 ASN A C 1
ATOM 3015 O O . ASN A 1 399 ? 11.699 23.707 -13.718 1.00 80.88 399 ASN A O 1
ATOM 3019 N N . TRP A 1 400 ? 9.730 22.751 -13.252 1.00 81.62 400 TRP A N 1
ATOM 3020 C CA . TRP A 1 400 ? 10.307 21.407 -13.082 1.00 81.62 400 TRP A CA 1
ATOM 3021 C C . TRP A 1 400 ? 10.679 20.808 -14.447 1.00 81.62 400 TRP A C 1
ATOM 3023 O O . TRP A 1 400 ? 10.011 21.092 -15.441 1.00 81.62 400 TRP A O 1
ATOM 3033 N N . LEU A 1 401 ? 11.743 20.003 -14.503 1.00 80.94 401 LEU A N 1
ATOM 3034 C CA . LEU A 1 401 ? 12.066 19.231 -15.707 1.00 80.94 401 LEU A CA 1
ATOM 3035 C C . LEU A 1 401 ? 11.061 18.072 -15.888 1.00 80.94 401 LEU A C 1
ATOM 3037 O O . LEU A 1 401 ? 10.672 17.469 -14.883 1.00 80.94 401 LEU A O 1
ATOM 3041 N N . PRO A 1 402 ? 10.658 17.741 -17.132 1.00 80.12 402 PRO A N 1
ATOM 3042 C CA . PRO A 1 402 ? 9.758 16.618 -17.416 1.00 80.12 402 PRO A CA 1
ATOM 3043 C C . PRO A 1 402 ? 10.417 15.268 -17.101 1.00 80.12 402 PRO A C 1
ATOM 3045 O O . PRO A 1 402 ? 11.646 15.168 -17.125 1.00 80.12 402 PRO A O 1
ATOM 3048 N N . GLY A 1 403 ? 9.602 14.252 -16.806 1.00 79.00 403 GLY A N 1
ATOM 3049 C CA . GLY A 1 403 ? 10.057 12.880 -16.577 1.00 79.00 403 GLY A CA 1
ATOM 3050 C C . GLY A 1 403 ? 10.514 12.155 -17.851 1.00 79.00 403 GLY A C 1
ATOM 3051 O O . GLY A 1 403 ? 10.556 12.745 -18.938 1.00 79.00 403 GLY A O 1
ATOM 3052 N N . PRO A 1 404 ? 10.894 10.871 -17.731 1.00 78.19 404 PRO A N 1
ATOM 3053 C CA . PRO A 1 404 ? 11.053 9.975 -18.869 1.00 78.19 404 PRO A CA 1
ATOM 3054 C C . PRO A 1 404 ? 9.706 9.772 -19.572 1.00 78.19 404 PRO A C 1
ATOM 3056 O O . PRO A 1 404 ? 8.673 9.619 -18.929 1.00 78.19 404 PRO A O 1
ATOM 3059 N N . ASN A 1 405 ? 9.712 9.728 -20.902 1.00 81.12 405 ASN A N 1
ATOM 3060 C CA . ASN A 1 405 ? 8.502 9.483 -21.682 1.00 81.12 405 ASN A CA 1
ATOM 3061 C C . ASN A 1 405 ? 8.242 7.972 -21.788 1.00 81.12 405 ASN A C 1
ATOM 3063 O O . ASN A 1 405 ? 8.837 7.265 -22.606 1.00 81.12 405 ASN A O 1
ATOM 3067 N N . TYR A 1 406 ? 7.332 7.480 -20.954 1.00 81.25 406 TYR A N 1
ATOM 3068 C CA . TYR A 1 406 ? 7.015 6.063 -20.816 1.00 81.25 406 TYR A CA 1
ATOM 3069 C C . TYR A 1 406 ? 6.194 5.473 -21.978 1.00 81.25 406 TYR A C 1
ATOM 3071 O O . TYR A 1 406 ? 6.032 4.250 -22.039 1.00 81.25 406 TYR A O 1
ATOM 3079 N N . ASP A 1 407 ? 5.724 6.299 -22.919 1.00 77.06 407 ASP A N 1
ATOM 3080 C CA . ASP A 1 407 ? 4.942 5.880 -24.093 1.00 77.06 407 ASP A CA 1
ATOM 3081 C C . ASP A 1 407 ? 5.793 5.686 -25.361 1.00 77.06 407 ASP A C 1
ATOM 3083 O O . ASP A 1 407 ? 5.260 5.435 -26.447 1.00 77.06 407 ASP A O 1
ATOM 3087 N N . VAL A 1 408 ? 7.124 5.755 -25.237 1.00 69.88 408 VAL A N 1
ATOM 3088 C CA . VAL A 1 408 ? 8.093 5.506 -26.317 1.00 69.88 408 VAL A CA 1
ATOM 3089 C C . VAL A 1 408 ? 9.170 4.515 -25.838 1.00 69.88 408 VAL A C 1
ATOM 3091 O O . VAL A 1 408 ? 9.612 4.606 -24.694 1.00 69.88 408 VAL A O 1
ATOM 3094 N N . PRO A 1 409 ? 9.633 3.544 -26.656 1.00 59.94 409 PRO A N 1
ATOM 3095 C CA . PRO A 1 409 ? 10.717 2.650 -26.249 1.00 59.94 409 PRO A CA 1
ATOM 3096 C C . PRO A 1 409 ? 12.051 3.409 -26.172 1.00 59.94 409 PRO A C 1
ATOM 3098 O O . PRO A 1 409 ? 12.625 3.750 -27.203 1.00 59.94 409 PRO A O 1
ATOM 3101 N N . GLY A 1 410 ? 12.558 3.642 -24.958 1.00 54.12 410 GLY A N 1
ATOM 3102 C CA . GLY A 1 410 ? 13.880 4.245 -24.740 1.00 54.12 410 GLY A CA 1
ATOM 3103 C C . GLY A 1 410 ? 13.982 5.737 -25.081 1.00 54.12 410 GLY A C 1
ATOM 3104 O O . GLY A 1 410 ? 15.023 6.174 -25.566 1.00 54.12 410 GLY A O 1
ATOM 3105 N N . ASP A 1 411 ? 12.924 6.518 -24.847 1.00 47.41 411 ASP A N 1
ATOM 3106 C CA . ASP A 1 411 ? 13.031 7.982 -24.893 1.00 47.41 411 ASP A CA 1
ATOM 3107 C C . ASP A 1 411 ? 13.745 8.516 -23.639 1.00 47.41 411 ASP A C 1
ATOM 3109 O O . ASP A 1 411 ? 13.600 7.973 -22.544 1.00 47.41 411 ASP A O 1
ATOM 3113 N N . LEU A 1 412 ? 14.555 9.561 -23.811 1.00 43.78 412 LEU A N 1
ATOM 3114 C CA . LEU A 1 412 ? 15.528 10.024 -22.821 1.00 43.78 412 LEU A CA 1
ATOM 3115 C C . LEU A 1 412 ? 15.066 11.316 -22.147 1.00 43.78 412 LEU A C 1
ATOM 3117 O O . LEU A 1 412 ? 14.977 12.362 -22.797 1.00 43.78 412 LEU A O 1
ATOM 3121 N N . GLY A 1 413 ? 14.919 11.281 -20.819 1.00 38.66 413 GLY A N 1
ATOM 3122 C CA . GLY A 1 413 ? 14.640 12.443 -19.962 1.00 38.66 413 GLY A CA 1
ATOM 3123 C C . GLY A 1 413 ? 15.769 13.490 -19.912 1.00 38.66 413 GLY A C 1
ATOM 3124 O O . GLY A 1 413 ? 16.367 13.741 -18.870 1.00 38.66 413 GLY A O 1
ATOM 3125 N N . THR A 1 414 ? 16.064 14.151 -21.034 1.00 41.09 414 THR A N 1
ATOM 3126 C CA . THR A 1 414 ? 16.964 15.317 -21.167 1.00 41.09 414 THR A CA 1
ATOM 3127 C C . THR A 1 414 ? 18.414 15.153 -20.668 1.00 41.09 414 THR A C 1
ATOM 3129 O O . THR A 1 414 ? 18.899 15.936 -19.854 1.00 41.09 414 THR A O 1
ATOM 3132 N N . ASN A 1 415 ? 19.179 14.222 -21.253 1.00 37.16 415 ASN A N 1
ATOM 3133 C CA . ASN A 1 415 ? 20.649 14.203 -21.138 1.00 37.16 415 ASN A CA 1
ATOM 3134 C C . ASN A 1 415 ? 21.301 14.295 -22.543 1.00 37.16 415 ASN A C 1
ATOM 3136 O O . ASN A 1 415 ? 21.023 13.442 -23.387 1.00 37.16 415 ASN A O 1
ATOM 3140 N N . PRO A 1 416 ? 22.110 15.329 -22.868 1.00 36.88 416 PRO A N 1
ATOM 3141 C CA . PRO A 1 416 ? 22.401 15.691 -24.261 1.00 36.88 416 PRO A CA 1
ATOM 3142 C C . PRO A 1 416 ? 23.522 14.869 -24.933 1.00 36.88 416 PRO A C 1
ATOM 3144 O O . PRO A 1 416 ? 24.581 15.402 -25.271 1.00 36.88 416 PRO A O 1
ATOM 3147 N N . VAL A 1 417 ? 23.260 13.591 -25.227 1.00 33.97 417 VAL A N 1
ATOM 3148 C CA . VAL A 1 417 ? 24.000 12.812 -26.241 1.00 33.97 417 VAL A CA 1
ATOM 3149 C C . VAL A 1 417 ? 23.003 12.030 -27.102 1.00 33.97 417 VAL A C 1
ATOM 3151 O O . VAL A 1 417 ? 22.423 11.044 -26.662 1.00 33.97 417 VAL A O 1
ATOM 3154 N N . GLY A 1 418 ? 22.776 12.483 -28.337 1.00 37.66 418 GLY A N 1
ATOM 3155 C CA . GLY A 1 418 ? 21.710 11.955 -29.194 1.00 37.66 418 GLY A CA 1
ATOM 3156 C C . GLY A 1 418 ? 21.985 10.556 -29.752 1.00 37.66 418 GLY A C 1
ATOM 3157 O O . GLY A 1 418 ? 22.683 10.423 -30.756 1.00 37.66 418 GLY A O 1
ATOM 3158 N N . ASN A 1 419 ? 21.366 9.536 -29.156 1.00 37.31 419 ASN A N 1
ATOM 3159 C CA . ASN A 1 419 ? 21.198 8.204 -29.736 1.00 37.31 419 ASN A CA 1
ATOM 3160 C C . ASN A 1 419 ? 19.742 7.733 -29.515 1.00 37.31 419 ASN A C 1
ATOM 3162 O O . ASN A 1 419 ? 19.394 7.454 -28.370 1.00 37.31 419 ASN A O 1
ATOM 3166 N N . PRO A 1 420 ? 18.907 7.592 -30.566 1.00 35.88 420 PRO A N 1
ATOM 3167 C CA . PRO A 1 420 ? 17.514 7.138 -30.444 1.00 35.88 420 PRO A CA 1
ATOM 3168 C C . PRO A 1 420 ? 17.371 5.635 -30.129 1.00 35.88 420 PRO A C 1
ATOM 3170 O O . PRO A 1 420 ? 16.267 5.104 -30.146 1.00 35.88 420 PRO A O 1
ATOM 3173 N N . CYS A 1 421 ? 18.480 4.937 -29.870 1.00 38.78 421 CYS A N 1
ATOM 3174 C CA . CYS A 1 421 ? 18.516 3.555 -29.393 1.00 38.78 421 CYS A CA 1
ATOM 3175 C C . CYS A 1 421 ? 19.321 3.433 -28.083 1.00 38.78 421 CYS A C 1
ATOM 3177 O O . CYS A 1 421 ? 19.998 2.427 -27.859 1.00 38.78 421 CYS A O 1
ATOM 3179 N N . SER A 1 422 ? 19.318 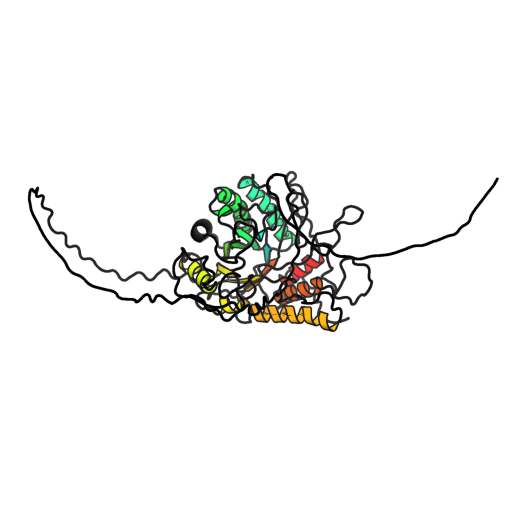4.475 -27.244 1.00 41.62 422 SER A N 1
ATOM 3180 C CA . SER A 1 422 ? 19.850 4.395 -25.881 1.00 41.62 422 SER A CA 1
ATOM 3181 C C . SER A 1 422 ? 18.738 3.929 -24.939 1.00 41.62 422 SER A C 1
ATOM 3183 O O . SER A 1 422 ? 17.722 4.610 -24.853 1.00 41.62 422 SER A O 1
ATOM 3185 N N . PRO A 1 423 ? 18.888 2.806 -24.221 1.00 52.09 423 PRO A N 1
ATOM 3186 C CA . PRO A 1 423 ? 17.870 2.380 -23.274 1.00 52.09 423 PRO A CA 1
ATOM 3187 C C . PRO A 1 423 ? 17.810 3.323 -22.076 1.00 52.09 423 PRO A C 1
ATOM 3189 O O . PRO A 1 423 ? 18.764 3.398 -21.302 1.00 52.09 423 PRO A O 1
ATOM 3192 N N . ASP A 1 424 ? 16.675 3.987 -21.883 1.00 64.94 424 ASP A N 1
ATOM 3193 C CA . ASP A 1 424 ? 16.326 4.455 -20.548 1.00 64.94 424 ASP A CA 1
ATOM 3194 C C . ASP A 1 424 ? 15.885 3.242 -19.716 1.00 64.94 424 ASP A C 1
ATOM 3196 O O . ASP A 1 424 ? 14.981 2.488 -20.097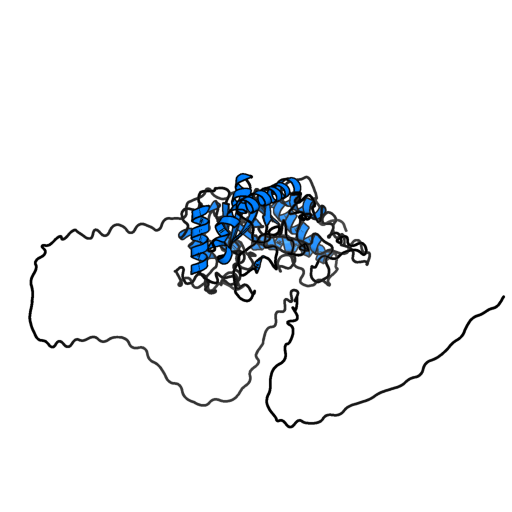 1.00 64.94 424 ASP A O 1
ATOM 3200 N N . PHE A 1 425 ? 16.593 3.008 -18.615 1.00 70.94 425 PHE A N 1
ATOM 3201 C CA . PHE A 1 425 ? 16.349 1.886 -17.721 1.00 70.94 425 PHE A CA 1
ATOM 3202 C C . PHE A 1 425 ? 14.949 1.983 -17.093 1.00 70.94 425 PHE A C 1
ATOM 3204 O O . PHE A 1 425 ? 14.190 1.018 -17.191 1.00 70.94 425 PHE A O 1
ATOM 3211 N N . HIS A 1 426 ? 14.586 3.175 -16.605 1.00 76.69 426 HIS A N 1
ATOM 3212 C CA . HIS A 1 426 ? 13.329 3.483 -15.916 1.00 76.69 426 HIS A CA 1
ATOM 3213 C C . HIS A 1 426 ? 12.104 3.237 -16.801 1.00 76.69 426 HIS A C 1
ATOM 3215 O O . HIS A 1 426 ? 11.073 2.714 -16.377 1.00 76.69 426 HIS A O 1
ATOM 3221 N N . VAL A 1 427 ? 12.223 3.570 -18.089 1.00 78.88 427 VAL A N 1
ATOM 3222 C CA . VAL A 1 427 ? 11.154 3.328 -19.066 1.00 78.88 427 VAL A CA 1
ATOM 3223 C C . VAL A 1 427 ? 10.892 1.828 -19.244 1.00 78.88 427 VAL A C 1
ATOM 3225 O O . VAL A 1 427 ? 9.737 1.406 -19.319 1.00 78.88 427 VAL A O 1
ATOM 3228 N N . ASN A 1 428 ? 11.944 1.003 -19.265 1.00 76.38 428 ASN A N 1
ATOM 3229 C CA . ASN A 1 428 ? 11.820 -0.441 -19.472 1.00 76.38 428 ASN A CA 1
ATOM 3230 C C . ASN A 1 428 ? 11.308 -1.176 -18.221 1.00 76.38 428 ASN A C 1
ATOM 3232 O O . ASN A 1 428 ? 10.461 -2.063 -18.357 1.00 76.38 428 ASN A O 1
ATOM 3236 N N . SER A 1 429 ? 11.757 -0.798 -17.018 1.00 80.62 429 SER A N 1
ATOM 3237 C CA . SER A 1 429 ? 11.213 -1.290 -15.741 1.00 80.62 429 SER A CA 1
ATOM 3238 C C . SER A 1 429 ? 9.737 -0.923 -15.588 1.00 80.62 429 SER A C 1
ATOM 3240 O O . SER A 1 429 ? 8.918 -1.814 -15.343 1.00 80.62 429 SER A O 1
ATOM 3242 N N . PHE A 1 430 ? 9.349 0.339 -15.820 1.00 87.38 430 PHE A N 1
ATOM 3243 C CA . PHE A 1 430 ? 7.942 0.729 -15.688 1.00 87.38 430 PHE A CA 1
ATOM 3244 C C . PHE A 1 430 ? 7.045 0.013 -16.697 1.00 87.38 430 PHE A C 1
ATOM 3246 O O . PHE A 1 430 ? 5.980 -0.487 -16.326 1.00 87.38 430 PHE A O 1
ATOM 3253 N N . GLN A 1 431 ? 7.469 -0.096 -17.963 1.00 85.56 431 GLN A N 1
ATOM 3254 C CA . GLN A 1 431 ? 6.730 -0.844 -18.986 1.00 85.56 431 GLN A CA 1
ATOM 3255 C C . GLN A 1 431 ? 6.601 -2.332 -18.625 1.00 85.56 431 GLN A C 1
ATOM 3257 O O . GLN A 1 431 ? 5.522 -2.895 -18.812 1.00 85.56 431 GLN A O 1
ATOM 3262 N N . ALA A 1 432 ? 7.642 -2.955 -18.061 1.00 85.44 432 ALA A N 1
ATOM 3263 C CA . ALA A 1 432 ? 7.608 -4.342 -17.597 1.00 85.44 432 ALA A CA 1
ATOM 3264 C C . ALA A 1 432 ? 6.601 -4.556 -16.458 1.00 85.44 432 ALA A C 1
ATOM 3266 O O . ALA A 1 432 ? 5.711 -5.398 -16.587 1.00 85.44 432 ALA A O 1
ATOM 3267 N N . VAL A 1 433 ? 6.685 -3.757 -15.389 1.00 91.56 433 VAL A N 1
ATOM 3268 C CA . VAL A 1 433 ? 5.781 -3.843 -14.229 1.00 91.56 433 VAL A CA 1
ATOM 3269 C C . VAL A 1 433 ? 4.330 -3.576 -14.645 1.00 91.56 433 VAL A C 1
ATOM 3271 O O . VAL A 1 433 ? 3.438 -4.374 -14.351 1.00 91.56 433 VAL A O 1
ATOM 3274 N N . THR A 1 434 ? 4.079 -2.498 -15.395 1.00 92.75 434 THR A N 1
ATOM 3275 C CA . THR A 1 434 ? 2.716 -2.116 -15.811 1.00 92.75 434 THR A CA 1
ATOM 3276 C C . THR A 1 434 ? 2.101 -3.076 -16.836 1.00 92.75 434 THR A C 1
ATOM 3278 O O . THR A 1 434 ? 0.898 -3.331 -16.764 1.00 92.75 434 THR A O 1
ATOM 3281 N N . ASN A 1 435 ? 2.893 -3.682 -17.734 1.00 91.00 435 ASN A N 1
ATOM 3282 C CA . ASN A 1 435 ? 2.414 -4.785 -18.579 1.00 91.00 435 ASN A CA 1
ATOM 3283 C C . ASN A 1 435 ? 2.124 -6.045 -17.751 1.00 91.00 435 ASN A C 1
ATOM 3285 O O . ASN A 1 435 ? 1.083 -6.661 -17.953 1.00 91.00 435 ASN A O 1
ATOM 3289 N N . TYR A 1 436 ? 2.994 -6.420 -16.803 1.00 92.19 436 TYR A N 1
ATOM 3290 C CA . TYR A 1 436 ? 2.794 -7.617 -15.978 1.00 92.19 436 TYR A CA 1
ATOM 3291 C C . TYR A 1 436 ? 1.502 -7.531 -15.152 1.00 92.19 436 TYR A C 1
ATOM 3293 O O . TYR A 1 436 ? 0.719 -8.480 -15.123 1.00 92.19 436 TYR A O 1
ATOM 3301 N N . ILE A 1 437 ? 1.247 -6.373 -14.533 1.00 95.12 437 ILE A N 1
ATOM 3302 C CA . ILE A 1 437 ? 0.009 -6.089 -13.793 1.00 95.12 437 ILE A CA 1
ATOM 3303 C C . ILE A 1 437 ? -1.218 -6.228 -14.707 1.00 95.12 437 ILE A C 1
ATOM 3305 O O . ILE A 1 437 ? -2.168 -6.917 -14.330 1.00 95.12 437 ILE A O 1
ATOM 3309 N N . HIS A 1 438 ? -1.188 -5.637 -15.911 1.00 93.38 438 HIS A N 1
ATOM 3310 C CA . HIS A 1 438 ? -2.289 -5.717 -16.878 1.00 93.38 438 HIS A CA 1
ATOM 3311 C C . HIS A 1 438 ? -2.549 -7.162 -17.335 1.00 93.38 438 HIS A C 1
ATOM 3313 O O . HIS A 1 438 ? -3.658 -7.678 -17.186 1.00 93.38 438 HIS A O 1
ATOM 3319 N N . ASP A 1 439 ? -1.516 -7.834 -17.853 1.00 92.12 439 ASP A N 1
ATOM 3320 C CA . ASP A 1 439 ? -1.608 -9.161 -18.471 1.00 92.12 439 ASP A CA 1
ATOM 3321 C C . ASP A 1 439 ? -1.995 -10.252 -17.455 1.00 92.12 439 ASP A C 1
ATOM 3323 O O . ASP A 1 439 ? -2.657 -11.230 -17.815 1.00 92.12 439 ASP A O 1
ATOM 3327 N N . LYS A 1 440 ? -1.617 -10.089 -16.177 1.00 93.19 440 LYS A N 1
ATOM 3328 C CA . LYS A 1 440 ? -2.025 -10.974 -15.069 1.00 93.19 440 LYS A CA 1
ATOM 3329 C C . LYS A 1 440 ? -3.271 -10.497 -14.311 1.00 93.19 440 LYS A C 1
ATOM 3331 O O . LYS A 1 440 ? -3.747 -11.209 -13.430 1.00 93.19 440 LYS A O 1
ATOM 3336 N N . GLN A 1 441 ? -3.827 -9.338 -14.672 1.00 92.94 441 GLN A N 1
ATOM 3337 C CA . GLN A 1 441 ? -4.999 -8.711 -14.047 1.00 92.94 441 GLN A CA 1
ATOM 3338 C C . GLN A 1 441 ? -4.865 -8.516 -12.523 1.00 92.94 441 GLN A C 1
ATOM 3340 O O . GLN A 1 441 ? -5.839 -8.694 -11.783 1.00 92.94 441 GLN A O 1
ATOM 3345 N N . LEU A 1 442 ? -3.660 -8.168 -12.060 1.00 96.12 442 LEU A N 1
ATOM 3346 C CA . LEU A 1 442 ? -3.360 -7.954 -10.642 1.00 96.12 442 LEU A CA 1
ATOM 3347 C C . LEU A 1 442 ? -3.969 -6.648 -10.126 1.00 96.12 442 LEU A C 1
ATOM 3349 O O . LEU A 1 442 ? -4.151 -5.684 -10.869 1.00 96.12 442 LEU A O 1
ATOM 3353 N N . GLY A 1 443 ? -4.218 -6.599 -8.818 1.00 97.69 443 GLY A N 1
ATOM 3354 C CA . GLY A 1 443 ? -4.355 -5.330 -8.107 1.00 97.69 443 GLY A CA 1
ATOM 3355 C C . GLY A 1 443 ? -3.018 -4.596 -8.073 1.00 97.69 443 GLY A C 1
ATOM 3356 O O . GLY A 1 443 ? -1.971 -5.240 -8.029 1.00 97.69 443 GLY A O 1
ATOM 3357 N N . ALA A 1 444 ? -3.041 -3.267 -8.077 1.00 97.94 444 ALA A N 1
ATOM 3358 C CA . ALA A 1 444 ? -1.833 -2.454 -8.061 1.00 97.94 444 ALA A CA 1
ATOM 3359 C C . ALA A 1 444 ? -2.056 -1.096 -7.380 1.00 97.94 444 ALA A C 1
ATOM 3361 O O . ALA A 1 444 ? -3.021 -0.385 -7.683 1.00 97.94 444 ALA A O 1
ATOM 3362 N N . ILE A 1 445 ? -1.142 -0.722 -6.485 1.00 97.94 445 ILE A N 1
ATOM 3363 C CA . ILE A 1 445 ? -1.166 0.525 -5.723 1.00 97.94 445 ILE A CA 1
ATOM 3364 C C . ILE A 1 445 ? 0.156 1.269 -5.960 1.00 97.94 445 ILE A C 1
ATOM 3366 O O . ILE A 1 445 ? 1.228 0.811 -5.577 1.00 97.94 445 ILE A O 1
ATOM 3370 N N . TYR A 1 446 ? 0.079 2.414 -6.635 1.00 96.25 446 TYR A N 1
ATOM 3371 C CA . TYR A 1 446 ? 1.246 3.182 -7.066 1.00 96.25 446 TYR A CA 1
ATOM 3372 C C . TYR A 1 446 ? 1.912 3.934 -5.901 1.00 96.25 446 TYR A C 1
ATOM 3374 O O . TYR A 1 446 ? 1.232 4.396 -4.975 1.00 96.25 446 TYR A O 1
ATOM 3382 N N . TRP A 1 447 ? 3.234 4.094 -5.954 1.00 91.75 447 TRP A N 1
ATOM 3383 C CA . TRP A 1 447 ? 4.042 4.787 -4.955 1.00 91.75 447 TRP A CA 1
ATOM 3384 C C . TRP A 1 447 ? 4.696 6.084 -5.476 1.00 91.75 447 TRP A C 1
ATOM 3386 O O . TRP A 1 447 ? 5.551 6.017 -6.358 1.00 91.75 447 TRP A O 1
ATOM 3396 N N . PRO A 1 448 ? 4.437 7.251 -4.852 1.00 87.88 448 PRO A N 1
ATOM 3397 C CA . PRO A 1 448 ? 3.243 7.649 -4.108 1.00 87.88 448 PRO A CA 1
ATOM 3398 C C . PRO A 1 448 ? 2.241 8.393 -5.013 1.00 87.88 448 PRO A C 1
ATOM 3400 O O . PRO A 1 448 ? 2.601 9.016 -6.013 1.00 87.88 448 PRO A O 1
ATOM 3403 N N . GLY A 1 449 ? 0.964 8.401 -4.627 1.00 87.00 449 GLY A N 1
ATOM 3404 C CA . GLY A 1 449 ? -0.059 9.228 -5.283 1.00 87.00 449 GLY A CA 1
ATOM 3405 C C . GLY A 1 449 ? 0.206 10.716 -5.110 1.00 87.00 449 GLY A C 1
ATOM 3406 O O . GLY A 1 449 ? 0.129 11.485 -6.063 1.00 87.00 449 GLY A O 1
ATOM 3407 N N . LEU A 1 450 ? 0.557 11.095 -3.880 1.00 82.88 450 LEU A N 1
ATOM 3408 C CA . LEU A 1 450 ? 0.937 12.444 -3.489 1.00 82.88 450 LEU A CA 1
ATOM 3409 C C . LEU A 1 450 ? 2.056 12.374 -2.451 1.00 82.88 450 LEU A C 1
ATOM 3411 O O . LEU A 1 450 ? 1.876 11.773 -1.391 1.00 82.88 450 LEU A O 1
ATOM 3415 N N . TRP A 1 451 ? 3.159 13.069 -2.724 1.00 76.31 451 TRP A N 1
ATOM 3416 C CA . TRP A 1 451 ? 4.158 13.409 -1.716 1.00 76.31 451 TRP A CA 1
ATOM 3417 C C . TRP A 1 451 ? 4.794 14.763 -2.022 1.00 76.31 451 TRP A C 1
ATOM 3419 O O . TRP A 1 451 ? 5.256 15.014 -3.139 1.00 76.31 451 TRP A O 1
ATOM 3429 N N . GLN A 1 452 ? 4.818 15.627 -1.013 1.00 71.12 452 GLN A N 1
ATOM 3430 C CA . GLN A 1 452 ? 5.545 16.893 -1.001 1.00 71.12 452 GLN A CA 1
ATOM 3431 C C . GLN A 1 452 ? 6.127 17.090 0.394 1.00 71.12 452 GLN A C 1
ATOM 3433 O O . GLN A 1 452 ? 5.458 16.776 1.378 1.00 71.12 452 GLN A O 1
ATOM 3438 N N . ASP A 1 453 ? 7.326 17.661 0.477 1.00 68.06 453 ASP A N 1
ATOM 3439 C CA . ASP A 1 453 ? 7.881 18.109 1.749 1.00 68.06 453 ASP A CA 1
ATOM 3440 C C . ASP A 1 453 ? 7.146 19.360 2.285 1.00 68.06 453 ASP A C 1
ATOM 3442 O O . ASP A 1 453 ? 6.361 20.018 1.591 1.00 68.06 453 ASP A O 1
ATOM 3446 N N . SER A 1 454 ? 7.465 19.763 3.518 1.00 64.06 454 SER A N 1
ATOM 3447 C CA . SER A 1 454 ? 6.915 20.983 4.139 1.00 64.06 454 SER A CA 1
ATOM 3448 C C . SER A 1 454 ? 7.162 22.290 3.352 1.00 64.06 454 SER A C 1
ATOM 3450 O O . SER A 1 454 ? 6.443 23.275 3.544 1.00 64.06 454 SER A O 1
ATOM 3452 N N . THR A 1 455 ? 8.136 22.325 2.434 1.00 65.00 455 THR A N 1
ATOM 3453 C CA . THR A 1 455 ? 8.410 23.471 1.550 1.00 65.00 455 THR A CA 1
ATOM 3454 C C . THR A 1 455 ? 7.610 23.423 0.243 1.00 65.00 455 THR A C 1
ATOM 3456 O O . THR A 1 455 ? 7.462 24.451 -0.425 1.00 65.00 455 THR A O 1
ATOM 3459 N N . GLY A 1 456 ? 6.964 22.296 -0.078 1.00 67.00 456 GLY A N 1
ATOM 3460 C CA . GLY A 1 456 ? 6.293 22.032 -1.356 1.00 67.00 456 GLY A CA 1
ATOM 3461 C C . GLY A 1 456 ? 7.218 21.467 -2.433 1.00 67.00 456 GLY A C 1
ATOM 3462 O O . GLY A 1 456 ? 6.903 21.576 -3.618 1.00 67.00 456 GLY A O 1
ATOM 3463 N N . PHE A 1 457 ? 8.370 20.925 -2.043 1.00 72.25 457 PHE A N 1
ATOM 3464 C CA . PHE A 1 457 ? 9.266 20.195 -2.925 1.00 72.25 457 PHE A CA 1
ATOM 3465 C C . PHE A 1 457 ? 8.682 18.788 -3.160 1.00 72.25 457 PHE A C 1
ATOM 3467 O O . PHE A 1 457 ? 8.428 18.077 -2.185 1.00 72.25 457 PHE A O 1
ATOM 3474 N N . PRO A 1 458 ? 8.409 18.379 -4.411 1.00 71.94 458 PRO A N 1
ATOM 3475 C CA . PRO A 1 458 ? 7.757 17.107 -4.700 1.00 71.94 458 PRO A CA 1
ATOM 3476 C C . PRO A 1 458 ? 8.736 15.930 -4.604 1.00 71.94 458 PRO A C 1
ATOM 3478 O O . PRO A 1 458 ? 9.953 16.102 -4.689 1.00 71.94 458 PRO A O 1
ATOM 3481 N N . ASN A 1 459 ? 8.208 14.713 -4.469 1.00 77.12 459 ASN A N 1
ATOM 3482 C CA . ASN A 1 459 ? 9.028 13.510 -4.610 1.00 77.12 459 ASN A CA 1
ATOM 3483 C C . ASN A 1 459 ? 9.374 13.283 -6.087 1.00 77.12 459 ASN A C 1
ATOM 3485 O O . ASN A 1 459 ? 8.543 13.567 -6.947 1.00 77.12 459 ASN A O 1
ATOM 3489 N N . GLY A 1 460 ? 10.535 12.688 -6.380 1.00 77.00 460 GLY A N 1
ATOM 3490 C CA . GLY A 1 460 ? 10.860 12.218 -7.731 1.00 77.00 460 GLY A CA 1
ATOM 3491 C C . GLY A 1 460 ? 9.809 11.266 -8.311 1.00 77.00 460 GLY A C 1
ATOM 3492 O O . GLY A 1 460 ? 9.581 11.295 -9.512 1.00 77.00 460 GLY A O 1
ATOM 3493 N N . TYR A 1 461 ? 9.137 10.488 -7.460 1.00 83.88 461 TYR A N 1
ATOM 3494 C CA . TYR A 1 461 ? 8.207 9.424 -7.842 1.00 83.88 461 TYR A CA 1
ATOM 3495 C C . TYR A 1 461 ? 6.724 9.831 -7.834 1.00 83.88 461 TYR A C 1
ATOM 3497 O O . TYR A 1 461 ? 5.878 9.068 -8.296 1.00 83.88 461 TYR A O 1
ATOM 3505 N N . ALA A 1 462 ? 6.364 10.991 -7.268 1.00 85.06 462 ALA A N 1
ATOM 3506 C CA . ALA A 1 462 ? 4.957 11.335 -7.033 1.00 85.06 462 ALA A CA 1
ATOM 3507 C C . ALA A 1 462 ? 4.206 11.540 -8.356 1.00 85.06 462 ALA A C 1
ATOM 3509 O O . ALA A 1 462 ? 4.603 12.387 -9.152 1.00 85.06 462 ALA A O 1
ATOM 3510 N N . ILE A 1 463 ? 3.101 10.824 -8.588 1.00 83.19 463 ILE A N 1
ATOM 3511 C CA . ILE A 1 463 ? 2.382 10.917 -9.874 1.00 83.19 463 ILE A CA 1
ATOM 3512 C C . ILE A 1 463 ? 1.458 12.136 -9.979 1.00 83.19 463 ILE A C 1
ATOM 3514 O O . ILE A 1 463 ? 1.308 12.700 -11.063 1.00 83.19 463 ILE A O 1
ATOM 3518 N N . ALA A 1 464 ? 0.890 12.598 -8.862 1.00 73.81 464 ALA A N 1
ATOM 3519 C CA . ALA A 1 464 ? 0.106 13.828 -8.798 1.00 73.81 464 ALA A CA 1
ATOM 3520 C C . ALA A 1 464 ? 0.719 14.840 -7.819 1.00 73.81 464 ALA A C 1
ATOM 3522 O O . ALA A 1 464 ? 1.333 14.488 -6.808 1.00 73.81 464 ALA A O 1
ATOM 3523 N N . VAL A 1 465 ? 0.522 16.128 -8.108 1.00 62.00 465 VAL A N 1
ATOM 3524 C CA . VAL A 1 465 ? 0.932 17.235 -7.237 1.00 62.00 465 VAL A CA 1
ATOM 3525 C C . VAL A 1 465 ? -0.286 17.993 -6.718 1.00 62.00 465 VAL A C 1
ATOM 3527 O O . VAL A 1 465 ? -1.154 18.438 -7.471 1.00 62.00 465 VAL A O 1
ATOM 3530 N N . THR A 1 466 ? -0.312 18.237 -5.406 1.00 54.94 466 THR A N 1
ATOM 3531 C CA . THR A 1 466 ? -1.124 19.317 -4.845 1.00 54.94 466 THR A CA 1
ATOM 3532 C C . THR A 1 466 ? -0.555 20.653 -5.301 1.00 54.94 466 THR A C 1
ATOM 3534 O O . THR A 1 466 ? 0.426 21.147 -4.736 1.00 54.94 466 THR A O 1
ATOM 3537 N N . GLY A 1 467 ? -1.188 21.264 -6.304 1.00 47.00 467 GLY A N 1
ATOM 3538 C CA . GLY A 1 467 ? -1.084 22.707 -6.505 1.00 47.00 467 GLY A CA 1
ATOM 3539 C C . GLY A 1 467 ? -1.424 23.409 -5.186 1.00 47.00 467 GLY A C 1
ATOM 3540 O O . GLY A 1 467 ? -2.443 23.111 -4.564 1.00 47.00 467 GLY A O 1
ATOM 3541 N N . LYS A 1 468 ? -0.529 24.270 -4.695 1.00 41.88 468 LYS A N 1
ATOM 3542 C CA . LYS A 1 468 ? -0.632 24.833 -3.343 1.00 41.88 468 LYS A CA 1
ATOM 3543 C C . LYS A 1 468 ? -1.736 25.891 -3.225 1.00 41.88 468 LYS A C 1
ATOM 3545 O O . LYS A 1 468 ? -1.483 27.054 -3.522 1.00 41.88 468 LYS A O 1
ATOM 3550 N N . SER A 1 469 ? -2.869 25.532 -2.619 1.00 38.59 469 SER A N 1
ATOM 3551 C CA . SER A 1 469 ? -3.506 26.391 -1.606 1.00 38.59 469 SER A CA 1
ATOM 3552 C C . SER A 1 469 ? -4.379 25.585 -0.634 1.00 38.59 469 SER A C 1
ATOM 3554 O O . SER A 1 469 ? -5.546 25.305 -0.893 1.00 38.59 469 SER A O 1
ATOM 3556 N N . THR A 1 470 ? -3.848 25.294 0.558 1.00 43.53 470 THR A N 1
ATOM 3557 C CA . THR A 1 470 ? -4.640 24.803 1.706 1.00 43.53 470 THR A CA 1
ATOM 3558 C C . THR A 1 470 ? -5.528 25.893 2.335 1.00 43.53 470 THR A C 1
ATOM 3560 O O . THR A 1 470 ? -6.092 25.681 3.406 1.00 43.53 470 THR A O 1
ATOM 3563 N N . VAL A 1 471 ? -5.670 27.052 1.674 1.00 41.50 471 VAL A N 1
ATOM 3564 C CA . VAL A 1 471 ? -6.463 28.209 2.124 1.00 41.50 471 VAL A CA 1
ATOM 3565 C C . VAL A 1 471 ? -7.604 28.535 1.147 1.00 41.50 471 VAL A C 1
ATOM 3567 O O . VAL A 1 471 ? -8.712 28.806 1.601 1.00 41.50 471 VAL A O 1
ATOM 3570 N N . ASP A 1 472 ? -7.379 28.436 -0.170 1.00 40.94 472 ASP A N 1
ATOM 3571 C CA . ASP A 1 472 ? -8.376 28.767 -1.214 1.00 40.94 472 ASP A CA 1
ATOM 3572 C C . ASP A 1 472 ? -9.122 27.548 -1.792 1.00 40.94 472 ASP A C 1
ATOM 3574 O O . ASP A 1 472 ? -10.051 27.698 -2.582 1.00 40.94 472 ASP A O 1
ATOM 3578 N N . GLY A 1 473 ? -8.759 26.327 -1.384 1.00 47.25 473 GLY A N 1
ATOM 3579 C CA . GLY A 1 473 ? -9.586 25.131 -1.587 1.00 47.25 473 GLY A CA 1
ATOM 3580 C C . GLY A 1 473 ? -9.454 24.406 -2.933 1.00 47.25 473 GLY A C 1
ATOM 3581 O O . GLY A 1 473 ? -10.103 23.371 -3.096 1.00 47.25 473 GLY A O 1
ATOM 3582 N N . SER A 1 474 ? -8.608 24.872 -3.857 1.00 44.56 474 SER A N 1
ATOM 3583 C CA . SER A 1 474 ? -8.185 24.098 -5.033 1.00 44.56 474 SER A CA 1
ATOM 3584 C C . SER A 1 474 ? -7.122 23.062 -4.644 1.00 44.56 474 SER A C 1
ATOM 3586 O O . SER A 1 474 ? -6.137 23.382 -3.979 1.00 44.56 474 SER A O 1
ATOM 3588 N N . VAL A 1 475 ? -7.336 21.795 -5.015 1.00 52.94 475 VAL A N 1
ATOM 3589 C CA . VAL A 1 475 ? -6.501 20.667 -4.571 1.00 52.94 475 VAL A CA 1
ATOM 3590 C C . VAL A 1 475 ? -6.424 19.600 -5.670 1.00 52.94 475 VAL A C 1
ATOM 3592 O O . VAL A 1 475 ? -7.435 18.986 -5.980 1.00 52.94 475 VAL A O 1
ATOM 3595 N N . VAL A 1 476 ? -5.213 19.376 -6.201 1.00 54.81 476 VAL A N 1
ATOM 3596 C CA . VAL A 1 476 ? -4.853 18.398 -7.258 1.00 54.81 476 VAL A CA 1
ATOM 3597 C C . VAL A 1 476 ? -5.680 18.521 -8.553 1.00 54.81 476 VAL A C 1
ATOM 3599 O O . VAL A 1 476 ? -6.718 17.895 -8.717 1.00 54.81 476 VAL A O 1
ATOM 3602 N N . GLU A 1 477 ? -5.137 19.258 -9.526 1.00 54.59 477 GLU A N 1
ATOM 3603 C CA . GLU A 1 477 ? -5.559 19.212 -10.943 1.00 54.59 477 GLU A CA 1
ATOM 3604 C C . GLU A 1 477 ? -4.409 18.788 -11.882 1.00 54.59 477 GLU A C 1
ATOM 3606 O O . GLU A 1 477 ? -4.585 18.742 -13.097 1.00 54.59 477 GLU A O 1
ATOM 3611 N N . GLN A 1 478 ? -3.205 18.531 -11.349 1.00 69.25 478 GLN A N 1
ATOM 3612 C CA . GLN A 1 478 ? -1.996 18.329 -12.153 1.00 69.25 478 GLN A CA 1
ATOM 3613 C C . GLN A 1 478 ? -1.302 16.999 -11.845 1.00 69.25 478 GLN A C 1
ATOM 3615 O O . GLN A 1 478 ? -0.871 16.722 -10.721 1.00 69.25 478 GLN A O 1
ATOM 3620 N N . VAL A 1 479 ? -1.200 16.208 -12.909 1.00 80.12 479 VAL A N 1
ATOM 3621 C CA . VAL A 1 479 ? -0.349 15.029 -13.063 1.00 80.12 479 VAL A CA 1
ATOM 3622 C C . VAL A 1 479 ? 1.067 15.514 -13.379 1.00 80.12 479 VAL A C 1
ATOM 3624 O O . VAL A 1 479 ? 1.222 16.493 -14.109 1.00 80.12 479 VAL A O 1
ATOM 3627 N N . ASN A 1 480 ? 2.090 14.853 -12.841 1.00 81.81 480 ASN A N 1
ATOM 3628 C CA . ASN A 1 480 ? 3.483 15.253 -13.065 1.00 81.81 480 ASN A CA 1
ATOM 3629 C C . ASN A 1 480 ? 4.049 14.712 -14.383 1.00 81.81 480 ASN A C 1
ATOM 3631 O O . ASN A 1 480 ? 4.723 15.455 -15.094 1.00 81.81 480 ASN A O 1
ATOM 3635 N N . ASP A 1 481 ? 3.687 13.479 -14.754 1.00 84.12 481 ASP A N 1
ATOM 3636 C CA . ASP A 1 481 ? 3.956 12.922 -16.079 1.00 84.12 481 ASP A CA 1
ATOM 3637 C C . ASP A 1 481 ? 2.708 12.240 -16.667 1.00 84.12 481 ASP A C 1
ATOM 3639 O O . ASP A 1 481 ? 2.128 11.331 -16.065 1.00 84.12 481 ASP A O 1
ATOM 3643 N N . GLN A 1 482 ? 2.278 12.688 -17.851 1.00 86.94 482 GLN A N 1
ATOM 3644 C CA . GLN A 1 482 ? 1.097 12.142 -18.528 1.00 86.94 482 GLN A CA 1
ATOM 3645 C C . GLN A 1 482 ? 1.340 10.718 -19.048 1.00 86.94 482 GLN A C 1
ATOM 3647 O O . GLN A 1 482 ? 0.440 9.888 -18.951 1.00 86.94 482 GLN A O 1
ATOM 3652 N N . SER A 1 483 ? 2.548 10.411 -19.528 1.00 86.06 483 SER A N 1
ATOM 3653 C CA . SER A 1 483 ? 2.892 9.059 -19.985 1.00 86.06 483 SER A CA 1
ATOM 3654 C C . SER A 1 483 ? 2.987 8.092 -18.803 1.00 86.06 483 SER A C 1
ATOM 3656 O O . SER A 1 483 ? 2.468 6.977 -18.852 1.00 86.06 483 SER A O 1
ATOM 3658 N N . GLY A 1 484 ? 3.530 8.558 -17.671 1.00 88.62 484 GLY A N 1
ATOM 3659 C CA . GLY A 1 484 ? 3.493 7.829 -16.403 1.00 88.62 484 GLY A CA 1
ATOM 3660 C C . GLY A 1 484 ? 2.062 7.480 -15.968 1.00 88.62 484 GLY A C 1
ATOM 3661 O O . GLY A 1 484 ? 1.788 6.350 -15.551 1.00 88.62 484 GLY A O 1
ATOM 3662 N N . LEU A 1 485 ? 1.117 8.411 -16.140 1.00 90.31 485 LEU A N 1
ATOM 3663 C CA . LEU A 1 485 ? -0.302 8.160 -15.891 1.00 90.31 485 LEU A CA 1
ATOM 3664 C C . LEU A 1 485 ? -0.937 7.201 -16.902 1.00 90.31 485 LEU A C 1
ATOM 3666 O O . LEU A 1 485 ? -1.677 6.306 -16.492 1.00 90.31 485 LEU A O 1
ATOM 3670 N N . ASP A 1 486 ? -0.665 7.340 -18.195 1.00 90.19 486 ASP A N 1
ATOM 3671 C CA . ASP A 1 486 ? -1.274 6.480 -19.212 1.00 90.19 486 ASP A CA 1
ATOM 3672 C C . ASP A 1 486 ? -0.764 5.029 -19.103 1.00 90.19 486 ASP A C 1
ATOM 3674 O O . ASP A 1 486 ? -1.556 4.085 -19.218 1.00 90.19 486 ASP A O 1
ATOM 3678 N N . ARG A 1 487 ? 0.499 4.826 -18.697 1.00 90.12 487 ARG A N 1
ATOM 3679 C CA . ARG A 1 487 ? 1.025 3.526 -18.237 1.00 90.12 487 ARG A CA 1
ATOM 3680 C C . ARG A 1 487 ? 0.333 2.994 -16.980 1.00 90.12 487 ARG A C 1
ATOM 3682 O O . ARG A 1 487 ? -0.012 1.810 -16.940 1.00 90.12 487 ARG A O 1
ATOM 3689 N N . LEU A 1 488 ? 0.111 3.826 -15.960 1.00 93.31 488 LEU A N 1
ATOM 3690 C CA . LEU A 1 488 ? -0.559 3.401 -14.723 1.00 93.31 488 LEU A CA 1
ATOM 3691 C C . LEU A 1 488 ? -2.023 3.008 -14.978 1.00 93.31 488 LEU A C 1
ATOM 3693 O O . LEU A 1 488 ? -2.492 1.963 -14.525 1.00 93.31 488 LEU A O 1
ATOM 3697 N N . ARG A 1 489 ? -2.736 3.804 -15.777 1.00 93.25 489 ARG A N 1
ATOM 3698 C CA . ARG A 1 489 ? -4.108 3.516 -16.209 1.00 93.25 489 ARG A CA 1
ATOM 3699 C C . ARG A 1 489 ? -4.172 2.285 -17.101 1.00 93.25 489 ARG A C 1
ATOM 3701 O O . ARG A 1 489 ? -5.135 1.527 -16.991 1.00 93.25 489 ARG A O 1
ATOM 3708 N N . TYR A 1 490 ? -3.161 2.036 -17.935 1.00 92.38 490 TYR A N 1
ATOM 3709 C CA . TYR A 1 490 ? -3.038 0.775 -18.665 1.00 92.38 490 TYR A CA 1
ATOM 3710 C C . TYR A 1 490 ? -2.908 -0.414 -17.701 1.00 92.38 490 TYR A C 1
ATOM 3712 O O . TYR A 1 490 ? -3.694 -1.354 -17.820 1.00 92.38 490 TYR A O 1
ATOM 3720 N N . ALA A 1 491 ? -2.024 -0.349 -16.696 1.00 93.88 491 ALA A N 1
ATOM 3721 C CA . ALA A 1 491 ? -1.886 -1.390 -15.668 1.00 93.88 491 ALA A CA 1
ATOM 3722 C C . ALA A 1 491 ? -3.225 -1.694 -14.969 1.00 93.88 491 ALA A C 1
ATOM 3724 O O . ALA A 1 491 ? -3.628 -2.849 -14.848 1.00 93.88 491 ALA A O 1
ATOM 3725 N N . TRP A 1 492 ? -3.974 -0.652 -14.601 1.00 95.19 492 TRP A N 1
ATOM 3726 C CA . TRP A 1 492 ? -5.312 -0.759 -14.008 1.00 95.19 492 TRP A CA 1
ATOM 3727 C C . TRP A 1 492 ? -6.438 -1.125 -14.986 1.00 95.19 492 TRP A C 1
ATOM 3729 O O . TRP A 1 492 ? -7.597 -1.204 -14.567 1.00 95.19 492 TRP A O 1
ATOM 3739 N N . ASN A 1 493 ? -6.149 -1.340 -16.271 1.00 92.25 493 ASN A N 1
ATOM 3740 C CA . ASN A 1 493 ? -7.142 -1.611 -17.314 1.00 92.25 493 ASN A CA 1
ATOM 3741 C C . ASN A 1 493 ? -8.232 -0.506 -17.389 1.00 92.25 493 ASN A C 1
ATOM 3743 O O . ASN A 1 493 ? -9.433 -0.777 -17.343 1.00 92.25 493 ASN A O 1
ATOM 3747 N N . LEU A 1 494 ? -7.791 0.761 -17.426 1.00 89.25 494 LEU A N 1
ATOM 3748 C CA . LEU A 1 494 ? -8.588 2.004 -17.446 1.00 89.25 494 LEU A CA 1
ATOM 3749 C C . LEU A 1 494 ? -8.284 2.896 -18.675 1.00 89.25 494 LEU A C 1
ATOM 3751 O O . LEU A 1 494 ? -8.235 4.130 -18.583 1.00 89.25 494 LEU A O 1
ATOM 3755 N N . GLY A 1 495 ? -8.082 2.277 -19.840 1.00 74.69 495 GLY A N 1
ATOM 3756 C CA . GLY A 1 495 ? -7.821 2.966 -21.106 1.00 74.69 495 GLY A CA 1
ATOM 3757 C C . GLY A 1 495 ? -7.526 2.000 -22.256 1.00 74.69 495 GLY A C 1
ATOM 3758 O O . GLY A 1 495 ? -7.495 0.789 -22.061 1.00 74.69 495 GLY A O 1
ATOM 3759 N N . ASN A 1 496 ? -7.311 2.538 -23.458 1.00 65.62 496 ASN A N 1
ATOM 3760 C CA . ASN A 1 496 ? -6.882 1.792 -24.644 1.00 65.62 496 ASN A CA 1
ATOM 3761 C C . ASN A 1 496 ? -6.026 2.694 -25.553 1.00 65.62 496 ASN A C 1
ATOM 3763 O O . ASN A 1 496 ? -6.526 3.743 -25.959 1.00 65.62 496 ASN A O 1
ATOM 3767 N N . PRO A 1 497 ? -4.868 2.229 -26.050 1.00 57.66 497 PRO A N 1
ATOM 3768 C CA . PRO A 1 497 ? -3.888 1.385 -25.358 1.00 57.66 497 PRO A CA 1
ATOM 3769 C C . PRO A 1 497 ? -2.444 1.918 -25.533 1.00 57.66 497 PRO A C 1
ATOM 3771 O O . PRO A 1 497 ? -2.159 2.623 -26.498 1.00 57.66 497 PRO A O 1
ATOM 3774 N N . VAL A 1 498 ? -1.491 1.464 -24.706 1.00 55.00 498 VAL A N 1
ATOM 3775 C CA . VAL A 1 498 ? -0.043 1.651 -24.971 1.00 55.00 498 VAL A CA 1
ATOM 3776 C C . VAL A 1 498 ? 0.659 0.286 -25.091 1.00 55.00 498 VAL A C 1
ATOM 3778 O O . VAL A 1 498 ? 1.327 -0.169 -24.161 1.00 55.00 498 VAL A O 1
ATOM 3781 N N . PRO A 1 499 ? 0.506 -0.429 -26.223 1.00 54.50 499 PRO A N 1
ATOM 3782 C CA . PRO A 1 499 ? 1.076 -1.755 -26.418 1.00 54.50 499 PRO A CA 1
ATOM 3783 C C . PRO A 1 499 ? 2.472 -1.657 -27.051 1.00 54.50 499 PRO A C 1
ATOM 3785 O O . PRO A 1 499 ? 2.701 -2.141 -28.163 1.00 54.50 499 PRO A O 1
ATOM 3788 N N . LEU A 1 500 ? 3.424 -1.049 -26.340 1.00 51.78 500 LEU A N 1
ATOM 3789 C CA . LEU A 1 500 ? 4.835 -1.138 -26.711 1.00 51.78 500 LEU A CA 1
ATOM 3790 C C . LEU A 1 500 ? 5.359 -2.539 -26.390 1.00 51.78 500 LEU A C 1
ATOM 3792 O O . LEU A 1 500 ? 5.760 -2.850 -25.271 1.00 51.78 500 LEU A O 1
ATOM 3796 N N . ARG A 1 501 ? 5.340 -3.410 -27.400 1.00 51.38 501 ARG A N 1
ATOM 3797 C CA . ARG A 1 501 ? 6.134 -4.640 -27.382 1.00 51.38 501 ARG A CA 1
ATOM 3798 C C . ARG A 1 501 ? 7.581 -4.291 -27.707 1.00 51.38 501 ARG A C 1
ATOM 3800 O O . ARG A 1 501 ? 7.839 -3.441 -28.553 1.00 51.38 501 ARG A O 1
ATOM 3807 N N . SER A 1 502 ? 8.523 -4.987 -27.077 1.00 47.84 502 SER A N 1
ATOM 3808 C CA . SER A 1 502 ? 9.951 -4.842 -27.360 1.00 47.84 502 SER A CA 1
ATOM 3809 C C . SER A 1 502 ? 10.260 -5.291 -28.799 1.00 47.84 502 SER A C 1
ATOM 3811 O O . SER A 1 502 ? 10.398 -6.481 -29.089 1.00 47.84 502 SER A O 1
ATOM 3813 N N . GLY A 1 503 ? 10.323 -4.313 -29.704 1.00 46.28 503 GLY A N 1
ATOM 3814 C CA . GLY A 1 503 ? 10.458 -4.457 -31.154 1.00 46.28 503 GLY A CA 1
ATOM 3815 C C . GLY A 1 503 ? 9.636 -3.363 -31.855 1.00 46.28 503 GLY A C 1
ATOM 3816 O O . GLY A 1 503 ? 8.413 -3.420 -31.831 1.00 46.28 503 GLY A O 1
ATOM 3817 N N . VAL A 1 504 ? 10.231 -2.348 -32.487 1.00 37.62 504 VAL A N 1
ATOM 3818 C CA . VAL A 1 504 ? 11.540 -2.342 -33.169 1.00 37.62 504 VAL A CA 1
ATOM 3819 C C . VAL A 1 504 ? 12.450 -1.201 -32.697 1.00 37.62 504 VAL A C 1
ATOM 3821 O O . VAL A 1 504 ? 12.024 -0.049 -32.663 1.00 37.62 504 VAL A O 1
ATOM 3824 N N . CYS A 1 505 ? 13.718 -1.544 -32.454 1.00 38.03 505 CYS A N 1
ATOM 3825 C CA . CYS A 1 505 ? 14.885 -0.698 -32.714 1.00 38.03 505 CYS A CA 1
ATOM 3826 C C . CYS A 1 505 ? 15.721 -1.408 -33.792 1.00 38.03 505 CYS A C 1
ATOM 3828 O O . CYS A 1 505 ? 15.778 -2.660 -33.720 1.00 38.03 505 CYS A O 1
#